Protein AF-0000000074526503 (afdb_homodimer)

Solvent-accessible surface area (backbone atoms only — not comparable to full-atom values): 29422 Å² total; per-residue (Å²): 139,85,80,79,82,74,71,96,77,76,93,74,80,80,88,81,78,77,71,76,74,74,74,72,74,70,74,71,66,73,69,76,70,73,75,77,72,94,53,56,72,44,60,69,67,88,71,85,58,41,45,32,38,33,34,68,40,64,36,65,89,50,48,67,37,48,52,49,33,53,50,30,43,44,72,40,67,55,82,62,48,43,36,34,41,26,24,60,63,39,47,73,66,58,52,50,53,41,45,73,71,64,29,20,35,40,39,62,42,61,63,87,68,40,87,41,43,69,62,51,46,54,21,42,36,33,80,77,53,30,54,35,34,38,41,40,39,60,49,38,42,43,73,40,69,63,70,51,53,72,38,48,43,20,42,38,32,32,26,48,14,70,76,45,31,57,30,53,30,73,53,39,34,27,37,40,32,30,55,69,58,28,50,49,47,66,75,37,42,68,67,37,41,69,72,21,90,40,85,45,55,47,33,36,49,36,56,69,65,53,44,62,71,38,43,67,36,51,70,65,31,32,68,67,42,62,41,62,66,75,34,46,31,30,38,57,47,31,44,54,32,53,47,66,31,59,79,70,39,48,69,48,37,50,44,20,54,74,68,57,39,26,26,40,32,59,77,76,126,133,80,87,68,95,69,89,84,93,86,92,81,88,87,69,81,83,81,76,79,72,75,76,74,75,72,73,73,70,72,70,77,71,74,76,77,73,93,51,56,73,45,60,70,67,87,73,86,56,40,44,31,38,34,34,68,40,65,36,64,89,47,49,66,37,48,54,49,33,53,49,28,43,43,72,42,67,55,81,62,50,42,36,35,41,27,24,60,63,3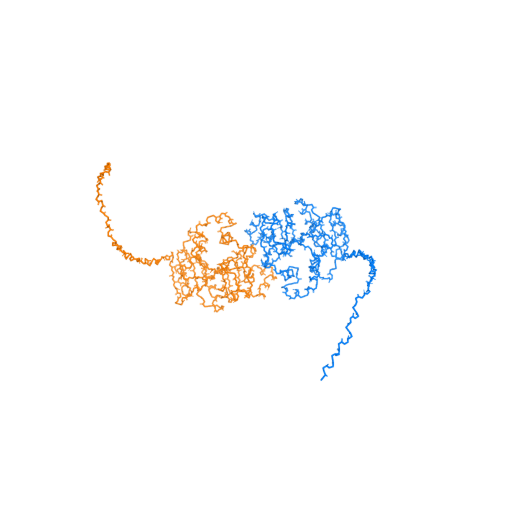9,49,73,66,58,51,50,53,41,43,73,71,65,29,21,34,38,37,63,40,61,63,86,69,40,86,41,44,70,62,52,45,55,20,43,35,34,80,77,53,30,53,36,35,37,39,40,39,60,48,39,41,44,71,38,68,62,70,51,54,71,38,49,44,18,42,37,32,32,25,47,14,70,74,46,31,58,31,53,29,73,54,40,35,27,35,40,31,30,55,69,57,28,53,49,48,64,74,40,42,68,67,38,42,72,71,20,91,41,84,47,56,46,33,35,48,37,56,70,37,71,46,60,70,39,42,66,34,50,71,65,30,31,69,67,42,61,41,60,67,74,35,46,30,30,39,58,46,32,44,55,32,53,48,69,31,59,79,71,39,47,69,48,36,51,45,20,54,74,69,56,38,26,26,39,33,58,77,75,124

Radius of gyration: 35.28 Å; Cα contacts (8 Å, |Δi|>4): 982; chains: 2; bounding box: 94×102×138 Å

Structure (mmCIF, N/CA/C/O backbone):
data_AF-0000000074526503-model_v1
#
loop_
_entity.id
_entity.type
_entity.pdbx_description
1 polymer 'Predicted protein'
#
loop_
_atom_site.group_PDB
_atom_site.id
_atom_site.type_symbol
_atom_site.label_atom_id
_atom_site.label_alt_id
_atom_site.label_comp_id
_atom_site.label_asym_id
_atom_site.label_entity_id
_atom_site.label_seq_id
_atom_site.pdbx_PDB_ins_code
_atom_site.Cartn_x
_atom_site.Cartn_y
_atom_site.Cartn_z
_atom_site.occupancy
_atom_site.B_iso_or_equiv
_atom_site.auth_seq_id
_atom_site.auth_comp_id
_atom_site.auth_asym_id
_atom_site.auth_atom_id
_atom_site.pdbx_PDB_model_num
ATOM 1 N N . MET A 1 1 ? -68.168 45.524 -54.601 1 21.96 1 MET A N 1
ATOM 2 C CA . MET A 1 1 ? -67.5 46.815 -54.738 1 21.96 1 MET A CA 1
ATOM 3 C C . MET A 1 1 ? -66.689 47.144 -53.488 1 21.96 1 MET A C 1
ATOM 5 O O . MET A 1 1 ? -67.218 47.119 -52.376 1 21.96 1 MET A O 1
ATOM 9 N N . ILE A 1 2 ? -65.244 47.032 -53.64 1 24.93 2 ILE A N 1
ATOM 10 C CA . ILE A 1 2 ? -63.954 46.719 -53.035 1 24.93 2 ILE A CA 1
ATOM 11 C C . ILE A 1 2 ? -63.492 47.889 -52.17 1 24.93 2 ILE A C 1
ATOM 13 O O . ILE A 1 2 ? -63.17 48.962 -52.686 1 24.93 2 ILE A O 1
ATOM 17 N N . ILE A 1 3 ? -64.281 48.104 -51.043 1 24.75 3 ILE A N 1
ATOM 18 C CA . ILE A 1 3 ? -64.183 49.333 -50.264 1 24.75 3 ILE A CA 1
ATOM 19 C C . ILE A 1 3 ? -62.807 49.419 -49.607 1 24.75 3 ILE A C 1
ATOM 21 O O . ILE A 1 3 ? -62.448 48.568 -48.79 1 24.75 3 ILE A O 1
ATOM 25 N N . PRO A 1 4 ? -61.702 49.977 -50.329 1 26.45 4 PRO A N 1
ATOM 26 C CA . PRO A 1 4 ? -60.248 50.063 -50.175 1 26.45 4 PRO A CA 1
ATOM 27 C C . PRO A 1 4 ? -59.831 50.884 -48.956 1 26.45 4 PRO A C 1
ATOM 29 O O . PRO A 1 4 ? -60.056 52.096 -48.918 1 26.45 4 PRO A O 1
ATOM 32 N N . ARG A 1 5 ? -60.166 50.301 -47.684 1 27.75 5 ARG A N 1
ATOM 33 C CA . ARG A 1 5 ? -60.009 50.895 -46.36 1 27.75 5 ARG A CA 1
ATOM 34 C C . ARG A 1 5 ? -58.546 51.217 -46.075 1 27.75 5 ARG A C 1
ATOM 36 O O . ARG A 1 5 ? -57.782 50.343 -45.662 1 27.75 5 ARG A O 1
ATOM 43 N N . THR A 1 6 ? -57.823 52.038 -46.958 1 24.57 6 THR A N 1
ATOM 44 C CA . THR A 1 6 ? -56.403 52.33 -47.122 1 24.57 6 THR A CA 1
ATOM 45 C C . THR A 1 6 ? -55.876 53.131 -45.935 1 24.57 6 THR A C 1
ATOM 47 O O . THR A 1 6 ? -54.75 53.632 -45.969 1 24.57 6 THR A O 1
ATOM 50 N N . SER A 1 7 ? -56.779 53.474 -44.911 1 21.37 7 SER A N 1
ATOM 51 C CA . SER A 1 7 ? -56.417 54.765 -44.335 1 21.37 7 SER A CA 1
ATOM 52 C C . SER A 1 7 ? -55.055 54.703 -43.653 1 21.37 7 SER A C 1
ATOM 54 O O . SER A 1 7 ? -54.186 55.539 -43.911 1 21.37 7 SER A O 1
ATOM 56 N N . SER A 1 8 ? -54.879 54.417 -42.237 1 23.29 8 SER A N 1
ATOM 57 C CA . SER A 1 8 ? -54.345 55.252 -41.166 1 23.29 8 SER A CA 1
ATOM 58 C C . SER A 1 8 ? -52.9 54.883 -40.846 1 23.29 8 SER A C 1
ATOM 60 O O . SER A 1 8 ? -52.647 53.969 -40.059 1 23.29 8 SER A O 1
ATOM 62 N N . ILE A 1 9 ? -51.879 54.861 -41.857 1 21.91 9 ILE A N 1
ATOM 63 C CA . ILE A 1 9 ? -50.525 54.32 -41.918 1 21.91 9 ILE A CA 1
ATOM 64 C C . ILE A 1 9 ? -49.628 55.062 -40.929 1 21.91 9 ILE A C 1
ATOM 66 O O . ILE A 1 9 ? -48.927 54.438 -40.129 1 21.91 9 ILE A O 1
ATOM 70 N N . LEU A 1 10 ? -49.123 56.405 -41.131 1 21.75 10 LEU A N 1
ATOM 71 C CA . LEU A 1 10 ? -47.715 56.748 -41.296 1 21.75 10 LEU A CA 1
ATOM 72 C C . LEU A 1 10 ? -47.13 57.286 -39.994 1 21.75 10 LEU A C 1
ATOM 74 O O . LEU A 1 10 ? -46.062 57.903 -39.996 1 21.75 10 LEU A O 1
ATOM 78 N N . TYR A 1 11 ? -47.864 57.416 -38.816 1 21.41 11 TYR A N 1
ATOM 79 C CA . TYR A 1 11 ? -47.335 58.357 -37.836 1 21.41 11 TYR A CA 1
ATOM 80 C C . TYR A 1 11 ? -46.021 57.853 -37.249 1 21.41 11 TYR A C 1
ATOM 82 O O . TYR A 1 11 ? -46.009 56.903 -36.463 1 21.41 11 TYR A O 1
ATOM 90 N N . THR A 1 12 ? -44.852 57.768 -38.082 1 21.15 12 THR A N 1
ATOM 91 C CA . THR A 1 12 ? -43.515 57.203 -37.93 1 21.15 12 THR A CA 1
ATOM 92 C C . THR A 1 12 ? -42.82 57.782 -36.701 1 21.15 12 THR A C 1
ATOM 94 O O . THR A 1 12 ? -42.324 57.036 -35.853 1 21.15 12 THR A O 1
ATOM 97 N N . ILE A 1 13 ? -41.762 58.795 -36.774 1 21.84 13 ILE A N 1
ATOM 98 C CA . ILE A 1 13 ? -40.315 58.678 -36.63 1 21.84 13 ILE A CA 1
ATOM 99 C C . ILE A 1 13 ? -39.871 59.331 -35.323 1 21.84 13 ILE A C 1
ATOM 101 O O . ILE A 1 13 ? -38.784 59.043 -34.815 1 21.84 13 ILE A O 1
ATOM 105 N N . LEU A 1 14 ? -40.648 60.383 -34.732 1 20.18 14 LEU A N 1
ATOM 106 C CA . LEU A 1 14 ? -39.74 61.429 -34.274 1 20.18 14 LEU A CA 1
ATOM 107 C C . LEU A 1 14 ? -38.897 60.941 -33.101 1 20.18 14 LEU A C 1
ATOM 109 O O . LEU A 1 14 ? -37.673 61.092 -33.105 1 20.18 14 LEU A O 1
ATOM 113 N N . LEU A 1 15 ? -39.241 61.337 -31.754 1 22.69 15 LEU A N 1
ATOM 114 C CA . LEU A 1 15 ? -38.51 62.119 -30.763 1 22.69 15 LEU A CA 1
ATOM 115 C C . LEU A 1 15 ? -37.557 61.232 -29.967 1 22.69 15 LEU A C 1
ATOM 117 O O . LEU A 1 15 ? -37.905 60.106 -29.607 1 22.69 15 LEU A O 1
ATOM 121 N N . CYS A 1 16 ? -36.157 61.709 -29.837 1 23.9 16 CYS A N 1
ATOM 122 C CA . CYS A 1 16 ? -34.804 61.54 -29.32 1 23.9 16 CYS A CA 1
ATOM 123 C C . CYS A 1 16 ? -34.819 61.316 -27.813 1 23.9 16 CYS A C 1
ATOM 125 O O . CYS A 1 16 ? -35.163 62.22 -27.049 1 23.9 16 CYS A O 1
ATOM 127 N N . LEU A 1 17 ? -35.318 60.165 -27.314 1 23.72 17 LEU A N 1
ATOM 128 C CA . LEU A 1 17 ? -35.368 59.857 -25.889 1 23.72 17 LEU A CA 1
ATOM 129 C C . LEU A 1 17 ? -33.98 59.946 -25.264 1 23.72 17 LEU A C 1
ATOM 131 O O . LEU A 1 17 ? -33.107 59.127 -25.563 1 23.72 17 LEU A O 1
ATOM 135 N N . ALA A 1 18 ? -33.436 61.198 -25.072 1 26.68 18 ALA A N 1
ATOM 136 C CA . ALA A 1 18 ? -32.223 61.477 -24.31 1 26.68 18 ALA A CA 1
ATOM 137 C C . ALA A 1 18 ? -32.282 60.832 -22.928 1 26.68 18 ALA A C 1
ATOM 139 O O . ALA A 1 18 ? -32.977 61.323 -22.036 1 26.68 18 ALA A O 1
ATOM 140 N N . LEU A 1 19 ? -32.686 59.573 -22.795 1 24.97 19 LEU A N 1
ATOM 141 C CA . LEU A 1 19 ? -32.703 59.055 -21.431 1 24.97 19 LEU A CA 1
ATOM 142 C C . LEU A 1 19 ? -31.33 59.188 -20.782 1 24.97 19 LEU A C 1
ATOM 144 O O . LEU A 1 19 ? -30.348 58.629 -21.275 1 24.97 19 LEU A O 1
ATOM 148 N N . VAL A 1 20 ? -31.057 60.348 -20.223 1 25.19 20 VAL A N 1
ATOM 149 C CA . VAL A 1 20 ? -29.909 60.634 -19.369 1 25.19 20 VAL A CA 1
ATOM 150 C C . VAL A 1 20 ? -29.726 59.508 -18.354 1 25.19 20 VAL A C 1
ATOM 152 O O . VAL A 1 20 ? -30.58 59.299 -17.489 1 25.19 20 VAL A O 1
ATOM 155 N N . VAL A 1 21 ? -29.206 58.383 -18.779 1 26.49 21 VAL A N 1
ATOM 156 C CA . VAL A 1 21 ? -28.826 57.351 -17.82 1 26.49 21 VAL A CA 1
ATOM 157 C C . VAL A 1 21 ? -27.92 57.951 -16.747 1 26.49 21 VAL A C 1
ATOM 159 O O . VAL A 1 21 ? -26.814 58.408 -17.045 1 26.49 21 VAL A O 1
ATOM 162 N N . VAL A 1 22 ? -28.527 58.695 -15.813 1 26.24 22 VAL A N 1
ATOM 163 C CA . VAL A 1 22 ? -27.779 59.011 -14.601 1 26.24 22 VAL A CA 1
ATOM 164 C C . VAL A 1 22 ? -27.055 57.764 -14.1 1 26.24 22 VAL A C 1
ATOM 166 O O . VAL A 1 22 ? -27.691 56.762 -13.764 1 26.24 22 VAL A O 1
ATOM 169 N N . VAL A 1 23 ? -25.848 57.525 -14.666 1 27.4 23 VAL A N 1
ATOM 170 C CA . VAL A 1 23 ? -24.849 56.607 -14.128 1 27.4 23 VAL A CA 1
ATOM 171 C C . VAL A 1 23 ? -24.703 56.824 -12.624 1 27.4 23 VAL A C 1
ATOM 173 O O . VAL A 1 23 ? -24.191 57.858 -12.187 1 27.4 23 VAL A O 1
ATOM 176 N N . LEU A 1 24 ? -25.85 56.567 -11.861 1 29.38 24 LEU A N 1
ATOM 177 C CA . LEU A 1 24 ? -25.588 56.476 -10.429 1 29.38 24 LEU A CA 1
ATOM 178 C C . LEU A 1 24 ? -24.254 55.786 -10.163 1 29.38 24 LEU A C 1
ATOM 180 O O . LEU A 1 24 ? -24.002 54.693 -10.675 1 29.38 24 LEU A O 1
ATOM 184 N N . ASN A 1 25 ? -23.205 56.528 -10.08 1 29.2 25 ASN A N 1
ATOM 185 C CA . ASN A 1 25 ? -21.932 56.184 -9.455 1 29.2 25 ASN A CA 1
ATOM 186 C C . ASN A 1 25 ? -22.135 55.363 -8.185 1 29.2 25 ASN A C 1
ATOM 188 O O . ASN A 1 25 ? -22.449 55.913 -7.128 1 29.2 25 ASN A O 1
ATOM 192 N N . SER A 1 26 ? -22.988 54.314 -8.184 1 31.52 26 SER A N 1
ATOM 193 C CA . SER A 1 26 ? -22.953 53.513 -6.965 1 31.52 26 SER A CA 1
ATOM 194 C C . SER A 1 26 ? -21.519 53.205 -6.546 1 31.52 26 SER A C 1
ATOM 196 O O . SER A 1 26 ? -20.755 52.619 -7.316 1 31.52 26 SER A O 1
ATOM 198 N N . GLY A 1 27 ? -20.828 54.077 -5.906 1 27.09 27 GLY A N 1
ATOM 199 C CA . GLY A 1 27 ? -19.646 53.708 -5.144 1 27.09 27 GLY A CA 1
ATOM 200 C C . GLY A 1 27 ? -19.744 52.327 -4.524 1 27.09 27 GLY A C 1
ATOM 201 O O . GLY A 1 27 ? -20.586 52.088 -3.656 1 27.09 27 GLY A O 1
ATOM 202 N N . PHE A 1 28 ? -19.679 51.289 -5.328 1 32.16 28 PHE A N 1
ATOM 203 C CA . PHE A 1 28 ? -19.413 49.989 -4.725 1 32.16 28 PHE A CA 1
ATOM 204 C C . PHE A 1 28 ? -18.342 50.101 -3.647 1 32.16 28 PHE A C 1
ATOM 206 O O . PHE A 1 28 ? -17.166 50.31 -3.952 1 32.16 28 PHE A O 1
ATOM 213 N N . VAL A 1 29 ? -18.649 50.798 -2.613 1 33.05 29 VAL A N 1
ATOM 214 C CA . VAL A 1 29 ? -17.798 50.527 -1.459 1 33.05 29 VAL A CA 1
ATOM 215 C C . VAL A 1 29 ? -17.464 49.038 -1.402 1 33.05 29 VAL A C 1
ATOM 217 O O . VAL A 1 29 ? -18.359 48.198 -1.284 1 33.05 29 VAL A O 1
ATOM 220 N N . ARG A 1 30 ? -16.467 48.696 -2.098 1 35.5 30 ARG A N 1
ATOM 221 C CA . ARG A 1 30 ? -15.806 47.452 -1.717 1 35.5 30 ARG A CA 1
ATOM 222 C C . ARG A 1 30 ? -15.793 47.281 -0.202 1 35.5 30 ARG A C 1
ATOM 224 O O . ARG A 1 30 ? -15.078 47.997 0.503 1 35.5 30 ARG A O 1
ATOM 231 N N . ALA A 1 31 ? -16.945 47.09 0.375 1 35.86 31 ALA A N 1
ATOM 232 C CA . ALA A 1 31 ? -16.835 46.563 1.733 1 35.86 31 ALA A CA 1
ATOM 233 C C . ALA A 1 31 ? -15.644 45.617 1.859 1 35.86 31 ALA A C 1
ATOM 235 O O . ALA A 1 31 ? -15.536 44.643 1.111 1 35.86 31 ALA A O 1
ATOM 236 N N . ASN A 1 32 ? -14.44 46.048 2.069 1 35.54 32 ASN A N 1
ATOM 237 C CA . ASN A 1 32 ? -13.333 45.25 2.584 1 35.54 32 ASN A CA 1
ATOM 238 C C . ASN A 1 32 ? -13.827 44.123 3.486 1 35.54 32 ASN A C 1
ATOM 240 O O . ASN A 1 32 ? -14.027 44.325 4.685 1 35.54 32 ASN A O 1
ATOM 244 N N . THR A 1 33 ? -14.896 43.412 3.204 1 37.41 33 THR A N 1
ATOM 245 C CA . THR A 1 33 ? -15.248 42.255 4.02 1 37.41 33 THR A CA 1
ATOM 246 C C . THR A 1 33 ? -13.998 41.489 4.441 1 37.41 33 THR A C 1
ATOM 248 O O . THR A 1 33 ? -13.449 40.709 3.661 1 37.41 33 THR A O 1
ATOM 251 N N . GLN A 1 34 ? -12.946 42.025 4.87 1 42.11 34 GLN A N 1
ATOM 252 C CA . GLN A 1 34 ? -11.911 41.261 5.559 1 42.11 34 GLN A CA 1
ATOM 253 C C . GLN A 1 34 ? -12.504 40.047 6.268 1 42.11 34 GLN A C 1
ATOM 255 O O . GLN A 1 34 ? -13.156 40.184 7.305 1 42.11 34 GLN A O 1
ATOM 260 N N . SER A 1 35 ? -13.207 39.155 5.729 1 55.99 35 SER A N 1
ATOM 261 C CA . SER A 1 35 ? -13.808 37.932 6.252 1 55.99 35 SER A CA 1
ATOM 262 C C . SER A 1 35 ? -12.991 37.365 7.408 1 55.99 35 SER A C 1
ATOM 264 O O . SER A 1 35 ? -11.775 37.199 7.293 1 55.99 35 SER A O 1
ATOM 266 N N . SER A 1 36 ? -13.311 37.568 8.658 1 81.53 36 SER A N 1
ATOM 267 C CA . SER A 1 36 ? -12.774 37.232 9.973 1 81.53 36 SER A CA 1
ATOM 268 C C . SER A 1 36 ? -12.303 35.783 10.024 1 81.53 36 SER A C 1
ATOM 270 O O . SER A 1 36 ? -12.963 34.891 9.487 1 81.53 36 SER A O 1
ATOM 272 N N . LEU A 1 37 ? -10.982 35.571 10.282 1 92.3 37 LEU A N 1
ATOM 273 C CA . LEU A 1 37 ? -10.416 34.251 10.537 1 92.3 37 LEU A CA 1
ATOM 274 C C . LEU A 1 37 ? -11.213 33.516 11.61 1 92.3 37 LEU A C 1
ATOM 276 O O . LEU A 1 37 ? -11.669 34.128 12.578 1 92.3 37 LEU A O 1
ATOM 280 N N . LEU A 1 38 ? -11.452 32.316 11.362 1 94.96 38 LEU A N 1
ATOM 281 C CA . LEU A 1 38 ? -12.218 31.51 12.305 1 94.96 38 LEU A CA 1
ATOM 282 C C . LEU A 1 38 ? -11.535 31.472 13.668 1 94.96 38 LEU A C 1
ATOM 284 O O . LEU A 1 38 ? -12.206 31.467 14.703 1 94.96 38 LEU A O 1
ATOM 288 N N . TYR A 1 39 ? -10.196 31.462 13.654 1 97.66 39 TYR A N 1
ATOM 289 C CA . TYR A 1 39 ? -9.436 31.299 14.888 1 97.66 39 TYR A CA 1
ATOM 290 C C . TYR A 1 39 ? -8.204 32.196 14.893 1 97.66 39 TYR A C 1
ATOM 292 O O . TYR A 1 39 ? -7.657 32.517 13.835 1 97.66 39 TYR A O 1
ATOM 300 N N . PRO A 1 40 ? -7.78 32.589 16.008 1 97.24 40 PRO A N 1
ATOM 301 C CA . PRO A 1 40 ? -6.652 33.521 16.076 1 97.24 40 PRO A CA 1
ATOM 302 C C . PRO A 1 40 ? -5.327 32.875 15.679 1 97.24 40 PRO A C 1
ATOM 304 O O . PRO A 1 40 ? -5.136 31.673 15.884 1 97.24 40 PRO A O 1
ATOM 307 N N . ILE A 1 41 ? -4.474 33.661 15.166 1 96.81 41 ILE A N 1
ATOM 308 C CA . ILE A 1 41 ? -3.128 33.253 14.779 1 96.81 41 ILE A CA 1
ATOM 309 C C . ILE A 1 41 ? -2.099 34.121 15.499 1 96.81 41 ILE A C 1
ATOM 311 O O . ILE A 1 41 ? -2.277 35.335 15.62 1 96.81 41 ILE A O 1
ATOM 315 N N . ASP A 1 42 ? -1.097 33.474 16.091 1 96.53 42 ASP A N 1
ATOM 316 C CA . ASP A 1 42 ? -0.024 34.185 16.781 1 96.53 42 ASP A CA 1
ATOM 317 C C . ASP A 1 42 ? 1.34 33.817 16.202 1 96.53 42 ASP A C 1
ATOM 319 O O . ASP A 1 42 ? 1.492 32.764 15.579 1 96.53 42 ASP A O 1
ATOM 323 N N . ASN A 1 43 ? 2.305 34.653 16.388 1 93.24 43 ASN A N 1
ATOM 324 C CA . ASN A 1 43 ? 3.711 34.416 16.08 1 93.24 43 ASN A CA 1
ATOM 325 C C . ASN A 1 43 ? 3.931 34.216 14.583 1 93.24 43 ASN A C 1
ATOM 327 O O . ASN A 1 43 ? 4.646 33.3 14.173 1 93.24 43 ASN A O 1
ATOM 331 N N . LEU A 1 44 ? 3.282 34.984 13.802 1 89.5 44 LEU A N 1
ATOM 332 C CA . LEU A 1 44 ? 3.464 34.936 12.355 1 89.5 44 LEU A CA 1
ATOM 333 C C . LEU A 1 44 ? 4.875 35.367 11.969 1 89.5 44 LEU A C 1
ATOM 335 O O . LEU A 1 44 ? 5.398 36.345 12.507 1 89.5 44 LEU A O 1
ATOM 339 N N . PRO A 1 45 ? 5.371 34.472 11.119 1 82.82 45 PRO A N 1
ATOM 340 C CA . PRO A 1 45 ? 6.696 34.921 10.684 1 82.82 45 PRO A CA 1
ATOM 341 C C . PRO A 1 45 ? 6.655 36.27 9.969 1 82.82 45 PRO A C 1
ATOM 343 O O . PRO A 1 45 ? 5.645 36.616 9.352 1 82.82 45 PRO A O 1
ATOM 346 N N . THR A 1 46 ? 7.704 36.993 10.037 1 76.69 46 THR A N 1
ATOM 347 C CA . THR A 1 46 ? 7.817 38.306 9.412 1 76.69 46 THR A CA 1
ATOM 348 C C . THR A 1 46 ? 7.8 38.183 7.891 1 76.69 46 THR A C 1
ATOM 350 O O . THR A 1 46 ? 7.191 39.005 7.203 1 76.69 46 THR A O 1
ATOM 353 N N . GLU A 1 47 ? 8.543 37.214 7.397 1 75.85 47 GLU A N 1
ATOM 354 C CA . GLU A 1 47 ? 8.554 36.973 5.957 1 75.85 47 GLU A CA 1
ATOM 355 C C . GLU A 1 47 ? 7.417 36.043 5.545 1 75.85 47 GLU A C 1
ATOM 357 O O . GLU A 1 47 ? 7.283 34.942 6.083 1 75.85 47 GLU A O 1
ATOM 362 N N . LYS A 1 48 ? 6.622 36.622 4.7 1 78.42 48 LYS A N 1
ATOM 363 C CA . LYS A 1 48 ? 5.422 35.892 4.301 1 78.42 48 LYS A CA 1
ATOM 364 C C . LYS A 1 48 ? 5.756 34.791 3.299 1 78.42 48 LYS A C 1
ATOM 366 O O . LYS A 1 48 ? 6.498 35.019 2.342 1 78.42 48 LYS A O 1
ATOM 371 N N . SER A 1 49 ? 5.583 33.68 3.677 1 90.31 49 SER A N 1
ATOM 372 C CA . SER A 1 49 ? 5.618 32.531 2.778 1 90.31 49 SER A CA 1
ATOM 373 C C . SER A 1 49 ? 4.247 31.874 2.666 1 90.31 49 SER A C 1
ATOM 375 O O . SER A 1 49 ? 3.525 31.76 3.659 1 90.31 49 SER A O 1
ATOM 377 N N . SER A 1 50 ? 3.863 31.607 1.429 1 95.61 50 SER A N 1
ATOM 378 C CA . SER A 1 50 ? 2.613 30.886 1.215 1 95.61 50 SER A CA 1
ATOM 379 C C . SER A 1 50 ? 2.795 29.387 1.43 1 95.61 50 SER A C 1
ATOM 381 O O . SER A 1 50 ? 1.829 28.624 1.369 1 95.61 50 SER A O 1
ATOM 383 N N . GLU A 1 51 ? 4.076 28.979 1.663 1 97.93 51 GLU A N 1
ATOM 384 C CA . GLU A 1 51 ? 4.435 27.591 1.936 1 97.93 51 GLU A CA 1
ATOM 385 C C . GLU A 1 51 ? 4.818 27.396 3.4 1 97.93 51 GLU A C 1
ATOM 387 O O . GLU A 1 51 ? 5.515 28.231 3.98 1 97.93 51 GLU A O 1
ATOM 392 N N . ALA A 1 52 ? 4.288 26.333 3.98 1 98.15 52 ALA A N 1
ATOM 393 C CA . ALA A 1 52 ? 4.616 26.106 5.385 1 98.15 52 ALA A CA 1
ATOM 394 C C . ALA A 1 52 ? 4.489 24.628 5.745 1 98.15 52 ALA A C 1
ATOM 396 O O . ALA A 1 52 ? 3.734 23.89 5.108 1 98.15 52 ALA A O 1
ATOM 397 N N . PHE A 1 53 ? 5.303 24.229 6.729 1 98.65 53 PHE A N 1
ATOM 398 C CA . PHE A 1 53 ? 5.031 22.984 7.437 1 98.65 53 PHE A CA 1
ATOM 399 C C . PHE A 1 53 ? 3.936 23.181 8.478 1 98.65 53 PHE A C 1
ATOM 401 O O . PHE A 1 53 ? 3.844 24.244 9.097 1 98.65 53 PHE A O 1
ATOM 408 N N . VAL A 1 54 ? 3.13 22.166 8.651 1 98.79 54 VAL A N 1
ATOM 409 C CA . VAL A 1 54 ? 2.019 22.293 9.588 1 98.79 54 VAL A CA 1
ATOM 410 C C . VAL A 1 54 ? 1.89 21.014 10.414 1 98.79 54 VAL A C 1
ATOM 412 O O . VAL A 1 54 ? 2.099 19.913 9.9 1 98.79 54 VAL A O 1
ATOM 415 N N . THR A 1 55 ? 1.569 21.15 11.657 1 98.69 55 THR A N 1
ATOM 416 C CA . THR A 1 55 ? 1.249 20.028 12.532 1 98.69 55 THR A CA 1
ATOM 417 C C . THR A 1 55 ? 0.042 20.352 13.408 1 98.69 55 THR A C 1
ATOM 419 O O . THR A 1 55 ? -0.49 21.462 13.355 1 98.69 55 THR A O 1
ATOM 422 N N . ILE A 1 56 ? -0.47 19.306 14.102 1 98.3 56 ILE A N 1
ATOM 423 C CA . ILE A 1 56 ? -1.621 19.464 14.985 1 98.3 56 ILE A CA 1
ATOM 424 C C . ILE A 1 56 ? -1.235 19.074 16.41 1 98.3 56 ILE A C 1
ATOM 426 O O . ILE A 1 56 ? -0.638 18.018 16.63 1 98.3 56 ILE A O 1
ATOM 430 N N . LEU A 1 57 ? -1.486 19.909 17.331 1 98.39 57 LEU A N 1
ATOM 431 C CA . LEU A 1 57 ? -1.334 19.626 18.754 1 98.39 57 LEU A CA 1
ATOM 432 C C . LEU A 1 57 ? -2.688 19.621 19.455 1 98.39 57 LEU A C 1
ATOM 434 O O . LEU A 1 57 ? -3.3 20.675 19.64 1 98.39 57 LEU A O 1
ATOM 438 N N . ASP A 1 58 ? -3.083 18.49 19.855 1 96.62 58 ASP A N 1
ATOM 439 C CA . ASP A 1 58 ? -4.431 18.314 20.388 1 96.62 58 ASP A CA 1
ATOM 440 C C . ASP A 1 58 ? -4.472 18.608 21.886 1 96.62 58 ASP A C 1
ATOM 442 O O . ASP A 1 58 ? -5.493 19.061 22.408 1 96.62 58 ASP A O 1
ATOM 446 N N . ASP A 1 59 ? -3.419 18.251 22.59 1 96.55 59 ASP A N 1
ATOM 447 C CA . ASP A 1 59 ? -3.281 18.514 24.019 1 96.55 59 ASP A CA 1
ATOM 448 C C . ASP A 1 59 ? -1.811 18.602 24.422 1 96.55 59 ASP A C 1
ATOM 450 O O . ASP A 1 59 ? -0.923 18.534 23.569 1 96.55 59 ASP A O 1
ATOM 454 N N . ASP A 1 60 ? -1.557 18.726 25.702 1 98 60 ASP A N 1
ATOM 455 C CA . ASP A 1 60 ? -0.205 19.001 26.177 1 98 60 ASP A CA 1
ATOM 456 C C . ASP A 1 60 ? 0.684 17.766 26.049 1 98 60 ASP A C 1
ATOM 458 O O . ASP A 1 60 ? 1.912 17.876 26.043 1 98 60 ASP A O 1
ATOM 462 N N . SER A 1 61 ? 0.119 16.588 25.96 1 96.75 61 SER A N 1
ATOM 463 C CA . SER A 1 61 ? 0.879 15.345 26.032 1 96.75 61 SER A CA 1
ATOM 464 C C . SER A 1 61 ? 1.785 15.179 24.818 1 96.75 61 SER A C 1
ATOM 466 O O . SER A 1 61 ? 2.781 14.454 24.873 1 96.75 61 SER A O 1
ATOM 468 N N . HIS A 1 62 ? 1.487 15.925 23.731 1 96.41 62 HIS A N 1
ATOM 469 C CA . HIS A 1 62 ? 2.279 15.745 22.52 1 96.41 62 HIS A CA 1
ATOM 470 C C . HIS A 1 62 ? 3.154 16.964 22.248 1 96.41 62 HIS A C 1
ATOM 472 O O . HIS A 1 62 ? 3.668 17.129 21.139 1 96.41 62 HIS A O 1
ATOM 478 N N . LEU A 1 63 ? 3.264 17.845 23.228 1 98.44 63 LEU A N 1
ATOM 479 C CA . LEU A 1 63 ? 4.072 19.046 23.047 1 98.44 63 LEU A CA 1
ATOM 480 C C . LEU A 1 63 ? 5.5 18.686 22.651 1 98.44 63 LEU A C 1
ATOM 482 O O . LEU A 1 63 ? 6.057 19.272 21.72 1 98.44 63 LEU A O 1
ATOM 486 N N . ALA A 1 64 ? 6.109 17.718 23.381 1 97.87 64 ALA A N 1
ATOM 487 C CA . ALA A 1 64 ? 7.477 17.305 23.079 1 97.87 64 ALA A CA 1
ATOM 488 C C . ALA A 1 64 ? 7.598 16.82 21.638 1 97.87 64 ALA A C 1
ATOM 490 O O . ALA A 1 64 ? 8.583 17.117 20.957 1 97.87 64 ALA A O 1
ATOM 491 N N . ALA A 1 65 ? 6.643 16.086 21.181 1 97.36 65 ALA A N 1
ATOM 492 C CA . ALA A 1 65 ? 6.653 15.552 19.821 1 97.36 65 ALA A CA 1
ATOM 493 C C . ALA A 1 65 ? 6.634 16.677 18.79 1 97.36 65 ALA A C 1
ATOM 495 O O . ALA A 1 65 ? 7.345 16.618 17.784 1 97.36 65 ALA A O 1
ATOM 496 N N . VAL A 1 66 ? 5.853 17.704 19.011 1 98.38 66 VAL A N 1
ATOM 497 C CA . VAL A 1 66 ? 5.779 18.841 18.098 1 98.38 66 VAL A CA 1
ATOM 498 C C . VAL A 1 66 ? 7.139 19.531 18.02 1 98.38 66 VAL A C 1
ATOM 500 O O . VAL A 1 66 ? 7.602 19.88 16.932 1 98.38 66 VAL A O 1
ATOM 503 N N . ARG A 1 67 ? 7.748 19.723 19.119 1 98.43 67 ARG A N 1
ATOM 504 C CA . ARG A 1 67 ? 9.054 20.374 19.148 1 98.43 67 ARG A CA 1
ATOM 505 C C . ARG A 1 67 ? 10.099 19.535 18.422 1 98.43 67 ARG A C 1
ATOM 507 O O . ARG A 1 67 ? 10.959 20.074 17.722 1 98.43 67 ARG A O 1
ATOM 514 N N . VAL A 1 68 ? 10.007 18.225 18.618 1 97.95 68 VAL A N 1
ATOM 515 C CA . VAL A 1 68 ? 10.956 17.317 17.982 1 97.95 68 VAL A CA 1
ATOM 516 C C . VAL A 1 68 ? 10.787 17.372 16.465 1 97.95 68 VAL A C 1
ATOM 518 O O . VAL A 1 68 ? 11.772 17.425 15.726 1 97.95 68 VAL A O 1
ATOM 521 N N . ILE A 1 69 ? 9.591 17.349 15.947 1 98.1 69 ILE A N 1
ATOM 522 C CA . ILE A 1 69 ? 9.374 17.383 14.504 1 98.1 69 ILE A CA 1
ATOM 523 C C . ILE A 1 69 ? 9.846 18.722 13.943 1 98.1 69 ILE A C 1
ATOM 525 O O . ILE A 1 69 ? 10.453 18.773 12.87 1 98.1 69 ILE A O 1
ATOM 529 N N . HIS A 1 70 ? 9.536 19.82 14.654 1 98.46 70 HIS A N 1
ATOM 530 C CA . HIS A 1 70 ? 10.038 21.128 14.248 1 98.46 70 HIS A CA 1
ATOM 531 C C . HIS A 1 70 ? 11.558 21.124 14.132 1 98.46 70 HIS A C 1
ATOM 533 O O . HIS A 1 70 ? 12.109 21.574 13.125 1 98.46 70 HIS A O 1
ATOM 539 N N . LYS A 1 71 ? 12.209 20.642 15.145 1 98.11 71 LYS A N 1
ATOM 540 C CA . LYS A 1 71 ? 13.668 20.583 15.147 1 98.11 71 LYS A CA 1
ATOM 541 C C . LYS A 1 71 ? 14.185 19.711 14.006 1 98.11 71 LYS A C 1
ATOM 543 O O . LYS A 1 71 ? 15.176 20.052 13.357 1 98.11 71 LYS A O 1
ATOM 548 N N . SER A 1 72 ? 13.513 18.593 13.801 1 98.2 72 SER A N 1
ATOM 549 C CA . SER A 1 72 ? 13.945 17.687 12.742 1 98.2 72 SER A CA 1
ATOM 550 C C . SER A 1 72 ? 13.862 18.355 11.374 1 98.2 72 SER A C 1
ATOM 552 O O . SER A 1 72 ? 14.734 18.156 10.525 1 98.2 72 SER A O 1
ATOM 554 N N . VAL A 1 73 ? 12.863 19.144 11.116 1 98.43 73 VAL A N 1
ATOM 555 C CA . VAL A 1 73 ? 12.718 19.883 9.866 1 98.43 73 VAL A CA 1
ATOM 556 C C . VAL A 1 73 ? 13.851 20.898 9.731 1 98.43 73 VAL A C 1
ATOM 558 O O . VAL A 1 73 ? 14.484 20.994 8.677 1 98.43 73 VAL A O 1
ATOM 561 N N . ARG A 1 74 ? 14.158 21.576 10.791 1 98.1 74 ARG A N 1
ATOM 562 C CA . ARG A 1 74 ? 15.213 22.585 10.768 1 98.1 74 ARG A CA 1
ATOM 563 C C . ARG A 1 74 ? 16.577 21.945 10.535 1 98.1 74 ARG A C 1
ATOM 565 O O . ARG A 1 74 ? 17.423 22.511 9.838 1 98.1 74 ARG A O 1
ATOM 572 N N . GLU A 1 75 ? 16.724 20.825 11.048 1 97.91 75 GLU A N 1
ATOM 573 C CA . GLU A 1 75 ? 18.002 20.134 10.914 1 97.91 75 GLU A CA 1
ATOM 574 C C . GLU A 1 75 ? 18.25 19.706 9.47 1 97.91 75 GLU A C 1
ATOM 576 O O . GLU A 1 75 ? 19.389 19.437 9.084 1 97.91 75 GLU A O 1
ATOM 581 N N . THR A 1 76 ? 17.197 19.589 8.729 1 97.52 76 THR A N 1
ATOM 582 C CA . THR A 1 76 ? 17.357 19.267 7.315 1 97.52 76 THR A CA 1
ATOM 583 C C . THR A 1 76 ? 17.584 20.533 6.494 1 97.52 76 THR A C 1
ATOM 585 O O . THR A 1 76 ? 17.596 20.486 5.262 1 97.52 76 THR A O 1
ATOM 588 N N . LYS A 1 77 ? 17.62 21.737 7.14 1 96.6 77 LYS A N 1
ATOM 589 C CA . LYS A 1 77 ? 18.004 23.036 6.593 1 96.6 77 LYS A CA 1
ATOM 590 C C . LYS A 1 77 ? 16.82 23.716 5.911 1 96.6 77 LYS A C 1
ATOM 592 O O . LYS A 1 77 ? 17.002 24.648 5.125 1 96.6 77 LYS A O 1
ATOM 597 N N . SER A 1 78 ? 15.687 23.203 6.193 1 96.72 78 SER A N 1
ATOM 598 C CA . SER A 1 78 ? 14.524 23.924 5.684 1 96.72 78 SER A CA 1
ATOM 599 C C . SER A 1 78 ? 14.311 25.231 6.439 1 96.72 78 SER A C 1
ATOM 601 O O . SER A 1 78 ? 14.467 25.281 7.661 1 96.72 78 SER A O 1
ATOM 603 N N . THR A 1 79 ? 13.837 26.24 5.666 1 94.65 79 THR A N 1
ATOM 604 C CA . THR A 1 79 ? 13.615 27.543 6.283 1 94.65 79 THR A CA 1
ATOM 605 C C . THR A 1 79 ? 12.14 27.926 6.222 1 94.65 79 THR A C 1
ATOM 607 O O . THR A 1 79 ? 11.762 29.03 6.62 1 94.65 79 THR A O 1
ATOM 610 N N . HIS A 1 80 ? 11.35 27.057 5.708 1 96.55 80 HIS A N 1
ATOM 611 C CA . HIS A 1 80 ? 9.925 27.355 5.618 1 96.55 80 HIS A CA 1
ATOM 612 C C . HIS A 1 80 ? 9.302 27.49 7.003 1 96.55 80 HIS A C 1
ATOM 614 O O . HIS A 1 80 ? 9.726 26.82 7.947 1 96.55 80 HIS A O 1
ATOM 620 N N . PRO A 1 81 ? 8.323 28.334 7.071 1 97.1 81 PRO A N 1
ATOM 621 C CA . PRO A 1 81 ? 7.636 28.472 8.357 1 97.1 81 PRO A CA 1
ATOM 622 C C . PRO A 1 81 ? 7.037 27.157 8.85 1 97.1 81 PRO A C 1
ATOM 624 O O . PRO A 1 81 ? 6.772 26.256 8.05 1 97.1 81 PRO A O 1
ATOM 627 N N . PHE A 1 82 ? 6.953 27.099 10.181 1 98.1 82 PHE A N 1
ATOM 628 C CA . PHE A 1 82 ? 6.325 25.964 10.848 1 98.1 82 PHE A CA 1
ATOM 629 C C . PHE A 1 82 ? 5.104 26.412 11.644 1 98.1 82 PHE A C 1
ATOM 631 O O . PHE A 1 82 ? 5.206 27.287 12.506 1 98.1 82 PHE A O 1
ATOM 638 N N . VAL A 1 83 ? 3.957 25.833 11.304 1 98.36 83 VAL A N 1
ATOM 639 C CA . VAL A 1 83 ? 2.687 26.229 11.904 1 98.36 83 VAL A CA 1
ATOM 640 C C . VAL A 1 83 ? 2.124 25.074 12.729 1 98.36 83 VAL A C 1
ATOM 642 O O . VAL A 1 83 ? 2.122 23.925 12.28 1 98.36 83 VAL A O 1
ATOM 645 N N . ALA A 1 84 ? 1.63 25.34 13.924 1 98.79 84 ALA A N 1
ATOM 646 C CA . ALA A 1 84 ? 0.916 24.363 14.743 1 98.79 84 ALA A CA 1
ATOM 647 C C . ALA A 1 84 ? -0.554 24.744 14.894 1 98.79 84 ALA A C 1
ATOM 649 O O . ALA A 1 84 ? -0.873 25.854 15.326 1 98.79 84 ALA A O 1
ATOM 650 N N . ILE A 1 85 ? -1.41 23.883 14.469 1 98.66 85 ILE A N 1
ATOM 651 C CA . ILE A 1 85 ? -2.831 23.98 14.784 1 98.66 85 ILE A CA 1
ATOM 652 C C . ILE A 1 85 ? -3.088 23.428 16.184 1 98.66 85 ILE A C 1
ATOM 654 O O . ILE A 1 85 ? -2.859 22.245 16.444 1 98.66 85 ILE A O 1
ATOM 658 N N . VAL A 1 86 ? -3.581 24.255 17.037 1 98.41 86 VAL A N 1
ATOM 659 C CA . VAL A 1 86 ? -3.644 23.951 18.463 1 98.41 86 VAL A CA 1
ATOM 660 C C . VAL A 1 86 ? -5.095 23.991 18.937 1 98.41 86 VAL A C 1
ATOM 662 O O . VAL A 1 86 ? -5.794 24.985 18.731 1 98.41 86 VAL A O 1
ATOM 665 N N . THR A 1 87 ? -5.521 22.934 19.58 1 98.31 87 THR A N 1
ATOM 666 C CA . THR A 1 87 ? -6.898 22.899 20.062 1 98.31 87 THR A CA 1
ATOM 667 C C . THR A 1 87 ? -7.037 23.689 21.36 1 98.31 87 THR A C 1
ATOM 669 O O . THR A 1 87 ? -6.041 24.151 21.922 1 98.31 87 THR A O 1
ATOM 672 N N . ASP A 1 88 ? -8.272 23.797 21.859 1 97.97 88 ASP A N 1
ATOM 673 C CA . ASP A 1 88 ? -8.567 24.553 23.072 1 97.97 88 ASP A CA 1
ATOM 674 C C . ASP A 1 88 ? -8.202 23.752 24.321 1 97.97 88 ASP A C 1
ATOM 676 O O . ASP A 1 88 ? -8.362 24.236 25.443 1 97.97 88 ASP A O 1
ATOM 680 N N . ARG A 1 89 ? -7.596 22.561 24.153 1 98.02 89 ARG A N 1
ATOM 681 C CA . ARG A 1 89 ? -7.171 21.731 25.276 1 98.02 89 ARG A CA 1
ATOM 682 C C . ARG A 1 89 ? -5.701 21.968 25.606 1 98.02 89 ARG A C 1
ATOM 684 O O . ARG A 1 89 ? -5.196 21.463 26.611 1 98.02 89 ARG A O 1
ATOM 691 N N . VAL A 1 90 ? -5.051 22.666 24.839 1 98.41 90 VAL A N 1
ATOM 692 C CA . VAL A 1 90 ? -3.631 22.933 25.04 1 98.41 90 VAL A CA 1
ATOM 693 C C . VAL A 1 90 ? -3.457 24.125 25.979 1 98.41 90 VAL A C 1
ATOM 695 O O . VAL A 1 90 ? -4.113 25.156 25.811 1 98.41 90 VAL A O 1
ATOM 698 N N . SER A 1 91 ? -2.576 24.101 26.928 1 98.54 91 SER A N 1
ATOM 699 C CA . SER A 1 91 ? -2.384 25.107 27.967 1 98.54 91 SER A CA 1
ATOM 700 C C . SER A 1 91 ? -1.669 26.338 27.419 1 98.54 91 SER A C 1
ATOM 702 O O . SER A 1 91 ? -0.982 26.26 26.399 1 98.54 91 SER A O 1
ATOM 704 N N . GLU A 1 92 ? -1.857 27.428 28.145 1 98.16 92 GLU A N 1
ATOM 705 C CA . GLU A 1 92 ? -1.141 28.651 27.795 1 98.16 92 GLU A CA 1
ATOM 706 C C . GLU A 1 92 ? 0.369 28.457 27.902 1 98.16 92 GLU A C 1
ATOM 708 O O . GLU A 1 92 ? 1.131 29.041 27.13 1 98.16 92 GLU A O 1
ATOM 713 N N . ARG A 1 93 ? 0.784 27.655 28.819 1 98.24 93 ARG A N 1
ATOM 714 C CA . ARG A 1 93 ? 2.204 27.362 28.976 1 98.24 93 ARG A CA 1
ATOM 715 C C . ARG A 1 93 ? 2.767 26.694 27.726 1 98.24 93 ARG A C 1
ATOM 717 O O . ARG A 1 93 ? 3.829 27.082 27.233 1 98.24 93 ARG A O 1
ATOM 724 N N . SER A 1 94 ? 2.098 25.676 27.262 1 98.64 94 SER A N 1
ATOM 725 C CA . SER A 1 94 ? 2.532 24.976 26.058 1 98.64 94 SER A CA 1
ATOM 726 C C . SER A 1 94 ? 2.548 25.909 24.851 1 98.64 94 SER A C 1
ATOM 728 O O . SER A 1 94 ? 3.461 25.848 24.025 1 98.64 94 SER A O 1
ATOM 730 N N . LYS A 1 95 ? 1.562 26.753 24.734 1 98.55 95 LYS A N 1
ATOM 731 C CA . LYS A 1 95 ? 1.527 27.723 23.644 1 98.55 95 LYS A CA 1
ATOM 732 C C . LYS A 1 95 ? 2.735 28.654 23.698 1 98.55 95 LYS A C 1
ATOM 734 O O . LYS A 1 95 ? 3.321 28.98 22.663 1 98.55 95 LYS A O 1
ATOM 739 N N . LYS A 1 96 ? 3.058 29.086 24.878 1 98.32 96 LYS A N 1
ATOM 740 C CA . LYS A 1 96 ? 4.22 29.953 25.055 1 98.32 96 LYS A CA 1
ATOM 741 C C . LYS A 1 96 ? 5.499 29.257 24.599 1 98.32 96 LYS A C 1
ATOM 743 O O . LYS A 1 96 ? 6.345 29.869 23.942 1 98.32 96 LYS A O 1
ATOM 748 N N . VAL A 1 97 ? 5.642 28.007 24.991 1 98.49 97 VAL A N 1
ATOM 749 C CA . VAL A 1 97 ? 6.809 27.222 24.601 1 98.49 97 VAL A CA 1
ATOM 750 C C . VAL A 1 97 ? 6.909 27.168 23.078 1 98.49 97 VAL A C 1
ATOM 752 O O . VAL A 1 97 ? 7.988 27.366 22.514 1 98.49 97 VAL A O 1
ATOM 755 N N . LEU A 1 98 ? 5.827 26.913 22.377 1 98.6 98 LEU A N 1
ATOM 756 C CA . LEU A 1 98 ? 5.807 26.846 20.92 1 98.6 98 LEU A CA 1
ATOM 757 C C . LEU A 1 98 ? 6.232 28.177 20.309 1 98.6 98 LEU A C 1
ATOM 759 O O . LEU A 1 98 ? 7.01 28.205 19.353 1 98.6 98 LEU A O 1
ATOM 763 N N . LYS A 1 99 ? 5.714 29.257 20.848 1 97.87 99 LYS A N 1
ATOM 764 C CA . LYS A 1 99 ? 6.062 30.581 20.341 1 97.87 99 LYS A CA 1
ATOM 765 C C . LYS A 1 99 ? 7.548 30.871 20.534 1 97.87 99 LYS A C 1
ATOM 767 O O . LYS A 1 99 ? 8.187 31.47 19.666 1 97.87 99 LYS A O 1
ATOM 772 N N . GLU A 1 100 ? 8.091 30.433 21.616 1 97.45 100 GLU A N 1
ATOM 773 C CA . GLU A 1 100 ? 9.517 30.602 21.876 1 97.45 100 GLU A CA 1
ATOM 774 C C . GLU A 1 100 ? 10.358 29.825 20.868 1 97.45 100 GLU A C 1
ATOM 776 O O . GLU A 1 100 ? 11.46 30.248 20.512 1 97.45 100 GLU A O 1
ATOM 781 N N . ASP A 1 101 ? 9.838 28.73 20.432 1 97.22 101 ASP A N 1
ATOM 782 C CA . ASP A 1 101 ? 10.507 27.931 19.41 1 97.22 101 ASP A CA 1
ATOM 783 C C . ASP A 1 101 ? 10.311 28.537 18.022 1 97.22 101 ASP A C 1
ATOM 785 O O . ASP A 1 101 ? 10.692 27.935 17.016 1 97.22 101 ASP A O 1
ATOM 789 N N . LYS A 1 102 ? 9.637 29.664 17.888 1 95.53 102 LYS A N 1
ATOM 790 C CA . LYS A 1 102 ? 9.383 30.392 16.648 1 95.53 102 LYS A CA 1
ATOM 791 C C . LYS A 1 102 ? 8.391 29.642 15.763 1 95.53 102 LYS A C 1
ATOM 793 O O . LYS A 1 102 ? 8.52 29.644 14.537 1 95.53 102 LYS A O 1
ATOM 798 N N . ILE A 1 103 ? 7.505 28.953 16.44 1 97.91 103 ILE A N 1
ATOM 799 C CA . ILE A 1 103 ? 6.423 28.271 15.738 1 97.91 103 ILE A CA 1
ATOM 800 C C . ILE A 1 103 ? 5.187 29.166 15.701 1 97.91 103 ILE A C 1
ATOM 802 O O . ILE A 1 103 ? 4.784 29.722 16.725 1 97.91 103 ILE A O 1
ATOM 806 N N . THR A 1 104 ? 4.675 29.384 14.516 1 97.95 104 THR A N 1
ATOM 807 C CA . THR A 1 104 ? 3.38 30.041 14.38 1 97.95 104 THR A CA 1
ATOM 808 C C . THR A 1 104 ? 2.262 29.153 14.919 1 97.95 104 THR A C 1
ATOM 810 O O . THR A 1 104 ? 2.25 27.945 14.674 1 97.95 104 THR A O 1
ATOM 813 N N . ILE A 1 105 ? 1.284 29.711 15.671 1 98.53 105 ILE A N 1
ATOM 814 C CA . ILE A 1 105 ? 0.22 28.871 16.208 1 98.53 105 ILE A CA 1
ATOM 815 C C . ILE A 1 105 ? -1.139 29.427 15.789 1 98.53 105 ILE A C 1
ATOM 817 O O . ILE A 1 105 ? -1.351 30.642 15.806 1 98.53 105 ILE A O 1
ATOM 821 N N . ILE A 1 106 ? -1.942 28.677 15.256 1 98.41 106 ILE A N 1
ATOM 822 C CA . ILE A 1 106 ? -3.376 28.913 15.131 1 98.41 106 ILE A CA 1
ATOM 823 C C . ILE A 1 106 ? -4.119 28.181 16.248 1 98.41 106 ILE A C 1
ATOM 825 O O . ILE A 1 106 ? -4.095 26.95 16.314 1 98.41 106 ILE A O 1
ATOM 829 N N . HIS A 1 107 ? -4.744 28.948 17.115 1 98.07 107 HIS A N 1
ATOM 830 C CA . HIS A 1 107 ? -5.139 28.33 18.376 1 98.07 107 HIS A CA 1
ATOM 831 C C . HIS A 1 107 ? -6.621 28.551 18.658 1 98.07 107 HIS A C 1
ATOM 833 O O . HIS A 1 107 ? -7.302 29.255 17.908 1 98.07 107 HIS A O 1
ATOM 839 N N . GLU A 1 108 ? -7.165 27.773 19.625 1 97.6 108 GLU A N 1
ATOM 840 C CA . GLU A 1 108 ? -8.555 27.771 20.074 1 97.6 108 GLU A CA 1
ATOM 841 C C . GLU A 1 108 ? -9.444 26.988 19.111 1 97.6 108 GLU A C 1
ATOM 843 O O . GLU A 1 108 ? -10.614 27.327 18.924 1 97.6 108 GLU A O 1
ATOM 848 N N . ILE A 1 109 ? -8.854 26.078 18.349 1 98.2 109 ILE A N 1
ATOM 849 C CA . ILE A 1 109 ? -9.657 25.14 17.572 1 98.2 109 ILE A CA 1
ATOM 850 C C . ILE A 1 109 ? -10.527 24.306 18.51 1 98.2 109 ILE A C 1
ATOM 852 O O . ILE A 1 109 ? -10.015 23.632 19.407 1 98.2 109 ILE A O 1
ATOM 856 N N . PRO A 1 110 ? -11.783 24.261 18.329 1 97.7 110 PRO A N 1
ATOM 857 C CA . PRO A 1 110 ? -12.656 23.585 19.292 1 97.7 110 PRO A CA 1
ATOM 858 C C . PRO A 1 110 ? -12.517 22.065 19.249 1 97.7 110 PRO A C 1
ATOM 860 O O . PRO A 1 110 ? -12.829 21.442 18.231 1 97.7 110 PRO A O 1
ATOM 863 N N . SER A 1 111 ? -12.123 21.503 20.367 1 95.63 111 SER A N 1
ATOM 864 C CA . SER A 1 111 ? -12.037 20.051 20.476 1 95.63 111 SER A CA 1
ATOM 865 C C . SER A 1 111 ? -13.419 19.409 20.418 1 95.63 111 SER A C 1
ATOM 867 O O . SER A 1 111 ? -13.547 18.226 20.094 1 95.63 111 SER A O 1
ATOM 869 N N . SER A 1 112 ? -14.473 20.137 20.69 1 96.04 112 SER A N 1
ATOM 870 C CA . SER A 1 112 ? -15.848 19.649 20.699 1 96.04 112 SER A CA 1
ATOM 871 C C . SER A 1 112 ? -16.311 19.278 19.294 1 96.04 112 SER A C 1
ATOM 873 O O . SER A 1 112 ? -17.306 18.568 19.13 1 96.04 112 SER A O 1
ATOM 875 N N . LYS A 1 113 ? -15.614 19.779 18.302 1 95.7 113 LYS A N 1
ATOM 876 C CA . LYS A 1 113 ? -15.996 19.489 16.923 1 95.7 113 LYS A CA 1
ATOM 877 C C . LYS A 1 113 ? -15.519 18.102 16.501 1 95.7 113 LYS A C 1
ATOM 879 O O . LYS A 1 113 ? -15.818 17.647 15.395 1 95.7 113 LYS A O 1
ATOM 884 N N . GLY A 1 114 ? -14.798 17.476 17.396 1 93.06 114 GLY A N 1
ATOM 885 C CA . GLY A 1 114 ? -14.391 16.107 17.12 1 93.06 114 GLY A CA 1
ATOM 886 C C . GLY A 1 114 ? -12.943 15.991 16.684 1 93.06 114 GLY A C 1
ATOM 887 O O . GLY A 1 114 ? -12.281 17.001 16.436 1 93.06 114 GLY A O 1
ATOM 888 N N . GLN A 1 115 ? -12.481 14.81 16.516 1 92.02 115 GLN A N 1
ATOM 889 C CA . GLN A 1 115 ? -11.065 14.532 16.304 1 92.02 115 GLN A CA 1
ATOM 890 C C . GLN A 1 115 ? -10.662 14.802 14.857 1 92.02 115 GLN A C 1
ATOM 892 O O . GLN A 1 115 ? -9.484 15.021 14.566 1 92.02 115 GLN A O 1
ATOM 897 N N . ILE A 1 116 ? -11.579 14.838 13.953 1 95.09 116 ILE A N 1
ATOM 898 C CA . ILE A 1 116 ? -11.228 14.958 12.542 1 95.09 116 ILE A CA 1
ATOM 899 C C . ILE A 1 116 ? -11.186 16.432 12.145 1 95.09 116 ILE A C 1
ATOM 901 O O . ILE A 1 116 ? -10.6 16.788 11.119 1 95.09 116 ILE A O 1
ATOM 905 N N . TYR A 1 117 ? -11.772 17.314 12.938 1 97.3 117 TYR A N 1
ATOM 906 C CA . TYR A 1 117 ? -11.937 18.716 12.571 1 97.3 117 TYR A CA 1
ATOM 907 C C . TYR A 1 117 ? -10.585 19.389 12.369 1 97.3 117 TYR A C 1
ATOM 909 O O . TYR A 1 117 ? -10.38 20.101 11.383 1 97.3 117 TYR A O 1
ATOM 917 N N . PRO A 1 118 ? -9.616 19.182 13.249 1 97.52 118 PRO A N 1
ATOM 918 C CA . PRO A 1 118 ? -8.324 19.825 12.998 1 97.52 118 PRO A CA 1
ATOM 919 C C . PRO A 1 118 ? -7.7 19.397 11.671 1 97.52 118 PRO A C 1
ATOM 921 O O . PRO A 1 118 ? -6.981 20.177 11.042 1 97.52 118 PRO A O 1
ATOM 924 N N . TYR A 1 119 ? -7.973 18.204 11.249 1 97.74 119 TYR A N 1
ATOM 925 C CA . TYR A 1 119 ? -7.482 17.752 9.952 1 97.74 119 TYR A CA 1
ATOM 926 C C . TYR A 1 119 ? -8.209 18.461 8.816 1 97.74 119 TYR A C 1
ATOM 928 O O . TYR A 1 119 ? -7.582 18.911 7.854 1 97.74 119 TYR A O 1
ATOM 936 N N . ILE A 1 120 ? -9.526 18.563 8.925 1 98.27 120 ILE A N 1
ATOM 937 C CA . ILE A 1 120 ? -10.3 19.276 7.915 1 98.27 120 ILE A CA 1
ATOM 938 C C . ILE A 1 120 ? -9.832 20.728 7.837 1 98.27 120 ILE A C 1
ATOM 940 O O . ILE A 1 120 ? -9.75 21.302 6.748 1 98.27 120 ILE A O 1
ATOM 944 N N . PHE A 1 121 ? -9.467 21.264 8.935 1 98.61 121 PHE A N 1
ATOM 945 C CA . PHE A 1 121 ? -9.083 22.665 9.056 1 98.61 121 PHE A CA 1
ATOM 946 C C . PHE A 1 121 ? -7.825 22.954 8.246 1 98.61 121 PHE A C 1
ATOM 948 O O . PHE A 1 121 ? -7.543 24.108 7.917 1 98.61 121 PHE A O 1
ATOM 955 N N . LEU A 1 122 ? -7.042 21.965 7.943 1 98.66 122 LEU A N 1
ATOM 956 C CA . LEU A 1 122 ? -5.854 22.145 7.115 1 98.66 122 LEU A CA 1
ATOM 957 C C . LEU A 1 122 ? -6.205 22.849 5.808 1 98.66 122 LEU A C 1
ATOM 959 O O . LEU A 1 122 ? -5.418 23.65 5.299 1 98.66 122 LEU A O 1
ATOM 963 N N . TRP A 1 123 ? -7.354 22.606 5.258 1 98.74 123 TRP A N 1
ATOM 964 C CA . TRP A 1 123 ? -7.766 23.213 3.997 1 98.74 123 TRP A CA 1
ATOM 965 C C . TRP A 1 123 ? -8.188 24.664 4.203 1 98.74 123 TRP A C 1
ATOM 967 O O . TRP A 1 123 ? -8.188 25.458 3.259 1 98.74 123 TRP A O 1
ATOM 977 N N . TYR A 1 124 ? -8.534 25.036 5.398 1 98.57 124 TYR A N 1
ATOM 978 C CA . TYR A 1 124 ? -8.924 26.406 5.711 1 98.57 124 TYR A CA 1
ATOM 979 C C . TYR A 1 124 ? -7.706 27.321 5.766 1 98.57 124 TYR A C 1
ATOM 981 O O . TYR A 1 124 ? -7.843 28.547 5.777 1 98.57 124 TYR A O 1
ATOM 989 N N . LEU A 1 125 ? -6.529 26.77 5.732 1 98.04 125 LEU A N 1
ATOM 990 C CA . LEU A 1 125 ? -5.297 27.538 5.874 1 98.04 125 LEU A CA 1
ATOM 991 C C . LEU A 1 125 ? -5.132 28.52 4.719 1 98.04 125 LEU A C 1
ATOM 993 O O . LEU A 1 125 ? -4.352 29.47 4.812 1 98.04 125 LEU A O 1
ATOM 997 N N . GLU A 1 126 ? -5.874 28.259 3.666 1 97.89 126 GLU A N 1
ATOM 998 C CA . GLU A 1 126 ? -5.893 29.226 2.573 1 97.89 126 GLU A CA 1
ATOM 999 C C . GLU A 1 126 ? -6.247 30.622 3.077 1 97.89 126 GLU A C 1
ATOM 1001 O O . GLU A 1 126 ? -5.703 31.618 2.595 1 97.89 126 GLU A O 1
ATOM 1006 N N . LYS A 1 127 ? -7.119 30.703 4.03 1 97.16 127 LYS A N 1
ATOM 1007 C CA . LYS A 1 127 ? -7.589 31.977 4.566 1 97.16 127 LYS A CA 1
ATOM 1008 C C . LYS A 1 127 ? -6.485 32.686 5.345 1 97.16 127 LYS A C 1
ATOM 1010 O O . LYS A 1 127 ? -6.568 33.891 5.593 1 97.16 127 LYS A O 1
ATOM 1015 N N . TYR A 1 128 ? -5.524 31.894 5.76 1 95.92 128 TYR A N 1
ATOM 1016 C CA . TYR A 1 128 ? -4.414 32.48 6.503 1 95.92 128 TYR A CA 1
ATOM 1017 C C . TYR A 1 128 ? -3.26 32.833 5.572 1 95.92 128 TYR A C 1
ATOM 1019 O O . TYR A 1 128 ? -2.186 33.231 6.028 1 95.92 128 TYR A O 1
ATOM 1027 N N . GLY A 1 129 ? -3.46 32.581 4.264 1 94.87 129 GLY A N 1
ATOM 1028 C CA . GLY A 1 129 ? -2.459 32.961 3.28 1 94.87 129 GLY A CA 1
ATOM 1029 C C . GLY A 1 129 ? -1.557 31.812 2.872 1 94.87 129 GLY A C 1
ATOM 1030 O O . GLY A 1 129 ? -0.569 32.013 2.163 1 94.87 129 GLY A O 1
ATOM 1031 N N . PHE A 1 130 ? -1.86 30.594 3.331 1 96.68 130 PHE A N 1
ATOM 1032 C CA . PHE A 1 130 ? -1.078 29.424 2.951 1 96.68 130 PHE A CA 1
ATOM 1033 C C . PHE A 1 130 ? -1.72 28.704 1.771 1 96.68 130 PHE A C 1
ATOM 1035 O O . PHE A 1 130 ? -2.907 28.375 1.81 1 96.68 130 PHE A O 1
ATOM 1042 N N . ASN A 1 131 ? -0.908 28.445 0.737 1 96.52 131 ASN A N 1
ATOM 1043 C CA . ASN A 1 131 ? -1.446 27.823 -0.468 1 96.52 131 ASN A CA 1
ATOM 1044 C C . ASN A 1 131 ? -0.778 26.481 -0.752 1 96.52 131 ASN A C 1
ATOM 1046 O O . ASN A 1 131 ? -1.207 25.745 -1.642 1 96.52 131 ASN A O 1
ATOM 1050 N N . ASN A 1 132 ? 0.231 26.229 -0.053 1 97.85 132 ASN A N 1
ATOM 1051 C CA . ASN A 1 132 ? 0.999 24.993 -0.16 1 97.85 132 ASN A CA 1
ATOM 1052 C C . ASN A 1 132 ? 1.58 24.574 1.187 1 97.85 132 ASN A C 1
ATOM 1054 O O . ASN A 1 132 ? 2.515 25.202 1.687 1 97.85 132 ASN A O 1
ATOM 1058 N N . VAL A 1 133 ? 1.018 23.482 1.728 1 98.64 133 VAL A N 1
ATOM 1059 C CA . VAL A 1 133 ? 1.478 23.134 3.069 1 98.64 133 VAL A CA 1
ATOM 1060 C C . VAL A 1 133 ? 1.887 21.663 3.109 1 98.64 133 VAL A C 1
ATOM 1062 O O . VAL A 1 133 ? 1.39 20.853 2.324 1 98.64 133 VAL A O 1
ATOM 1065 N N . ILE A 1 134 ? 2.841 21.361 3.899 1 98.84 134 ILE A N 1
ATOM 1066 C CA . ILE A 1 134 ? 3.209 19.99 4.237 1 98.84 134 ILE A CA 1
ATOM 1067 C C . ILE A 1 134 ? 2.778 19.678 5.669 1 98.84 134 ILE A C 1
ATOM 1069 O O . ILE A 1 134 ? 3.293 20.269 6.621 1 98.84 134 ILE A O 1
ATOM 1073 N N . PHE A 1 135 ? 1.792 18.832 5.775 1 98.84 135 PHE A N 1
ATOM 1074 C CA . PHE A 1 135 ? 1.363 18.363 7.087 1 98.84 135 PHE A CA 1
ATOM 1075 C C . PHE A 1 135 ? 2.278 17.252 7.59 1 98.84 135 PHE A C 1
ATOM 1077 O O . PHE A 1 135 ? 2.631 16.343 6.837 1 98.84 135 PHE A O 1
ATOM 1084 N N . LEU A 1 136 ? 2.602 17.34 8.855 1 98.21 136 LEU A N 1
ATOM 1085 C CA . LEU A 1 136 ? 3.357 16.314 9.567 1 98.21 136 LEU A CA 1
ATOM 1086 C C . LEU A 1 136 ? 2.657 15.927 10.865 1 98.21 136 LEU A C 1
ATOM 1088 O O . LEU A 1 136 ? 2.417 16.779 11.724 1 98.21 136 LEU A O 1
ATOM 1092 N N . SER A 1 137 ? 2.349 14.656 10.985 1 96.22 137 SER A N 1
ATOM 1093 C CA . SER A 1 137 ? 1.793 14.167 12.242 1 96.22 137 SER A CA 1
ATOM 1094 C C . SER A 1 137 ? 2.837 14.19 13.354 1 96.22 137 SER A C 1
ATOM 1096 O O . SER A 1 137 ? 4.035 14.299 13.086 1 96.22 137 SER A O 1
ATOM 1098 N N . THR A 1 138 ? 2.368 14.028 14.563 1 95.42 138 THR A N 1
ATOM 1099 C CA . THR A 1 138 ? 3.267 14.138 15.707 1 95.42 138 THR A CA 1
ATOM 1100 C C . THR A 1 138 ? 4.048 12.842 15.908 1 95.42 138 THR A C 1
ATOM 1102 O O . THR A 1 138 ? 4.928 12.769 16.768 1 95.42 138 THR A O 1
ATOM 1105 N N . ASP A 1 139 ? 3.859 11.925 15.061 1 93.04 139 ASP A N 1
ATOM 1106 C CA . ASP A 1 139 ? 4.537 10.643 15.23 1 93.04 139 ASP A CA 1
ATOM 1107 C C . ASP A 1 139 ? 5.556 10.41 14.117 1 93.04 139 ASP A C 1
ATOM 1109 O O . ASP A 1 139 ? 5.905 9.266 13.817 1 93.04 139 ASP A O 1
ATOM 1113 N N . VAL A 1 140 ? 5.982 11.484 13.499 1 96.19 140 VAL A N 1
ATOM 1114 C CA . VAL A 1 140 ? 6.96 11.286 12.434 1 96.19 140 VAL A CA 1
ATOM 1115 C C . VAL A 1 140 ? 8.248 12.033 12.769 1 96.19 140 VAL A C 1
ATOM 1117 O O . VAL A 1 140 ? 8.259 12.905 13.642 1 96.19 140 VAL A O 1
ATOM 1120 N N . LEU A 1 141 ? 9.339 11.652 12.165 1 96.97 141 LEU A N 1
ATOM 1121 C CA . LEU A 1 141 ? 10.635 12.32 12.189 1 96.97 141 LEU A CA 1
ATOM 1122 C C . LEU A 1 141 ? 11.149 12.559 10.773 1 96.97 141 LEU A C 1
ATOM 1124 O O . LEU A 1 141 ? 11.205 11.631 9.963 1 96.97 141 LEU A O 1
ATOM 1128 N N . VAL A 1 142 ? 11.476 13.807 10.5 1 98.11 142 VAL A N 1
ATOM 1129 C CA . VAL A 1 142 ? 12.007 14.142 9.183 1 98.11 142 VAL A CA 1
ATOM 1130 C C . VAL A 1 142 ? 13.52 13.935 9.168 1 98.11 142 VAL A C 1
ATOM 1132 O O . VAL A 1 142 ? 14.245 14.559 9.946 1 98.11 142 VAL A O 1
ATOM 1135 N N . LYS A 1 143 ? 13.964 13.105 8.237 1 96.95 143 LYS A N 1
ATOM 1136 C CA . LYS A 1 143 ? 15.368 12.707 8.232 1 96.95 143 LYS A CA 1
ATOM 1137 C C . LYS A 1 143 ? 16.135 13.408 7.114 1 96.95 143 LYS A C 1
ATOM 1139 O O . LYS A 1 143 ? 17.356 13.56 7.192 1 96.95 143 LYS A O 1
ATOM 1144 N N . ARG A 1 144 ? 15.453 13.734 6.112 1 96.93 144 ARG A N 1
ATOM 1145 C CA . ARG A 1 144 ? 16.02 14.454 4.976 1 96.93 144 ARG A CA 1
ATOM 1146 C C . ARG A 1 144 ? 15.122 15.615 4.561 1 96.93 144 ARG A C 1
ATOM 1148 O O . ARG A 1 144 ? 13.941 15.651 4.914 1 96.93 144 ARG A O 1
ATOM 1155 N N . ASN A 1 145 ? 15.747 16.515 3.852 1 97.43 145 ASN A N 1
ATOM 1156 C CA . ASN A 1 145 ? 14.979 17.661 3.376 1 97.43 145 ASN A CA 1
ATOM 1157 C C . ASN A 1 145 ? 13.826 17.228 2.476 1 97.43 145 ASN A C 1
ATOM 1159 O O . ASN A 1 145 ? 14.021 16.452 1.539 1 97.43 145 ASN A O 1
ATOM 1163 N N . ILE A 1 146 ? 12.605 17.672 2.827 1 97.89 146 ILE A N 1
ATOM 1164 C CA . ILE A 1 146 ? 11.436 17.265 2.056 1 97.89 146 ILE A CA 1
ATOM 1165 C C . ILE A 1 146 ? 10.791 18.49 1.411 1 97.89 146 ILE A C 1
ATOM 1167 O O . ILE A 1 146 ? 9.599 18.477 1.093 1 97.89 146 ILE A O 1
ATOM 1171 N N . ASP A 1 147 ? 11.562 19.588 1.139 1 97.45 147 ASP A N 1
ATOM 1172 C CA . ASP A 1 147 ? 11.048 20.82 0.547 1 97.45 147 ASP A CA 1
ATOM 1173 C C . ASP A 1 147 ? 10.517 20.572 -0.863 1 97.45 147 ASP A C 1
ATOM 1175 O O . ASP A 1 147 ? 9.675 21.325 -1.357 1 97.45 147 ASP A O 1
ATOM 1179 N N . SER A 1 148 ? 11.016 19.52 -1.487 1 96.84 148 SER A N 1
ATOM 1180 C CA . SER A 1 148 ? 10.563 19.216 -2.841 1 96.84 148 SER A CA 1
ATOM 1181 C C . SER A 1 148 ? 9.07 18.91 -2.868 1 96.84 148 SER A C 1
ATOM 1183 O O . SER A 1 148 ? 8.431 19.001 -3.919 1 96.84 148 SER A O 1
ATOM 1185 N N . LEU A 1 149 ? 8.482 18.565 -1.747 1 97.62 149 LEU A N 1
ATOM 1186 C CA . LEU A 1 149 ? 7.051 18.296 -1.671 1 97.62 149 LEU A CA 1
ATOM 1187 C C . LEU A 1 149 ? 6.244 19.547 -2.005 1 97.62 149 LEU A C 1
ATOM 1189 O O . LEU A 1 149 ? 5.093 19.451 -2.437 1 97.62 149 LEU A O 1
ATOM 1193 N N . PHE A 1 150 ? 6.844 20.737 -1.847 1 98.06 150 PHE A N 1
ATOM 1194 C CA . PHE A 1 150 ? 6.153 21.972 -2.199 1 98.06 150 PHE A CA 1
ATOM 1195 C C . PHE A 1 150 ? 6.012 22.102 -3.711 1 98.06 150 PHE A C 1
ATOM 1197 O O . PHE A 1 150 ? 5.23 22.921 -4.199 1 98.06 150 PHE A O 1
ATOM 1204 N N . LYS A 1 151 ? 6.723 21.282 -4.453 1 97.73 151 LYS A N 1
ATOM 1205 C CA . LYS A 1 151 ? 6.661 21.327 -5.911 1 97.73 151 LYS A CA 1
ATOM 1206 C C . LYS A 1 151 ? 5.521 20.46 -6.44 1 97.73 151 LYS A C 1
ATOM 1208 O O . LYS A 1 151 ? 5.213 20.492 -7.633 1 97.73 151 LYS A O 1
ATOM 1213 N N . CYS A 1 152 ? 4.945 19.623 -5.567 1 97.74 152 CYS A N 1
ATOM 1214 C CA . CYS A 1 152 ? 3.807 18.813 -5.987 1 97.74 152 CYS A CA 1
ATOM 1215 C C . CYS A 1 152 ? 2.642 19.693 -6.423 1 97.74 152 CYS A C 1
ATOM 1217 O O . CYS A 1 152 ? 2.235 20.598 -5.692 1 97.74 152 CYS A O 1
ATOM 1219 N N . LYS A 1 153 ? 2.067 19.438 -7.544 1 97.74 153 LYS A N 1
ATOM 1220 C CA . LYS A 1 153 ? 1.004 20.267 -8.105 1 97.74 153 LYS A CA 1
ATOM 1221 C C . LYS A 1 153 ? -0.371 19.675 -7.806 1 97.74 153 LYS A C 1
ATOM 1223 O O . LYS A 1 153 ? -1.396 20.272 -8.142 1 97.74 153 LYS A O 1
ATOM 1228 N N . GLY A 1 154 ? -0.401 18.513 -7.2 1 97.71 154 GLY A N 1
ATOM 1229 C CA . GLY A 1 154 ? -1.66 17.889 -6.825 1 97.71 154 GLY A CA 1
ATOM 1230 C C . GLY A 1 154 ? -2.365 18.604 -5.688 1 97.71 154 GLY A C 1
ATOM 1231 O O . GLY A 1 154 ? -1.746 19.38 -4.957 1 97.71 154 GLY A O 1
ATOM 1232 N N . LYS A 1 155 ? -3.691 18.35 -5.59 1 97.82 155 LYS A N 1
ATOM 1233 C CA . LYS A 1 155 ? -4.445 18.843 -4.441 1 97.82 155 LYS A CA 1
ATOM 1234 C C . LYS A 1 155 ? -3.957 18.201 -3.146 1 97.82 155 LYS A C 1
ATOM 1236 O O . LYS A 1 155 ? -3.96 18.839 -2.091 1 97.82 155 LYS A O 1
ATOM 1241 N N . VAL A 1 156 ? -3.64 16.921 -3.262 1 98.39 156 VAL A N 1
ATOM 1242 C CA . VAL A 1 156 ? -3.037 16.145 -2.183 1 98.39 156 VAL A CA 1
ATOM 1243 C C . VAL A 1 156 ? -1.921 15.266 -2.74 1 98.39 156 VAL A C 1
ATOM 1245 O O . VAL A 1 156 ? -2.103 14.588 -3.754 1 98.39 156 VAL A O 1
ATOM 1248 N N . CYS A 1 157 ? -0.789 15.348 -2.162 1 98.33 157 CYS A N 1
ATOM 1249 C CA . CYS A 1 157 ? 0.336 14.465 -2.448 1 98.33 157 CYS A CA 1
ATOM 1250 C C . CYS A 1 157 ? 0.749 13.689 -1.203 1 98.33 157 CYS A C 1
ATOM 1252 O O . CYS A 1 157 ? 0.863 14.262 -0.118 1 98.33 157 CYS A O 1
ATOM 1254 N N . GLY A 1 158 ? 0.871 12.455 -1.315 1 97.57 158 GLY A N 1
ATOM 1255 C CA . GLY A 1 158 ? 1.239 11.595 -0.202 1 97.57 158 GLY A CA 1
ATOM 1256 C C . GLY A 1 158 ? 1.622 10.192 -0.634 1 97.57 158 GLY A C 1
ATOM 1257 O O . GLY A 1 158 ? 1.927 9.958 -1.805 1 97.57 158 GLY A O 1
ATOM 1258 N N . THR A 1 159 ? 1.756 9.332 0.304 1 96.74 159 THR A N 1
ATOM 1259 C CA . THR A 1 159 ? 2.114 7.942 0.043 1 96.74 159 THR A CA 1
ATOM 1260 C C . THR A 1 159 ? 0.968 7.008 0.42 1 96.74 159 THR A C 1
ATOM 1262 O O . THR A 1 159 ? 0.054 7.4 1.147 1 96.74 159 THR A O 1
ATOM 1265 N N . ASN A 1 160 ? 1.074 5.833 -0.144 1 94.94 160 ASN A N 1
ATOM 1266 C CA . ASN A 1 160 ? 0.182 4.79 0.352 1 94.94 160 ASN A CA 1
ATOM 1267 C C . ASN A 1 160 ? 0.511 4.41 1.793 1 94.94 160 ASN A C 1
ATOM 1269 O O . ASN A 1 160 ? 1.667 4.491 2.212 1 94.94 160 ASN A O 1
ATOM 1273 N N . SER A 1 161 ? -0.53 3.97 2.435 1 91.04 161 SER A N 1
ATOM 1274 C CA . SER A 1 161 ? -0.401 3.561 3.831 1 91.04 161 SER A CA 1
ATOM 1275 C C . SER A 1 161 ? 0.215 2.171 3.945 1 91.04 161 SER A C 1
ATOM 1277 O O . SER A 1 161 ? 0.024 1.328 3.066 1 91.04 161 SER A O 1
ATOM 1279 N N . MET A 1 162 ? 0.867 1.994 5.075 1 83.36 162 MET A N 1
ATOM 1280 C CA . MET A 1 162 ? 1.458 0.687 5.347 1 83.36 162 MET A CA 1
ATOM 1281 C C . MET A 1 162 ? 0.42 -0.269 5.926 1 83.36 162 MET A C 1
ATOM 1283 O O . MET A 1 162 ? 0.634 -1.482 5.952 1 83.36 162 MET A O 1
ATOM 1287 N N . THR A 1 163 ? -0.645 0.251 6.392 1 83.18 163 THR A N 1
ATOM 1288 C CA . THR A 1 163 ? -1.649 -0.598 7.022 1 83.18 163 THR A CA 1
ATOM 1289 C C . THR A 1 163 ? -2.745 -0.97 6.028 1 83.18 163 THR A C 1
ATOM 1291 O O . THR A 1 163 ? -3.309 -2.064 6.098 1 83.18 163 THR A O 1
ATOM 1294 N N . ILE A 1 164 ? -3.063 -0.071 5.188 1 88.05 164 ILE A N 1
ATOM 1295 C CA . ILE A 1 164 ? -3.944 -0.319 4.052 1 88.05 164 ILE A CA 1
ATOM 1296 C C . ILE A 1 164 ? -3.297 0.206 2.773 1 88.05 164 ILE A C 1
ATOM 1298 O O . ILE A 1 164 ? -3.438 1.385 2.437 1 88.05 164 ILE A O 1
ATOM 1302 N N . PRO A 1 165 ? -2.656 -0.6 2.054 1 90.35 165 PRO A N 1
ATOM 1303 C CA . PRO A 1 165 ? -1.753 -0.182 0.979 1 90.35 165 PRO A CA 1
ATOM 1304 C C . PRO A 1 165 ? -2.475 0.563 -0.141 1 90.35 165 PRO A C 1
ATOM 1306 O O . PRO A 1 165 ? -1.831 1.202 -0.977 1 90.35 165 PRO A O 1
ATOM 1309 N N . ASP A 1 166 ? -3.776 0.639 -0.161 1 90.09 166 ASP A N 1
ATOM 1310 C CA . ASP A 1 166 ? -4.532 1.376 -1.169 1 90.09 166 ASP A CA 1
ATOM 1311 C C . ASP A 1 166 ? -4.968 2.74 -0.64 1 90.09 166 ASP A C 1
ATOM 1313 O O . ASP A 1 166 ? -5.538 3.545 -1.379 1 90.09 166 ASP A O 1
ATOM 1317 N N . ASP A 1 167 ? -4.636 2.934 0.579 1 92.54 167 ASP A N 1
ATOM 1318 C CA . ASP A 1 167 ? -5.112 4.166 1.201 1 92.54 167 ASP A CA 1
ATOM 1319 C C . ASP A 1 167 ? -3.986 5.189 1.326 1 92.54 167 ASP A C 1
ATOM 1321 O O . ASP A 1 167 ? -2.814 4.82 1.436 1 92.54 167 ASP A O 1
ATOM 1325 N N . LEU A 1 168 ? -4.455 6.405 1.348 1 95.89 168 LEU A N 1
ATOM 1326 C CA . LEU A 1 168 ? -3.566 7.51 1.688 1 95.89 168 LEU A CA 1
ATOM 1327 C C . LEU A 1 168 ? -3.085 7.396 3.131 1 95.89 168 LEU A C 1
ATOM 1329 O O . LEU A 1 168 ? -3.88 7.13 4.035 1 95.89 168 LEU A O 1
ATOM 1333 N N . ASP A 1 169 ? -1.783 7.546 3.244 1 93.32 169 ASP A N 1
ATOM 1334 C CA . ASP A 1 169 ? -1.224 7.691 4.585 1 93.32 169 ASP A CA 1
ATOM 1335 C C . ASP A 1 169 ? -1.34 9.133 5.075 1 93.32 169 ASP A C 1
ATOM 1337 O O . ASP A 1 169 ? -0.921 10.065 4.385 1 93.32 169 ASP A O 1
ATOM 1341 N N . THR A 1 170 ? -1.872 9.319 6.257 1 93.51 170 THR A N 1
ATOM 1342 C CA . THR A 1 170 ? -2.132 10.676 6.725 1 93.51 170 THR A CA 1
ATOM 1343 C C . THR A 1 170 ? -1.058 11.123 7.713 1 93.51 170 THR A C 1
ATOM 1345 O O . THR A 1 170 ? -1.25 12.092 8.45 1 93.51 170 THR A O 1
ATOM 1348 N N . PHE A 1 171 ? 0.094 10.437 7.729 1 93.42 171 PHE A N 1
ATOM 1349 C CA . PHE A 1 171 ? 1.153 10.831 8.651 1 93.42 171 PHE A CA 1
ATOM 1350 C C . PHE A 1 171 ? 1.925 12.028 8.109 1 93.42 171 PHE A C 1
ATOM 1352 O O . PHE A 1 171 ? 2.499 12.803 8.877 1 93.42 171 PHE A O 1
ATOM 1359 N N . PHE A 1 172 ? 1.984 12.066 6.852 1 95.89 172 PHE A N 1
ATOM 1360 C CA . PHE A 1 172 ? 2.394 13.312 6.214 1 95.89 172 PHE A CA 1
ATOM 1361 C C . PHE A 1 172 ? 1.702 13.484 4.867 1 95.89 172 PHE A C 1
ATOM 1363 O O . PHE A 1 172 ? 1.373 12.499 4.202 1 95.89 172 PHE A O 1
ATOM 1370 N N . MET A 1 173 ? 1.462 14.695 4.496 1 97.94 173 MET A N 1
ATOM 1371 C CA . MET A 1 173 ? 0.811 15.048 3.237 1 97.94 173 MET A CA 1
ATOM 1372 C C . MET A 1 173 ? 1.225 16.443 2.783 1 97.94 173 MET A C 1
ATOM 1374 O O . MET A 1 173 ? 1.37 17.351 3.605 1 97.94 173 MET A O 1
ATOM 1378 N N . ALA A 1 174 ? 1.411 16.547 1.498 1 98.41 174 ALA A N 1
ATOM 1379 C CA . ALA A 1 174 ? 1.401 17.884 0.908 1 98.41 174 ALA A CA 1
ATOM 1380 C C . ALA A 1 174 ? 0.005 18.257 0.418 1 98.41 174 ALA A C 1
ATOM 1382 O O . ALA A 1 174 ? -0.637 17.481 -0.295 1 98.41 174 ALA A O 1
ATOM 1383 N N . ILE A 1 175 ? -0.443 19.382 0.822 1 98.54 175 ILE A N 1
ATOM 1384 C CA . ILE A 1 175 ? -1.827 19.775 0.577 1 98.54 175 ILE A CA 1
ATOM 1385 C C . ILE A 1 175 ? -1.865 21.173 -0.036 1 98.54 175 ILE A C 1
ATOM 1387 O O . ILE A 1 175 ? -1.121 22.062 0.383 1 98.54 175 ILE A O 1
ATOM 1391 N N . LYS A 1 176 ? -2.74 21.323 -0.973 1 98.29 176 LYS A N 1
ATOM 1392 C CA . LYS A 1 176 ? -3.147 22.655 -1.412 1 98.29 176 LYS A CA 1
ATOM 1393 C C . LYS A 1 176 ? -4.441 23.088 -0.729 1 98.29 176 LYS A C 1
ATOM 1395 O O . LYS A 1 176 ? -5.532 22.7 -1.151 1 98.29 176 LYS A O 1
ATOM 1400 N N . PRO A 1 177 ? -4.263 23.932 0.235 1 98.18 177 PRO A N 1
ATOM 1401 C CA . PRO A 1 177 ? -5.465 24.391 0.936 1 98.18 177 PRO A CA 1
ATOM 1402 C C . PRO A 1 177 ? -6.471 25.064 0.005 1 98.18 177 PRO A C 1
ATOM 1404 O O . PRO A 1 177 ? -6.078 25.733 -0.954 1 98.18 177 PRO A O 1
ATOM 1407 N N . SER A 1 178 ? -7.715 24.873 0.304 1 98.16 178 SER A N 1
ATOM 1408 C CA . SER A 1 178 ? -8.833 25.401 -0.471 1 98.16 178 SER A CA 1
ATOM 1409 C C . SER A 1 178 ? -10.06 25.619 0.407 1 98.16 178 SER A C 1
ATOM 1411 O O . SER A 1 178 ? -10.619 24.664 0.95 1 98.16 178 SER A O 1
ATOM 1413 N N . ILE A 1 179 ? -10.507 26.826 0.428 1 97.97 179 ILE A N 1
ATOM 1414 C CA . ILE A 1 179 ? -11.693 27.14 1.218 1 97.97 179 ILE A CA 1
ATOM 1415 C C . ILE A 1 179 ? -12.896 26.376 0.668 1 97.97 179 ILE A C 1
ATOM 1417 O O . ILE A 1 179 ? -13.748 25.916 1.431 1 97.97 179 ILE A O 1
ATOM 1421 N N . ALA A 1 180 ? -12.936 26.264 -0.621 1 98.26 180 ALA A N 1
ATOM 1422 C CA . ALA A 1 180 ? -14.021 25.509 -1.242 1 98.26 180 ALA A CA 1
ATOM 1423 C C . ALA A 1 180 ? -14.023 24.059 -0.766 1 98.26 180 ALA A C 1
ATOM 1425 O O . ALA A 1 180 ? -15.079 23.504 -0.45 1 98.26 180 ALA A O 1
ATOM 1426 N N . THR A 1 181 ? -12.862 23.455 -0.7 1 98.28 181 THR A N 1
ATOM 1427 C CA . THR A 1 181 ? -12.744 22.08 -0.23 1 98.28 181 THR A CA 1
ATOM 1428 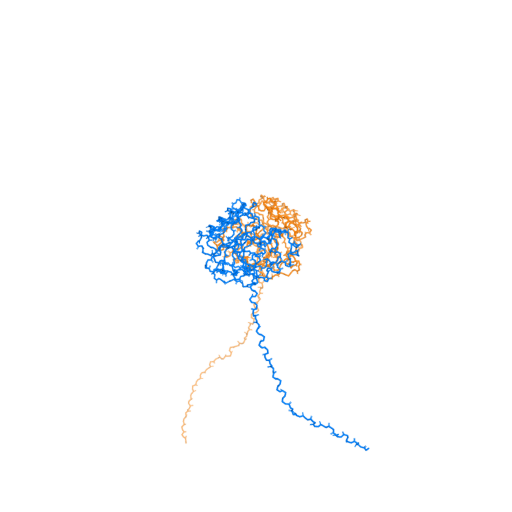C C . THR A 1 181 ? -13.102 21.982 1.25 1 98.28 181 THR A C 1
ATOM 1430 O O . THR A 1 181 ? -13.801 21.055 1.665 1 98.28 181 THR A O 1
ATOM 1433 N N . PHE A 1 182 ? -12.666 22.963 2.012 1 98.34 182 PHE A N 1
ATOM 1434 C CA . PHE A 1 182 ? -13.003 23.006 3.43 1 98.34 182 PHE A CA 1
ATOM 1435 C C . PHE A 1 182 ? -14.514 23.014 3.627 1 98.34 182 PHE A C 1
ATOM 1437 O O . PHE A 1 182 ? -15.053 22.189 4.367 1 98.34 182 PHE A O 1
ATOM 1444 N N . ASP A 1 183 ? -15.119 23.88 2.945 1 98.58 183 ASP A N 1
ATOM 1445 C CA . ASP A 1 183 ? -16.567 24.017 3.072 1 98.58 183 ASP A CA 1
ATOM 1446 C C . ASP A 1 183 ? -17.279 22.733 2.65 1 98.58 183 ASP A C 1
ATOM 1448 O O . ASP A 1 183 ? -18.239 22.309 3.297 1 98.58 183 ASP A O 1
ATOM 1452 N N . ASP A 1 184 ? -16.836 22.185 1.624 1 98.61 184 ASP A N 1
ATOM 1453 C CA . ASP A 1 184 ? -17.441 20.947 1.143 1 98.61 184 ASP A CA 1
ATOM 1454 C C . ASP A 1 184 ? -17.26 19.817 2.154 1 98.61 184 ASP A C 1
ATOM 1456 O O . ASP A 1 184 ? -18.191 19.051 2.411 1 98.61 184 ASP A O 1
ATOM 1460 N N . MET A 1 185 ? -16.076 19.705 2.75 1 98.31 185 MET A N 1
ATOM 1461 C CA . MET A 1 185 ? -15.803 18.68 3.754 1 98.31 185 MET A CA 1
ATOM 1462 C C . MET A 1 185 ? -16.715 18.849 4.965 1 98.31 185 MET A C 1
ATOM 1464 O O . MET A 1 185 ? -17.26 17.87 5.478 1 98.31 185 MET A O 1
ATOM 1468 N N . ILE A 1 186 ? -16.856 20.075 5.364 1 97.93 186 ILE A N 1
ATOM 1469 C CA . ILE A 1 186 ? -17.711 20.351 6.514 1 97.93 186 ILE A CA 1
ATOM 1470 C C . ILE A 1 186 ? -19.155 19.98 6.185 1 97.93 186 ILE A C 1
ATOM 1472 O O . ILE A 1 186 ? -19.825 19.31 6.973 1 97.93 186 ILE A O 1
ATOM 1476 N N . ALA A 1 187 ? -19.577 20.307 5.048 1 98.29 187 ALA A N 1
ATOM 1477 C CA . ALA A 1 187 ? -20.959 20.067 4.64 1 98.29 187 ALA A CA 1
ATOM 1478 C C . ALA A 1 187 ? -21.241 18.573 4.508 1 98.29 187 ALA A C 1
ATOM 1480 O O . ALA A 1 187 ? -22.358 18.12 4.768 1 98.29 187 ALA A O 1
ATOM 1481 N N . ARG A 1 188 ? -20.245 17.803 4.174 1 97.7 188 ARG A N 1
ATOM 1482 C CA . ARG A 1 188 ? -20.465 16.393 3.871 1 97.7 188 ARG A CA 1
ATOM 1483 C C . ARG A 1 188 ? -19.874 15.501 4.958 1 97.7 188 ARG A C 1
ATOM 1485 O O . ARG A 1 188 ? -19.783 14.284 4.788 1 97.7 188 ARG A O 1
ATOM 1492 N N . GLU A 1 189 ? -19.455 16.049 6.013 1 97.07 189 GLU A N 1
ATOM 1493 C CA . GLU A 1 189 ? -18.711 15.315 7.032 1 97.07 189 GLU A CA 1
ATOM 1494 C C . GLU A 1 189 ? -19.466 14.064 7.473 1 97.07 189 GLU A C 1
ATOM 1496 O O . GLU A 1 189 ? -18.924 12.957 7.426 1 97.07 189 GLU A O 1
ATOM 1501 N N . GLU A 1 190 ? -20.71 14.151 7.826 1 95.59 190 GLU A N 1
ATOM 1502 C CA . GLU A 1 190 ? -21.497 13.033 8.335 1 95.59 190 GLU A CA 1
ATOM 1503 C C . GLU A 1 190 ? -21.713 11.974 7.257 1 95.59 190 GLU A C 1
ATOM 1505 O O . GLU A 1 190 ? -21.619 10.775 7.53 1 95.59 190 GLU A O 1
ATOM 1510 N N . GLU A 1 191 ? -22.018 12.405 6.101 1 96.93 191 GLU A N 1
ATOM 1511 C CA . GLU A 1 191 ? -22.214 11.486 4.983 1 96.93 191 GLU A CA 1
ATOM 1512 C C . GLU A 1 191 ? -20.951 10.674 4.708 1 96.93 191 GLU A C 1
ATOM 1514 O O . GLU A 1 191 ? -21.018 9.458 4.519 1 96.93 191 GLU A O 1
ATOM 1519 N N . VAL A 1 192 ? -19.807 11.325 4.76 1 96 192 VAL A N 1
ATOM 1520 C CA . VAL A 1 192 ? -18.523 10.69 4.481 1 96 192 VAL A CA 1
ATOM 1521 C C . VAL A 1 192 ? -18.179 9.708 5.599 1 96 192 VAL A C 1
ATOM 1523 O O . VAL A 1 192 ? -17.764 8.577 5.334 1 96 192 VAL A O 1
ATOM 1526 N N . LEU A 1 193 ? -18.427 10.115 6.806 1 93.41 193 LEU A N 1
ATOM 1527 C CA . LEU A 1 193 ? -18.086 9.278 7.951 1 93.41 193 LEU A CA 1
ATOM 1528 C C . LEU A 1 193 ? -18.964 8.032 7.994 1 93.41 193 LEU A C 1
ATOM 1530 O O . LEU A 1 193 ? -18.519 6.968 8.431 1 93.41 193 LEU A O 1
ATOM 1534 N N . LYS A 1 194 ? -20.156 8.117 7.5 1 92.66 194 LYS A N 1
ATOM 1535 C CA . LYS A 1 194 ? -21.048 6.962 7.441 1 92.66 194 LYS A CA 1
ATOM 1536 C C . LYS A 1 194 ? -20.51 5.899 6.489 1 92.66 194 LYS A C 1
ATOM 1538 O O . LYS A 1 194 ? -20.696 4.702 6.717 1 92.66 194 LYS A O 1
ATOM 1543 N N . LYS A 1 195 ? -19.815 6.309 5.537 1 89.82 195 LYS A N 1
ATOM 1544 C CA . LYS A 1 195 ? -19.297 5.398 4.52 1 89.82 195 LYS A CA 1
ATOM 1545 C C . LYS A 1 195 ? -17.885 4.935 4.864 1 89.82 195 LYS A C 1
ATOM 1547 O O . LYS A 1 195 ? -17.395 3.951 4.306 1 89.82 195 LYS A O 1
ATOM 1552 N N . ALA A 1 196 ? -17.238 5.675 5.781 1 88.18 196 ALA A N 1
ATOM 1553 C CA . ALA A 1 196 ? -15.85 5.39 6.137 1 88.18 196 ALA A CA 1
ATOM 1554 C C . ALA A 1 196 ? -15.755 4.148 7.02 1 88.18 196 ALA A C 1
ATOM 1556 O O . ALA A 1 196 ? -16.697 3.821 7.745 1 88.18 196 ALA A O 1
ATOM 1557 N N . TYR A 1 197 ? -14.674 3.445 6.883 1 82.01 197 TYR A N 1
ATOM 1558 C CA . TYR A 1 197 ? -14.481 2.2 7.619 1 82.01 197 TYR A CA 1
ATOM 1559 C C . TYR A 1 197 ? -14.18 2.476 9.087 1 82.01 197 TYR A C 1
ATOM 1561 O O . TYR A 1 197 ? -14.218 1.564 9.917 1 82.01 197 TYR A O 1
ATOM 1569 N N . ASP A 1 198 ? -13.825 3.678 9.342 1 83.84 198 ASP A N 1
ATOM 1570 C CA . ASP A 1 198 ? -13.552 4.164 10.691 1 83.84 198 ASP A CA 1
ATOM 1571 C C . ASP A 1 198 ? -13.842 5.659 10.806 1 83.84 198 ASP A C 1
ATOM 1573 O O . ASP A 1 198 ? -14.288 6.285 9.843 1 83.84 198 ASP A O 1
ATOM 1577 N N . ARG A 1 199 ? -13.629 6.179 11.992 1 86.79 199 ARG A N 1
ATOM 1578 C CA . ARG A 1 199 ? -13.971 7.582 12.207 1 86.79 199 ARG A CA 1
ATOM 1579 C C . ARG A 1 199 ? -12.717 8.424 12.422 1 86.79 199 ARG A C 1
ATOM 1581 O O . ARG A 1 199 ? -12.772 9.475 13.063 1 86.79 199 ARG A O 1
ATOM 1588 N N . ASN A 1 200 ? -11.624 7.907 11.905 1 89.45 200 ASN A N 1
ATOM 1589 C CA . ASN A 1 200 ? -10.398 8.691 12.011 1 89.45 200 ASN A CA 1
ATOM 1590 C C . ASN A 1 200 ? -10.119 9.471 10.729 1 89.45 200 ASN A C 1
ATOM 1592 O O . ASN A 1 200 ? -10.873 9.371 9.76 1 89.45 200 ASN A O 1
ATOM 1596 N N . ALA A 1 201 ? -9.096 10.312 10.773 1 92.38 201 ALA A N 1
ATOM 1597 C CA . ALA A 1 201 ? -8.779 11.213 9.668 1 92.38 201 ALA A CA 1
ATOM 1598 C C . ALA A 1 201 ? -8.437 10.431 8.403 1 92.38 201 ALA A C 1
ATOM 1600 O O . ALA A 1 201 ? -8.818 10.827 7.299 1 92.38 201 ALA A O 1
ATOM 1601 N N . GLN A 1 202 ? -7.72 9.368 8.535 1 92.04 202 GLN A N 1
ATOM 1602 C CA . GLN A 1 202 ? -7.326 8.572 7.377 1 92.04 202 GLN A CA 1
ATOM 1603 C C . GLN A 1 202 ? -8.548 8.009 6.657 1 92.04 202 GLN A C 1
ATOM 1605 O O . GLN A 1 202 ? -8.663 8.126 5.435 1 92.04 202 GLN A O 1
ATOM 1610 N N . ALA A 1 203 ? -9.416 7.389 7.445 1 90.57 203 ALA A N 1
ATOM 1611 C CA . ALA A 1 203 ? -10.637 6.844 6.857 1 90.57 203 ALA A CA 1
ATOM 1612 C C . ALA A 1 203 ? -11.474 7.945 6.213 1 90.57 203 ALA A C 1
ATOM 1614 O O . ALA A 1 203 ? -12.02 7.761 5.123 1 90.57 203 ALA A O 1
ATOM 1615 N N . PHE A 1 204 ? -11.562 9.081 6.867 1 95.07 204 PHE A N 1
ATOM 1616 C CA . PHE A 1 204 ? -12.325 10.207 6.344 1 95.07 204 PHE A CA 1
ATOM 1617 C C . PHE A 1 204 ? -11.753 10.678 5.013 1 95.07 204 PHE A C 1
ATOM 1619 O O . PHE A 1 204 ? -12.479 10.784 4.022 1 95.07 204 PHE A O 1
ATOM 1626 N N . LEU A 1 205 ? -10.488 10.932 4.948 1 96.8 205 LEU A N 1
ATOM 1627 C CA . LEU A 1 205 ? -9.867 11.512 3.763 1 96.8 205 LEU A CA 1
ATOM 1628 C C . LEU A 1 205 ? -9.901 10.531 2.596 1 96.8 205 LEU A C 1
ATOM 1630 O O . LEU A 1 205 ? -10.092 10.934 1.446 1 96.8 205 LEU A O 1
ATOM 1634 N N . ASN A 1 206 ? -9.711 9.276 2.877 1 93.97 206 ASN A N 1
ATOM 1635 C CA . ASN A 1 206 ? -9.74 8.28 1.812 1 93.97 206 ASN A CA 1
ATOM 1636 C C . ASN A 1 206 ? -11.145 8.111 1.241 1 93.97 206 ASN A C 1
ATOM 1638 O O . ASN A 1 206 ? -11.307 7.832 0.052 1 93.97 206 ASN A O 1
ATOM 1642 N N . THR A 1 207 ? -12.12 8.264 2.1 1 92.12 207 THR A N 1
ATOM 1643 C CA . THR A 1 207 ? -13.503 8.205 1.638 1 92.12 207 THR A CA 1
ATOM 1644 C C . THR A 1 207 ? -13.87 9.469 0.866 1 92.12 207 THR A C 1
ATOM 1646 O O . THR A 1 207 ? -14.527 9.398 -0.175 1 92.12 207 THR A O 1
ATOM 1649 N N . TYR A 1 208 ? -13.335 10.613 1.274 1 96.93 208 TYR A N 1
ATOM 1650 C CA . TYR A 1 208 ? -13.624 11.896 0.644 1 96.93 208 TYR A CA 1
ATOM 1651 C C . TYR A 1 208 ? -12.958 11.995 -0.723 1 96.93 208 TYR A C 1
ATOM 1653 O O . TYR A 1 208 ? -13.576 12.446 -1.69 1 96.93 208 TYR A O 1
ATOM 1661 N N . TYR A 1 209 ? -11.601 11.747 -0.975 1 94.51 209 TYR A N 1
ATOM 1662 C CA . TYR A 1 209 ? -10.815 11.914 -2.192 1 94.51 209 TYR A CA 1
ATOM 1663 C C . TYR A 1 209 ? -10.774 10.621 -2.996 1 94.51 209 TYR A C 1
ATOM 1665 O O . TYR A 1 209 ? -10.368 10.619 -4.161 1 94.51 209 TYR A O 1
ATOM 1673 N N . ASN A 1 210 ? -11.291 9.62 -2.951 1 90.49 210 ASN A N 1
ATOM 1674 C CA . ASN A 1 210 ? -11.052 8.337 -3.604 1 90.49 210 ASN A CA 1
ATOM 1675 C C . ASN A 1 210 ? -9.579 8.156 -3.961 1 90.49 210 ASN A C 1
ATOM 1677 O O . ASN A 1 210 ? -9.227 8.071 -5.139 1 90.49 210 ASN A O 1
ATOM 1681 N N . TRP A 1 211 ? -8.681 8.006 -3.073 1 95.13 211 TRP A N 1
ATOM 1682 C CA . TRP A 1 211 ? -7.225 7.951 -3.156 1 95.13 211 TRP A CA 1
ATOM 1683 C C . TRP A 1 211 ? -6.774 6.8 -4.048 1 95.13 211 TRP A C 1
ATOM 1685 O O . TRP A 1 211 ? -5.686 6.845 -4.628 1 95.13 211 TRP A O 1
ATOM 1695 N N . ARG A 1 212 ? -7.506 5.848 -4.299 1 90.98 212 ARG A N 1
ATOM 1696 C CA . ARG A 1 212 ? -7.122 4.623 -4.993 1 90.98 212 ARG A CA 1
ATOM 1697 C C . ARG A 1 212 ? -6.822 4.897 -6.463 1 90.98 212 ARG A C 1
ATOM 1699 O O . ARG A 1 212 ? -6.161 4.095 -7.127 1 90.98 212 ARG A O 1
ATOM 1706 N N . ILE A 1 213 ? -7.259 6.057 -6.935 1 91.95 213 ILE A N 1
ATOM 1707 C CA . ILE A 1 213 ? -7.035 6.379 -8.34 1 91.95 213 ILE A CA 1
ATOM 1708 C C . ILE A 1 213 ? -5.907 7.401 -8.462 1 91.95 213 ILE A C 1
ATOM 1710 O O . ILE A 1 213 ? -5.706 7.989 -9.528 1 91.95 213 ILE A O 1
ATOM 1714 N N . ALA A 1 214 ? -5.192 7.701 -7.383 1 95.77 214 ALA A N 1
ATOM 1715 C CA . ALA A 1 214 ? -4.094 8.663 -7.383 1 95.77 214 ALA A CA 1
ATOM 1716 C C . ALA A 1 214 ? -3.035 8.287 -8.415 1 95.77 214 ALA A C 1
ATOM 1718 O O . ALA A 1 214 ? -2.721 7.107 -8.59 1 95.77 214 ALA A O 1
ATOM 1719 N N . GLU A 1 215 ? -2.499 9.279 -9.027 1 94.57 215 GLU A N 1
ATOM 1720 C CA . GLU A 1 215 ? -1.455 9.069 -10.026 1 94.57 215 GLU A CA 1
ATOM 1721 C C . GLU A 1 215 ? -0.076 9.004 -9.377 1 94.57 215 GLU A C 1
ATOM 1723 O O . GLU A 1 215 ? 0.232 9.793 -8.481 1 94.57 215 GLU A O 1
ATOM 1728 N N . TYR A 1 216 ? 0.718 8.094 -9.876 1 95.19 216 TYR A N 1
ATOM 1729 C CA . TYR A 1 216 ? 2.053 7.909 -9.319 1 95.19 216 TYR A CA 1
ATOM 1730 C C . TYR A 1 216 ? 3.022 8.951 -9.867 1 95.19 216 TYR A C 1
ATOM 1732 O O . TYR A 1 216 ? 2.988 9.274 -11.056 1 95.19 216 TYR A O 1
ATOM 1740 N N . ALA A 1 217 ? 3.825 9.534 -8.993 1 96.7 217 ALA A N 1
ATOM 1741 C CA . ALA A 1 217 ? 4.953 10.385 -9.362 1 96.7 217 ALA A CA 1
ATOM 1742 C C . ALA A 1 217 ? 6.233 9.932 -8.666 1 96.7 217 ALA A C 1
ATOM 1744 O O . ALA A 1 217 ? 6.279 9.841 -7.437 1 96.7 217 ALA A O 1
ATOM 1745 N N . ASP A 1 218 ? 7.285 9.665 -9.423 1 95.1 218 ASP A N 1
ATOM 1746 C CA . ASP A 1 218 ? 8.545 9.249 -8.815 1 95.1 218 ASP A CA 1
ATOM 1747 C C . ASP A 1 218 ? 9.344 10.456 -8.328 1 95.1 218 ASP A C 1
ATOM 1749 O O . ASP A 1 218 ? 8.874 11.592 -8.408 1 95.1 218 ASP A O 1
ATOM 1753 N N . ASP A 1 219 ? 10.507 10.2 -7.833 1 95.49 219 ASP A N 1
ATOM 1754 C CA . ASP A 1 219 ? 11.331 11.249 -7.241 1 95.49 219 ASP A CA 1
ATOM 1755 C C . ASP A 1 219 ? 11.665 12.329 -8.268 1 95.49 219 ASP A C 1
ATOM 1757 O O . ASP A 1 219 ? 11.602 13.523 -7.965 1 95.49 219 ASP A O 1
ATOM 1761 N N . THR A 1 220 ? 11.98 11.902 -9.44 1 96.39 220 THR A N 1
ATOM 1762 C CA . THR A 1 220 ? 12.369 12.84 -10.487 1 96.39 220 THR A CA 1
ATOM 1763 C C . THR A 1 220 ? 11.193 13.731 -10.879 1 96.39 220 THR A C 1
ATOM 1765 O O . THR A 1 220 ? 11.346 14.947 -11.012 1 96.39 220 THR A O 1
ATOM 1768 N N . MET A 1 221 ? 10.063 13.119 -11.054 1 96.57 221 MET A N 1
ATOM 1769 C CA . MET A 1 221 ? 8.855 13.866 -11.395 1 96.57 221 MET A CA 1
ATOM 1770 C C . MET A 1 221 ? 8.55 14.92 -10.336 1 96.57 221 MET A C 1
ATOM 1772 O O . MET A 1 221 ? 8.225 16.062 -10.666 1 96.57 221 MET A O 1
ATOM 1776 N N . LEU A 1 222 ? 8.69 14.504 -9.053 1 96.55 222 LEU A N 1
ATOM 1777 C CA . LEU A 1 222 ? 8.422 15.431 -7.96 1 96.55 222 LEU A CA 1
ATOM 1778 C C . LEU A 1 222 ? 9.44 16.566 -7.947 1 96.55 222 LEU A C 1
ATOM 1780 O O . LEU A 1 222 ? 9.069 17.739 -7.858 1 96.55 222 LEU A O 1
ATOM 1784 N N . GLU A 1 223 ? 10.668 16.249 -8.048 1 94.52 223 GLU A N 1
ATOM 1785 C CA . GLU A 1 223 ? 11.742 17.237 -8 1 94.52 223 GLU A CA 1
ATOM 1786 C C . GLU A 1 223 ? 11.619 18.241 -9.143 1 94.52 223 GLU A C 1
ATOM 1788 O O . GLU A 1 223 ? 11.955 19.416 -8.983 1 94.52 223 GLU A O 1
ATOM 1793 N N . GLU A 1 224 ? 11.07 17.781 -10.219 1 96.19 224 GLU A N 1
ATOM 1794 C CA . GLU A 1 224 ? 10.95 18.639 -11.394 1 96.19 224 GLU A CA 1
ATOM 1795 C C . GLU A 1 224 ? 9.609 19.368 -11.411 1 96.19 224 GLU A C 1
ATOM 1797 O O . GLU A 1 224 ? 9.375 20.23 -12.261 1 96.19 224 GLU A O 1
ATOM 1802 N N . GLY A 1 225 ? 8.838 19.051 -10.556 1 95.19 225 GLY A N 1
ATOM 1803 C CA . GLY A 1 225 ? 7.51 19.644 -10.527 1 95.19 225 GLY A CA 1
ATOM 1804 C C . GLY A 1 225 ? 6.603 19.131 -11.629 1 95.19 225 GLY A C 1
ATOM 1805 O O . GLY A 1 225 ? 5.681 19.829 -12.056 1 95.19 225 GLY A O 1
ATOM 1806 N N . ASN A 1 226 ? 6.908 17.936 -12.13 1 96.17 226 ASN A N 1
ATOM 1807 C CA . ASN A 1 226 ? 6.129 17.309 -13.193 1 96.17 226 ASN A CA 1
ATOM 1808 C C . ASN A 1 226 ? 5.107 16.324 -12.633 1 96.17 226 ASN A C 1
ATOM 1810 O O . ASN A 1 226 ? 5.156 15.131 -12.939 1 96.17 226 ASN A O 1
ATOM 1814 N N . THR A 1 227 ? 4.265 16.806 -11.817 1 97.26 227 THR A N 1
ATOM 1815 C CA . THR A 1 227 ? 3.197 16.001 -11.233 1 97.26 227 THR A CA 1
ATOM 1816 C C . THR A 1 227 ? 1.832 16.473 -11.726 1 97.26 227 THR A C 1
ATOM 1818 O O . THR A 1 227 ? 1.701 17.59 -12.231 1 97.26 227 THR A O 1
ATOM 1821 N N . LYS A 1 228 ? 0.909 15.651 -11.707 1 94.99 228 LYS A N 1
ATOM 1822 C CA . LYS A 1 228 ? -0.445 15.984 -12.14 1 94.99 228 LYS A CA 1
ATOM 1823 C C . LYS A 1 228 ? -1.012 17.145 -11.328 1 94.99 228 LYS A C 1
ATOM 1825 O O . LYS A 1 228 ? -0.964 17.129 -10.096 1 94.99 228 LYS A O 1
ATOM 18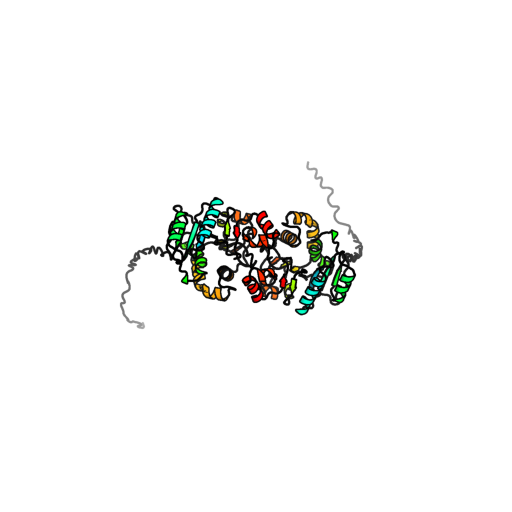30 N N . ALA A 1 229 ? -1.565 18.093 -12.051 1 96.13 229 ALA A N 1
ATOM 1831 C CA . ALA A 1 229 ? -2.175 19.243 -11.388 1 96.13 229 ALA A CA 1
ATOM 1832 C C . ALA A 1 229 ? -3.603 18.928 -10.949 1 96.13 229 ALA A C 1
ATOM 1834 O O . ALA A 1 229 ? -4.347 18.26 -11.67 1 96.13 229 ALA A O 1
ATOM 1835 N N . ASP A 1 230 ? -3.921 19.404 -9.794 1 94.24 230 ASP A N 1
ATOM 1836 C CA . ASP A 1 230 ? -5.277 19.397 -9.255 1 94.24 230 ASP A CA 1
ATOM 1837 C C . ASP A 1 230 ? -5.787 17.97 -9.068 1 94.24 230 ASP A C 1
ATOM 1839 O O . ASP A 1 230 ? -6.997 17.732 -9.07 1 94.24 230 ASP A O 1
ATOM 1843 N N . GLY A 1 231 ? -4.941 17.053 -9.034 1 96.18 231 GLY A N 1
ATOM 1844 C CA . GLY A 1 231 ? -5.294 15.665 -8.779 1 96.18 231 GLY A CA 1
ATOM 1845 C C . GLY A 1 231 ? -4.711 15.129 -7.485 1 96.18 231 GLY A C 1
ATOM 1846 O O . GLY A 1 231 ? -4.35 15.901 -6.594 1 96.18 231 GLY A O 1
ATOM 1847 N N . LEU A 1 232 ? -4.842 13.84 -7.282 1 97.87 232 LEU A N 1
ATOM 1848 C CA . LEU A 1 232 ? -4.17 13.114 -6.209 1 97.87 232 LEU A CA 1
ATOM 1849 C C . LEU A 1 232 ? -2.868 12.495 -6.704 1 97.87 232 LEU A C 1
ATOM 1851 O O . LEU A 1 232 ? -2.839 11.861 -7.762 1 97.87 232 LEU A O 1
ATOM 1855 N N . VAL A 1 233 ? -1.826 12.769 -5.997 1 97.95 233 VAL A N 1
ATOM 1856 C CA . VAL A 1 233 ? -0.51 12.323 -6.443 1 97.95 233 VAL A CA 1
ATOM 1857 C C . VAL A 1 233 ? 0.105 11.398 -5.396 1 97.95 233 VAL A C 1
ATOM 1859 O O . VAL A 1 233 ? 0.328 11.805 -4.253 1 97.95 233 VAL A O 1
ATOM 1862 N N . ARG A 1 234 ? 0.382 10.224 -5.813 1 97.18 234 ARG A N 1
ATOM 1863 C CA . ARG A 1 234 ? 1.011 9.225 -4.955 1 97.18 234 ARG A CA 1
ATOM 1864 C C . ARG A 1 234 ? 2.524 9.217 -5.142 1 97.18 234 ARG A C 1
ATOM 1866 O O . ARG A 1 234 ? 3.016 9.033 -6.258 1 97.18 234 ARG A O 1
ATOM 1873 N N . LEU A 1 235 ? 3.179 9.393 -4.03 1 96.83 235 LEU A N 1
ATOM 1874 C CA . LEU A 1 235 ? 4.637 9.396 -4.014 1 96.83 235 LEU A CA 1
ATOM 1875 C C . LEU A 1 235 ? 5.18 8.007 -3.692 1 96.83 235 LEU A C 1
ATOM 1877 O O . LEU A 1 235 ? 4.443 7.146 -3.207 1 96.83 235 LEU A O 1
ATOM 1881 N N . PRO A 1 236 ? 6.474 7.848 -3.942 1 94.14 236 PRO A N 1
ATOM 1882 C CA . PRO A 1 236 ? 7.056 6.551 -3.586 1 94.14 236 PRO A CA 1
ATOM 1883 C C . PRO A 1 236 ? 6.994 6.268 -2.087 1 94.14 236 PRO A C 1
ATOM 1885 O O . PRO A 1 236 ? 7.239 7.164 -1.275 1 94.14 236 PRO A O 1
ATOM 1888 N N . VAL A 1 237 ? 6.771 5.035 -1.782 1 92.82 237 VAL A N 1
ATOM 1889 C CA . VAL A 1 237 ? 6.518 4.646 -0.399 1 92.82 237 VAL A CA 1
ATOM 1890 C C . VAL A 1 237 ? 7.794 4.807 0.425 1 92.82 237 VAL A C 1
ATOM 1892 O O . VAL A 1 237 ? 7.737 4.927 1.651 1 92.82 237 VAL A O 1
ATOM 1895 N N . HIS A 1 238 ? 8.933 4.871 -0.244 1 92.77 238 HIS A N 1
ATOM 1896 C CA . HIS A 1 238 ? 10.166 4.948 0.532 1 92.77 238 HIS A CA 1
ATOM 1897 C C . HIS A 1 238 ? 10.304 6.305 1.214 1 92.77 238 HIS A C 1
ATOM 1899 O O . HIS A 1 238 ? 11.138 6.474 2.106 1 92.77 238 HIS A O 1
ATOM 1905 N N . TRP A 1 239 ? 9.475 7.239 0.87 1 95.11 239 TRP A N 1
ATOM 1906 C CA . TRP A 1 239 ? 9.448 8.5 1.604 1 95.11 239 TRP A CA 1
ATOM 1907 C C . TRP A 1 239 ? 8.974 8.287 3.037 1 95.11 239 TRP A C 1
ATOM 1909 O O . TRP A 1 239 ? 9.217 9.125 3.909 1 95.11 239 TRP A O 1
ATOM 1919 N N . ASN A 1 240 ? 8.261 7.222 3.199 1 91.79 240 ASN A N 1
ATOM 1920 C CA . ASN A 1 240 ? 7.579 6.945 4.458 1 91.79 240 ASN A CA 1
ATOM 1921 C C . ASN A 1 240 ? 8.147 5.705 5.143 1 91.79 240 ASN A C 1
ATOM 1923 O O . ASN A 1 240 ? 7.592 4.612 5.016 1 91.79 240 ASN A O 1
ATOM 1927 N N . GLY A 1 241 ? 9.169 5.938 5.944 1 90.39 241 GLY A N 1
ATOM 1928 C CA . GLY A 1 241 ? 9.71 4.817 6.696 1 90.39 241 GLY A CA 1
ATOM 1929 C C . GLY A 1 241 ? 8.828 4.396 7.856 1 90.39 241 GLY A C 1
ATOM 1930 O O . GLY A 1 241 ? 8.83 5.038 8.909 1 90.39 241 GLY A O 1
ATOM 1931 N N . PHE A 1 242 ? 8.113 3.294 7.658 1 87.78 242 PHE A N 1
ATOM 1932 C CA . PHE A 1 242 ? 7.248 2.751 8.699 1 87.78 242 PHE A CA 1
ATOM 1933 C C . PHE A 1 242 ? 8.052 1.918 9.691 1 87.78 242 PHE A C 1
ATOM 1935 O O . PHE A 1 242 ? 8.448 0.791 9.386 1 87.78 242 PHE A O 1
ATOM 1942 N N . GLU A 1 243 ? 8.236 2.425 10.88 1 86.67 243 GLU A N 1
ATOM 1943 C CA . GLU A 1 243 ? 9.183 1.898 11.859 1 86.67 243 GLU A CA 1
ATOM 1944 C C . GLU A 1 243 ? 8.878 0.44 12.193 1 86.67 243 GLU A C 1
ATOM 1946 O O . GLU A 1 243 ? 9.793 -0.37 12.349 1 86.67 243 GLU A O 1
ATOM 1951 N N . PRO A 1 244 ? 7.663 0.037 12.327 1 80.35 244 PRO A N 1
ATOM 1952 C CA . PRO A 1 244 ? 7.404 -1.365 12.664 1 80.35 244 PRO A CA 1
ATOM 1953 C C . PRO A 1 244 ? 8.024 -2.336 11.662 1 80.35 244 PRO A C 1
ATOM 1955 O O . PRO A 1 244 ? 8.308 -3.486 12.006 1 80.35 244 PRO A O 1
ATOM 1958 N N . LEU A 1 245 ? 8.265 -1.922 10.438 1 80.13 245 LEU A N 1
ATOM 1959 C CA . LEU A 1 245 ? 8.881 -2.791 9.442 1 80.13 245 LEU A CA 1
ATOM 1960 C C . LEU A 1 245 ? 10.31 -3.146 9.84 1 80.13 245 LEU A C 1
ATOM 1962 O O . LEU A 1 245 ? 10.814 -4.211 9.477 1 80.13 245 LEU A O 1
ATOM 1966 N N . TYR A 1 246 ? 10.922 -2.291 10.579 1 81.7 246 TYR A N 1
ATOM 1967 C CA . TYR A 1 246 ? 12.27 -2.568 11.063 1 81.7 246 TYR A CA 1
ATOM 1968 C C . TYR A 1 246 ? 12.304 -3.86 11.871 1 81.7 246 TYR A C 1
ATOM 1970 O O . TYR A 1 246 ? 13.26 -4.633 11.777 1 81.7 246 TYR A O 1
ATOM 1978 N N . TYR A 1 247 ? 11.239 -4.142 12.524 1 78.47 247 TYR A N 1
ATOM 1979 C CA . TYR A 1 247 ? 11.216 -5.267 13.452 1 78.47 247 TYR A CA 1
ATOM 1980 C C . TYR A 1 247 ? 10.503 -6.466 12.838 1 78.47 247 TYR A C 1
ATOM 1982 O O . TYR A 1 247 ? 10.743 -7.608 13.235 1 78.47 247 TYR A O 1
ATOM 1990 N N . THR A 1 248 ? 9.572 -6.191 11.899 1 73.03 248 THR A N 1
ATOM 1991 C CA . THR A 1 248 ? 8.711 -7.274 11.437 1 73.03 248 THR A CA 1
ATOM 1992 C C . THR A 1 248 ? 9.188 -7.807 10.089 1 73.03 248 THR A C 1
ATOM 1994 O O . THR A 1 248 ? 8.972 -8.977 9.766 1 73.03 248 THR A O 1
ATOM 1997 N N . TYR A 1 249 ? 9.801 -6.902 9.321 1 77.39 249 TYR A N 1
ATOM 1998 C CA . TYR A 1 249 ? 10.272 -7.308 8.002 1 77.39 249 TYR A CA 1
ATOM 1999 C C . TYR A 1 249 ? 11.42 -6.421 7.536 1 77.39 249 TYR A C 1
ATOM 2001 O O . TYR A 1 249 ? 11.226 -5.525 6.711 1 77.39 249 TYR A O 1
ATOM 2009 N N . ARG A 1 250 ? 12.575 -6.785 7.809 1 82.37 250 ARG A N 1
ATOM 2010 C CA . ARG A 1 250 ? 13.787 -5.987 7.654 1 82.37 250 ARG A CA 1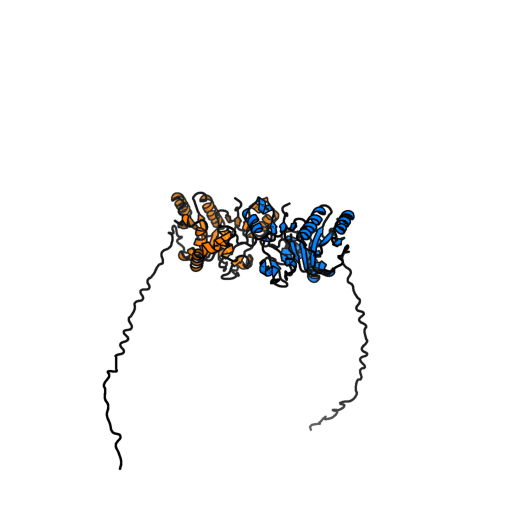
ATOM 2011 C C . ARG A 1 250 ? 14.069 -5.7 6.183 1 82.37 250 ARG A C 1
ATOM 2013 O O . ARG A 1 250 ? 14.489 -4.597 5.829 1 82.37 250 ARG A O 1
ATOM 2020 N N . PRO A 1 251 ? 13.802 -6.581 5.302 1 79.25 251 PRO A N 1
ATOM 2021 C CA . PRO A 1 251 ? 14.101 -6.311 3.894 1 79.25 251 PRO A CA 1
ATOM 2022 C C . PRO A 1 251 ? 13.334 -5.11 3.347 1 79.25 251 PRO A C 1
ATOM 2024 O O . PRO A 1 251 ? 13.88 -4.327 2.566 1 79.25 251 PRO A O 1
ATOM 2027 N N . SER A 1 252 ? 12.141 -4.971 3.793 1 82.67 252 SER A N 1
ATOM 2028 C CA . SER A 1 252 ? 11.358 -3.818 3.359 1 82.67 252 SER A CA 1
ATOM 2029 C C . SER A 1 252 ? 11.912 -2.523 3.942 1 82.67 252 SER A C 1
ATOM 2031 O O . SER A 1 252 ? 11.968 -1.5 3.256 1 82.67 252 SER A O 1
ATOM 2033 N N . TRP A 1 253 ? 12.283 -2.612 5.15 1 87.27 253 TRP A N 1
ATOM 2034 C CA . TRP A 1 253 ? 12.893 -1.445 5.781 1 87.27 253 TRP A CA 1
ATOM 2035 C C . TRP A 1 253 ? 14.174 -1.043 5.058 1 87.27 253 TRP A C 1
ATOM 2037 O O . TRP A 1 253 ? 14.367 0.131 4.732 1 87.27 253 TRP A O 1
ATOM 2047 N N . ASP A 1 254 ? 14.983 -2.01 4.816 1 88.27 254 ASP A N 1
ATOM 2048 C CA . ASP A 1 254 ? 16.247 -1.75 4.133 1 88.27 254 ASP A CA 1
ATOM 2049 C C . ASP A 1 254 ? 16.009 -1.177 2.737 1 88.27 254 ASP A C 1
ATOM 2051 O O . ASP A 1 254 ? 16.749 -0.3 2.286 1 88.27 254 ASP A O 1
ATOM 2055 N N . TYR A 1 255 ? 15.022 -1.663 2.182 1 85.66 255 TYR A N 1
ATOM 2056 C CA . TYR A 1 255 ? 14.636 -1.116 0.886 1 85.66 255 TYR A CA 1
ATOM 2057 C C . TYR A 1 255 ? 14.335 0.374 0.99 1 85.66 255 TYR A C 1
ATOM 2059 O O . TYR A 1 255 ? 14.835 1.172 0.194 1 85.66 255 TYR A O 1
ATOM 2067 N N . MET A 1 256 ? 13.568 0.727 1.909 1 90.32 256 MET A N 1
ATOM 2068 C CA . MET A 1 256 ? 13.191 2.128 2.076 1 90.32 256 MET A CA 1
ATOM 2069 C C . MET A 1 256 ? 14.417 2.993 2.346 1 90.32 256 MET A C 1
ATOM 2071 O O . MET A 1 256 ? 14.554 4.078 1.779 1 90.32 256 MET A O 1
ATOM 2075 N N . VAL A 1 257 ? 15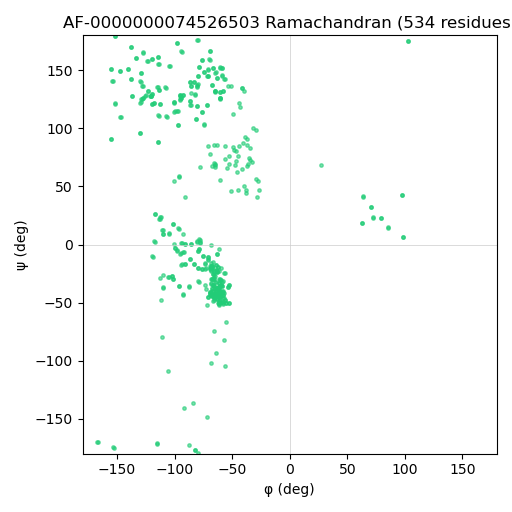.27 2.478 3.172 1 93.19 257 VAL A N 1
ATOM 2076 C CA . VAL A 1 257 ? 16.491 3.201 3.511 1 93.19 257 VAL A CA 1
ATOM 2077 C C . VAL A 1 257 ? 17.351 3.378 2.262 1 93.19 257 VAL A C 1
ATOM 2079 O O . VAL A 1 257 ? 17.809 4.485 1.967 1 93.19 257 VAL A O 1
ATOM 2082 N N . ASN A 1 258 ? 17.519 2.333 1.528 1 91.84 258 ASN A N 1
ATOM 2083 C CA . ASN A 1 258 ? 18.383 2.34 0.353 1 91.84 258 ASN A CA 1
ATOM 2084 C C . ASN A 1 258 ? 17.829 3.246 -0.744 1 91.84 258 ASN A C 1
ATOM 2086 O O . ASN A 1 258 ? 18.59 3.805 -1.536 1 91.84 258 ASN A O 1
ATOM 2090 N N . GLN A 1 259 ? 16.538 3.415 -0.681 1 91.61 259 GLN A N 1
ATOM 2091 C CA . GLN A 1 259 ? 15.911 4.242 -1.706 1 91.61 259 GLN A CA 1
ATOM 2092 C C . GLN A 1 259 ? 15.835 5.701 -1.267 1 91.61 259 GLN A C 1
ATOM 2094 O O . GLN A 1 259 ? 15.306 6.546 -1.991 1 91.61 259 GLN A O 1
ATOM 2099 N N . GLY A 1 260 ? 16.324 6.037 -0.081 1 93.56 260 GLY A N 1
ATOM 2100 C CA . GLY A 1 260 ? 16.378 7.424 0.354 1 93.56 260 GLY A CA 1
ATOM 2101 C C . GLY A 1 260 ? 15.214 7.815 1.246 1 93.56 260 GLY A C 1
ATOM 2102 O O . GLY A 1 260 ? 14.674 8.916 1.123 1 93.56 260 GLY A O 1
ATOM 2103 N N . MET A 1 261 ? 14.842 7.028 2.124 1 95.58 261 MET A N 1
ATOM 2104 C CA . MET A 1 261 ? 13.8 7.297 3.11 1 95.58 261 MET A CA 1
ATOM 2105 C C . MET A 1 261 ? 13.917 8.718 3.651 1 95.58 261 MET A C 1
ATOM 2107 O O . MET A 1 261 ? 15.012 9.17 3.991 1 95.58 261 MET A O 1
ATOM 2111 N N . ARG A 1 262 ? 12.801 9.385 3.731 1 96.64 262 ARG A N 1
ATOM 2112 C CA . ARG A 1 262 ? 12.797 10.793 4.114 1 96.64 262 ARG A CA 1
ATOM 2113 C C . ARG A 1 262 ? 12.186 10.982 5.498 1 96.64 262 ARG A C 1
ATOM 2115 O O . ARG A 1 262 ? 12.577 11.888 6.237 1 96.64 262 ARG A O 1
ATOM 2122 N N . ILE A 1 263 ? 11.213 10.231 5.776 1 96.74 263 ILE A N 1
ATOM 2123 C CA . ILE A 1 263 ? 10.448 10.365 7.011 1 96.74 263 ILE A CA 1
ATOM 2124 C C . ILE A 1 263 ? 10.376 9.016 7.723 1 96.74 263 ILE A C 1
ATOM 2126 O O . ILE A 1 263 ? 10.232 7.974 7.078 1 96.74 263 ILE A O 1
ATOM 2130 N N . ILE A 1 264 ? 10.577 9.068 8.986 1 95.27 264 ILE A N 1
ATOM 2131 C CA . ILE A 1 264 ? 10.285 7.888 9.793 1 95.27 264 ILE A CA 1
ATOM 2132 C C . ILE A 1 264 ? 8.938 8.062 10.492 1 95.27 264 ILE A C 1
ATOM 2134 O O . ILE A 1 264 ? 8.696 9.082 11.141 1 95.27 264 ILE A O 1
ATOM 2138 N N . ASN A 1 265 ? 8.112 7.154 10.231 1 92.51 265 ASN A N 1
ATOM 2139 C CA . ASN A 1 265 ? 6.781 7.08 10.824 1 92.51 265 ASN A CA 1
ATOM 2140 C C . ASN A 1 265 ? 6.734 6.077 11.973 1 92.51 265 ASN A C 1
ATOM 2142 O O . ASN A 1 265 ? 6.862 4.871 11.754 1 92.51 265 ASN A O 1
ATOM 2146 N N . TYR A 1 266 ? 6.516 6.537 13.191 1 86.73 266 TYR A N 1
ATOM 2147 C CA . TYR A 1 266 ? 6.536 5.713 14.394 1 86.73 266 TYR A CA 1
ATOM 2148 C C . TYR A 1 266 ? 5.128 5.281 14.783 1 86.73 266 TYR A C 1
ATOM 2150 O O . TYR A 1 266 ? 4.921 4.712 15.858 1 86.73 266 TYR A O 1
ATOM 2158 N N . ASN A 1 267 ? 4.192 5.477 13.823 1 65.88 267 ASN A N 1
ATOM 2159 C CA . ASN A 1 267 ? 2.801 5.231 14.186 1 65.88 267 ASN A CA 1
ATOM 2160 C C . ASN A 1 267 ? 2.558 3.761 14.514 1 65.88 267 ASN A C 1
ATOM 2162 O O . ASN A 1 267 ? 2.793 2.886 13.678 1 65.88 267 ASN A O 1
ATOM 2166 N N . PHE A 1 268 ? 2.919 2.947 15.478 1 56.97 268 PHE A N 1
ATOM 2167 C CA . PHE A 1 268 ? 2.295 1.696 15.895 1 56.97 268 PHE A CA 1
ATOM 2168 C C . PHE A 1 268 ? 1.292 1.94 17.016 1 56.97 268 PHE A C 1
ATOM 2170 O O . PHE A 1 268 ? 0.403 1.118 17.25 1 56.97 268 PHE A O 1
ATOM 2177 N N . LEU A 1 269 ? 1.742 2.832 18.012 1 40.62 269 LEU A N 1
ATOM 2178 C CA . LEU A 1 269 ? 1.209 2.739 19.367 1 40.62 269 LEU A CA 1
ATOM 2179 C C . LEU A 1 269 ? -0.094 3.522 19.494 1 40.62 269 LEU A C 1
ATOM 2181 O O . LEU A 1 269 ? -0.244 4.587 18.891 1 40.62 269 LEU A O 1
ATOM 2185 N N . MET B 1 1 ? 21.309 14.512 -108.534 1 19.09 1 MET B N 1
ATOM 2186 C CA . MET B 1 1 ? 21.867 13.183 -108.77 1 19.09 1 MET B CA 1
ATOM 2187 C C . MET B 1 1 ? 22.354 12.558 -107.467 1 19.09 1 MET B C 1
ATOM 2189 O O . MET B 1 1 ? 22.429 11.334 -107.351 1 19.09 1 MET B O 1
ATOM 2193 N N . ILE B 1 2 ? 22.934 13.338 -106.578 1 17.62 2 ILE B N 1
ATOM 2194 C CA . ILE B 1 2 ? 24.091 12.701 -105.958 1 17.62 2 ILE B CA 1
ATOM 2195 C C . ILE B 1 2 ? 23.627 11.596 -105.012 1 17.62 2 ILE B C 1
ATOM 2197 O O . ILE B 1 2 ? 22.522 11.658 -104.469 1 17.62 2 ILE B O 1
ATOM 2201 N N . ILE B 1 3 ? 24.516 11.421 -103.893 1 19.52 3 ILE B N 1
ATOM 2202 C CA . ILE B 1 3 ? 25.266 10.208 -103.59 1 19.52 3 ILE B CA 1
ATOM 2203 C C . ILE B 1 3 ? 24.457 9.324 -102.644 1 19.52 3 ILE B C 1
ATOM 2205 O O . ILE B 1 3 ? 23.559 9.806 -101.949 1 19.52 3 ILE B O 1
ATOM 2209 N N . PRO B 1 4 ? 25.169 8.648 -101.621 1 19.76 4 PRO B N 1
ATOM 2210 C CA . PRO B 1 4 ? 25.547 7.243 -101.457 1 19.76 4 PRO B CA 1
ATOM 2211 C C . PRO B 1 4 ? 24.83 6.572 -100.288 1 19.76 4 PRO B C 1
ATOM 2213 O O . PRO B 1 4 ? 24.83 5.342 -100.183 1 19.76 4 PRO B O 1
ATOM 2216 N N . ARG B 1 5 ? 24.43 7.338 -99.201 1 21.05 5 ARG B N 1
ATOM 2217 C CA . ARG B 1 5 ? 24.94 6.825 -97.934 1 21.05 5 ARG B CA 1
ATOM 2218 C C . ARG B 1 5 ? 24.388 5.434 -97.645 1 21.05 5 ARG B C 1
ATOM 2220 O O . ARG B 1 5 ? 23.191 5.275 -97.393 1 21.05 5 ARG B O 1
ATOM 2227 N N . THR B 1 6 ? 24.953 4.369 -98.12 1 19.52 6 THR B N 1
ATOM 2228 C CA . THR B 1 6 ? 24.791 2.942 -98.374 1 19.52 6 THR B CA 1
ATOM 2229 C C . THR B 1 6 ? 24.469 2.196 -97.082 1 19.52 6 THR B C 1
ATOM 2231 O O . THR B 1 6 ? 23.513 1.419 -97.03 1 19.52 6 THR B O 1
ATOM 2234 N N . SER B 1 7 ? 25.577 1.876 -96.266 1 19.69 7 SER B N 1
ATOM 2235 C CA . SER B 1 7 ? 26.008 0.485 -96.178 1 19.69 7 SER B CA 1
ATOM 2236 C C . SER B 1 7 ? 25.192 -0.283 -95.145 1 19.69 7 SER B C 1
ATOM 2238 O O . SER B 1 7 ? 24.438 0.313 -94.373 1 19.69 7 SER B O 1
ATOM 2240 N N . SER B 1 8 ? 25.862 -1.214 -94.198 1 18.57 8 SER B N 1
ATOM 2241 C CA . SER B 1 8 ? 26.049 -2.654 -94.059 1 18.57 8 SER B CA 1
ATOM 2242 C C . SER B 1 8 ? 25.276 -3.2 -92.863 1 18.57 8 SER B C 1
ATOM 2244 O O . SER B 1 8 ? 24.597 -4.223 -92.97 1 18.57 8 SER B O 1
ATOM 2246 N N . ILE B 1 9 ? 25.791 -3.072 -91.523 1 20.61 9 ILE B N 1
ATOM 2247 C CA . ILE B 1 9 ? 26.254 -4.251 -90.8 1 20.61 9 ILE B CA 1
ATOM 2248 C C . ILE B 1 9 ? 25.058 -5.007 -90.226 1 20.61 9 ILE B C 1
ATOM 2250 O O . ILE B 1 9 ? 24.034 -4.404 -89.899 1 20.61 9 ILE B O 1
ATOM 2254 N N . LEU B 1 10 ? 25.232 -6.242 -89.437 1 18.92 10 LEU B N 1
ATOM 2255 C CA . LEU B 1 10 ? 25.073 -7.685 -89.29 1 18.92 10 LEU B CA 1
ATOM 2256 C C . LEU B 1 10 ? 23.952 -8.012 -88.309 1 18.92 10 LEU B C 1
ATOM 2258 O O . LEU B 1 10 ? 23.05 -8.791 -88.628 1 18.92 10 LEU B O 1
ATOM 2262 N N . TYR B 1 11 ? 24.323 -8.577 -86.984 1 18.66 11 TYR B N 1
ATOM 2263 C CA . TYR B 1 11 ? 24.182 -9.946 -86.5 1 18.66 11 TYR B CA 1
ATOM 2264 C C . TYR B 1 11 ? 22.806 -10.167 -85.883 1 18.66 11 TYR B C 1
ATOM 2266 O O . TYR B 1 11 ? 22.13 -9.209 -85.498 1 18.66 11 TYR B O 1
ATOM 2274 N N . THR B 1 12 ? 22.514 -11.447 -85.175 1 19.35 12 THR B N 1
ATOM 2275 C CA . THR B 1 12 ? 21.855 -12.731 -84.966 1 19.35 12 THR B CA 1
ATOM 2276 C C . THR B 1 12 ? 20.944 -12.679 -83.743 1 19.35 12 THR B C 1
ATOM 2278 O O . THR B 1 12 ? 19.904 -13.34 -83.709 1 19.35 12 THR B O 1
ATOM 2281 N N . ILE B 1 13 ? 21.355 -12.151 -82.493 1 22.93 13 ILE B N 1
ATOM 2282 C CA . ILE B 1 13 ? 21.264 -13.032 -81.334 1 22.93 13 ILE B CA 1
ATOM 2283 C C . ILE B 1 13 ? 19.8 -13.237 -80.955 1 22.93 13 ILE B C 1
ATOM 2285 O O . ILE B 1 13 ? 19.009 -12.291 -80.971 1 22.93 13 ILE B O 1
ATOM 2289 N N . LEU B 1 14 ? 19.486 -14.584 -80.442 1 21.87 14 LEU B N 1
ATOM 2290 C CA . LEU B 1 14 ? 18.57 -15.681 -80.147 1 21.87 14 LEU B CA 1
ATOM 2291 C C . LEU B 1 14 ? 17.646 -15.322 -78.989 1 21.87 14 LEU B C 1
ATOM 2293 O O . LEU B 1 14 ? 18.104 -15.137 -77.858 1 21.87 14 LEU B O 1
ATOM 2297 N N . LEU B 1 15 ? 16.525 -14.635 -79.273 1 21.01 15 LEU B N 1
ATOM 2298 C CA . LEU B 1 15 ? 15.511 -14.001 -78.437 1 21.01 15 LEU B CA 1
ATOM 2299 C C . LEU B 1 15 ? 14.915 -15.002 -77.452 1 21.01 15 LEU B C 1
ATOM 2301 O O . LEU B 1 15 ? 14.739 -14.689 -76.273 1 21.01 15 LEU B O 1
ATOM 2305 N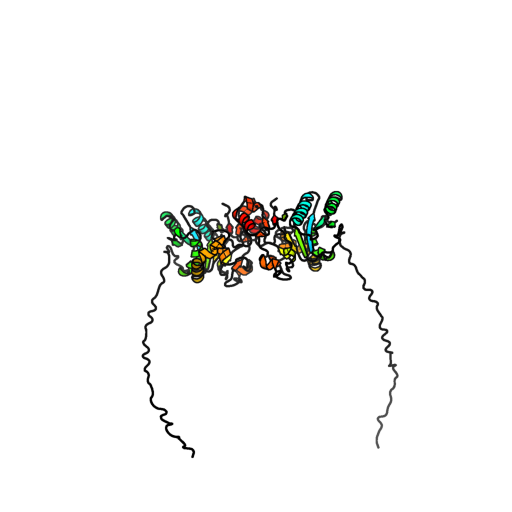 N . CYS B 1 16 ? 14.205 -15.996 -77.915 1 22.8 16 CYS B N 1
ATOM 2306 C CA . CYS B 1 16 ? 12.853 -16.058 -77.37 1 22.8 16 CYS B CA 1
ATOM 2307 C C . CYS B 1 16 ? 12.81 -16.928 -76.119 1 22.8 16 CYS B C 1
ATOM 2309 O O . CYS B 1 16 ? 12.778 -18.156 -76.213 1 22.8 16 CYS B O 1
ATOM 2311 N N . LEU B 1 17 ? 13.8 -16.912 -75.112 1 26.25 17 LEU B N 1
ATOM 2312 C CA . LEU B 1 17 ? 13.763 -17.924 -74.062 1 26.25 17 LEU B CA 1
ATOM 2313 C C . LEU B 1 17 ? 12.365 -18.033 -73.461 1 26.25 17 LEU B C 1
ATOM 2315 O O . LEU B 1 17 ? 11.779 -17.026 -73.058 1 26.25 17 LEU B O 1
ATOM 2319 N N . ALA B 1 18 ? 11.659 -19.233 -73.696 1 24.92 18 ALA B N 1
ATOM 2320 C CA . ALA B 1 18 ? 10.447 -19.945 -73.3 1 24.92 18 ALA B CA 1
ATOM 2321 C C . ALA B 1 18 ? 10.188 -19.797 -71.804 1 24.92 18 ALA B C 1
ATOM 2323 O O . ALA B 1 18 ? 11.109 -19.923 -70.993 1 24.92 18 ALA B O 1
ATOM 2324 N N . LEU B 1 19 ? 8.888 -19.431 -71.398 1 25.73 19 LEU B N 1
ATOM 2325 C CA . LEU B 1 19 ? 7.936 -19.046 -70.361 1 25.73 19 LEU B CA 1
ATOM 2326 C C . LEU B 1 19 ? 7.791 -20.151 -69.32 1 25.73 19 LEU B C 1
ATOM 2328 O O . LEU B 1 19 ? 7.001 -20.025 -68.381 1 25.73 19 LEU B O 1
ATOM 2332 N N . VAL B 1 20 ? 8.445 -21.379 -69.468 1 27.27 20 VAL B N 1
ATOM 2333 C CA . VAL B 1 20 ? 7.674 -22.363 -68.716 1 27.27 20 VAL B CA 1
ATOM 2334 C C . VAL B 1 20 ? 7.813 -22.094 -67.219 1 27.27 20 VAL B C 1
ATOM 2336 O O . VAL B 1 20 ? 8.903 -22.225 -66.657 1 27.27 20 VAL B O 1
ATOM 2339 N N . VAL B 1 21 ? 7.152 -21.149 -66.654 1 25.98 21 VAL B N 1
ATOM 2340 C CA . VAL B 1 21 ? 7.113 -20.936 -65.212 1 25.98 21 VAL B CA 1
ATOM 2341 C C . VAL B 1 21 ? 6.674 -22.22 -64.511 1 25.98 21 VAL B C 1
ATOM 2343 O O . VAL B 1 21 ? 5.516 -22.63 -64.621 1 25.98 21 VAL B O 1
ATOM 2346 N N . VAL B 1 22 ? 7.495 -23.328 -64.562 1 26.81 22 VAL B N 1
ATOM 2347 C CA . VAL B 1 22 ? 7.168 -24.452 -63.691 1 26.81 22 VAL B CA 1
ATOM 2348 C C . VAL B 1 22 ? 6.932 -23.951 -62.267 1 26.81 22 VAL B C 1
ATOM 2350 O O . VAL B 1 22 ? 7.845 -23.42 -61.63 1 26.81 22 VAL B O 1
ATOM 2353 N N . VAL B 1 23 ? 5.706 -23.484 -62.009 1 28.84 23 VAL B N 1
ATOM 2354 C CA . VAL B 1 23 ? 5.229 -23.233 -60.653 1 28.84 23 VAL B CA 1
ATOM 2355 C C . VAL B 1 23 ? 5.566 -24.423 -59.757 1 28.84 23 VAL B C 1
ATOM 2357 O O . VAL B 1 23 ? 5.025 -25.516 -59.938 1 28.84 23 VAL B O 1
ATOM 2360 N N . LEU B 1 24 ? 6.894 -24.608 -59.403 1 29.6 24 LEU B N 1
ATOM 2361 C CA . LEU B 1 24 ? 7.274 -25.545 -58.352 1 29.6 24 LEU B CA 1
ATOM 2362 C C . LEU B 1 24 ? 6.273 -25.508 -57.202 1 29.6 24 LEU B C 1
ATOM 2364 O O . LEU B 1 24 ? 5.972 -24.437 -56.67 1 29.6 24 LEU B O 1
ATOM 2368 N N . ASN B 1 25 ? 5.275 -26.353 -57.227 1 31.81 25 ASN B N 1
ATOM 2369 C CA . ASN B 1 25 ? 4.444 -26.81 -56.118 1 31.81 25 ASN B CA 1
ATOM 2370 C C . ASN B 1 25 ? 5.271 -27.048 -54.859 1 31.81 25 ASN B C 1
ATOM 2372 O O . ASN B 1 25 ? 5.918 -28.088 -54.723 1 31.81 25 ASN B O 1
ATOM 2376 N N . SER B 1 26 ? 6.116 -26.077 -54.439 1 33.15 26 SER B N 1
ATOM 2377 C CA . SER B 1 26 ? 6.737 -26.323 -53.141 1 33.15 26 SER B CA 1
ATOM 2378 C C . SER B 1 26 ? 5.703 -26.748 -52.105 1 33.15 26 SER B C 1
ATOM 2380 O O . SER B 1 26 ? 4.756 -26.01 -51.826 1 33.15 26 SER B O 1
ATOM 2382 N N . GLY B 1 27 ? 5.296 -27.984 -52.057 1 30.22 27 GLY B N 1
ATOM 2383 C CA . GLY B 1 27 ? 4.656 -28.551 -50.881 1 30.22 27 GLY B CA 1
ATOM 2384 C C . GLY B 1 27 ? 5.207 -28.002 -49.578 1 30.22 27 GLY B C 1
ATOM 2385 O O . GLY B 1 27 ? 6.376 -28.218 -49.252 1 30.22 27 GLY B O 1
ATOM 2386 N N . PHE B 1 28 ? 4.868 -26.793 -49.288 1 34.26 28 PHE B N 1
ATOM 2387 C CA . PHE B 1 28 ? 5.094 -26.388 -47.906 1 34.26 28 PHE B CA 1
ATOM 2388 C C . PHE B 1 28 ? 4.565 -27.441 -46.94 1 34.26 28 PHE B C 1
ATOM 2390 O O . PHE B 1 28 ? 3.352 -27.602 -46.792 1 34.26 28 PHE B O 1
ATOM 2397 N N . VAL B 1 29 ? 5.185 -28.587 -46.892 1 35.8 29 VAL B N 1
ATOM 2398 C CA . VAL B 1 29 ? 4.954 -29.367 -45.681 1 35.8 29 VAL B CA 1
ATOM 2399 C C . VAL B 1 29 ? 4.945 -28.443 -44.465 1 35.8 29 VAL B C 1
ATOM 2401 O O . VAL B 1 29 ? 5.934 -27.76 -44.189 1 35.8 29 VAL B O 1
ATOM 2404 N N . ARG B 1 30 ? 3.795 -27.898 -44.153 1 32.89 30 ARG B N 1
ATOM 2405 C CA . ARG B 1 30 ? 3.606 -27.418 -42.788 1 32.89 30 ARG B CA 1
ATOM 2406 C C . ARG B 1 30 ? 4.324 -28.316 -41.787 1 32.89 30 ARG B C 1
ATOM 2408 O O . ARG B 1 30 ? 3.952 -29.478 -41.608 1 32.89 30 ARG B O 1
ATOM 2415 N N . ALA B 1 31 ? 5.577 -28.174 -41.766 1 38.81 31 ALA B N 1
ATOM 2416 C CA . ALA B 1 31 ? 6.244 -28.758 -40.605 1 38.81 31 ALA B CA 1
ATOM 2417 C C . ALA B 1 31 ? 5.39 -28.612 -39.349 1 38.81 31 ALA B C 1
ATOM 2419 O O . ALA B 1 31 ? 5.089 -27.494 -38.923 1 38.81 31 ALA B O 1
ATOM 2420 N N . ASN B 1 32 ? 4.258 -29.279 -39.193 1 34.97 32 ASN B N 1
ATOM 2421 C CA . ASN B 1 32 ? 3.626 -29.395 -37.883 1 34.97 32 ASN B CA 1
ATOM 2422 C C . ASN B 1 32 ? 4.649 -29.294 -36.755 1 34.97 32 ASN B C 1
ATOM 2424 O O . ASN B 1 32 ? 5.242 -30.298 -36.357 1 34.97 32 ASN B O 1
ATOM 2428 N N . THR B 1 33 ? 5.557 -28.428 -36.668 1 38.51 33 THR B N 1
ATOM 2429 C CA . THR B 1 33 ? 6.49 -28.24 -35.562 1 38.51 33 THR B CA 1
ATOM 2430 C C . THR B 1 33 ? 5.76 -28.301 -34.223 1 38.51 33 THR B C 1
ATOM 2432 O O . THR B 1 33 ? 5.139 -27.322 -33.804 1 38.51 33 THR B O 1
ATOM 2435 N N . GLN B 1 34 ? 4.927 -29.153 -33.859 1 42.75 34 GLN B N 1
ATOM 2436 C CA . GLN B 1 34 ? 4.487 -29.371 -32.485 1 42.75 34 GLN B CA 1
ATOM 2437 C C . GLN B 1 34 ? 5.584 -29.004 -31.491 1 42.75 34 GLN B C 1
ATOM 2439 O O . GLN B 1 34 ? 6.56 -29.741 -31.335 1 42.75 34 GLN B O 1
ATOM 2444 N N . SER B 1 35 ? 6.187 -27.918 -31.357 1 56.33 35 SER B N 1
ATOM 2445 C CA . SER B 1 35 ? 7.218 -27.379 -30.477 1 56.33 35 SER B CA 1
ATOM 2446 C C . SER B 1 35 ? 7.137 -28 -29.086 1 56.33 35 SER B C 1
ATOM 2448 O O . SER B 1 35 ? 6.064 -28.04 -28.48 1 56.33 35 SER B O 1
ATOM 2450 N N . SER B 1 36 ? 7.933 -28.985 -28.68 1 81.71 36 SER B N 1
ATOM 2451 C CA . SER B 1 36 ? 8.122 -29.819 -27.497 1 81.71 36 SER B CA 1
ATOM 2452 C C . SER B 1 36 ? 8.057 -28.989 -26.219 1 81.71 36 SER B C 1
ATOM 2454 O O . SER B 1 36 ? 8.587 -27.878 -26.167 1 81.71 36 SER B O 1
ATOM 2456 N N . LEU B 1 37 ? 7.105 -29.337 -25.29 1 92.18 37 LEU B N 1
ATOM 2457 C CA . LEU B 1 37 ? 7.014 -28.753 -23.956 1 92.18 37 LEU B CA 1
ATOM 2458 C C . LEU B 1 37 ? 8.346 -28.864 -23.222 1 92.18 37 LEU B C 1
ATOM 2460 O O . LEU B 1 37 ? 9.044 -29.873 -23.344 1 92.18 37 LEU B O 1
ATOM 2464 N N . LEU B 1 38 ? 8.711 -27.831 -22.596 1 95.02 38 LEU B N 1
ATOM 2465 C CA . LEU B 1 38 ? 9.973 -27.808 -21.864 1 95.02 38 LEU B CA 1
ATOM 2466 C C . LEU B 1 38 ? 10.003 -28.897 -20.797 1 95.02 38 LEU B C 1
ATOM 2468 O O . LEU B 1 38 ? 11.052 -29.495 -20.545 1 95.02 38 LEU B O 1
ATOM 2472 N N . TYR B 1 39 ? 8.847 -29.156 -20.192 1 97.66 39 TYR B N 1
ATOM 2473 C CA . TYR B 1 39 ? 8.782 -30.085 -19.069 1 97.66 39 TYR B CA 1
ATOM 2474 C C . TYR B 1 39 ? 7.525 -30.944 -19.145 1 97.66 39 TYR B C 1
ATOM 2476 O O . TYR B 1 39 ? 6.505 -30.516 -19.689 1 97.66 39 TYR B O 1
ATOM 2484 N N . PRO B 1 40 ? 7.58 -32.089 -18.632 1 97.25 40 PRO B N 1
ATOM 2485 C CA . PRO B 1 40 ? 6.436 -32.996 -18.748 1 97.25 40 PRO B CA 1
ATOM 2486 C C . PRO B 1 40 ? 5.245 -32.556 -17.9 1 97.25 40 PRO B C 1
ATOM 2488 O O . PRO B 1 40 ? 5.427 -31.934 -16.85 1 97.25 40 PRO B O 1
ATOM 2491 N N . ILE B 1 41 ? 4.108 -32.894 -18.36 1 96.89 41 ILE B N 1
ATOM 2492 C CA . ILE B 1 41 ? 2.852 -32.628 -17.667 1 96.89 41 ILE B CA 1
ATOM 2493 C C . ILE B 1 41 ? 2.101 -33.938 -17.437 1 96.89 41 ILE B C 1
ATOM 2495 O O . ILE B 1 41 ? 2.055 -34.797 -18.32 1 96.89 41 ILE B O 1
ATOM 2499 N N . ASP B 1 42 ? 1.637 -34.125 -16.199 1 96.63 42 ASP B N 1
ATOM 2500 C CA . ASP B 1 42 ? 0.873 -35.32 -15.854 1 96.63 42 ASP B CA 1
ATOM 2501 C C . ASP B 1 42 ? -0.491 -34.952 -15.275 1 96.63 42 ASP B C 1
ATOM 2503 O O . ASP B 1 42 ? -0.682 -33.838 -14.782 1 96.63 42 ASP B O 1
ATOM 2507 N N . ASN B 1 43 ? -1.423 -35.857 -15.331 1 93.49 43 ASN B N 1
ATOM 2508 C CA . ASN B 1 43 ? -2.73 -35.78 -14.687 1 93.49 43 ASN B CA 1
ATOM 2509 C C . ASN B 1 43 ? -3.56 -34.625 -15.24 1 93.49 43 ASN B C 1
ATOM 2511 O O . ASN B 1 43 ? -4.17 -33.873 -14.478 1 93.49 43 ASN B O 1
ATOM 2515 N N . LEU B 1 44 ? -3.515 -34.451 -16.503 1 89.77 44 LEU B N 1
ATOM 2516 C CA . LEU B 1 44 ? -4.319 -33.425 -17.157 1 89.77 44 LEU B CA 1
ATOM 2517 C C . LEU B 1 44 ? -5.807 -33.732 -17.022 1 89.77 44 LEU B C 1
ATOM 2519 O O . LEU B 1 44 ? -6.224 -34.881 -17.179 1 89.77 44 LEU B O 1
ATOM 2523 N N . PRO B 1 45 ? -6.429 -32.621 -16.611 1 83 45 PRO B N 1
ATOM 2524 C CA . PRO B 1 45 ? -7.869 -32.887 -16.56 1 83 45 PRO B CA 1
ATOM 2525 C C . PRO B 1 45 ? -8.447 -33.271 -17.92 1 83 45 PRO B C 1
ATOM 2527 O O . PRO B 1 45 ? -7.926 -32.851 -18.957 1 83 45 PRO B O 1
ATOM 2530 N N . THR B 1 46 ? -9.487 -34.003 -17.907 1 77.15 46 THR B N 1
ATOM 2531 C CA . THR B 1 46 ? -10.15 -34.457 -19.124 1 77.15 46 THR B CA 1
ATOM 2532 C C . THR B 1 46 ? -10.791 -33.285 -19.861 1 77.15 46 THR B C 1
ATOM 2534 O O . THR B 1 46 ? -10.745 -33.218 -21.091 1 77.15 46 THR B O 1
ATOM 2537 N N . GLU B 1 47 ? -11.455 -32.438 -19.105 1 76 47 GLU B N 1
ATOM 2538 C CA . GLU B 1 47 ? -12.06 -31.251 -19.702 1 76 47 GLU B CA 1
ATOM 2539 C C . GLU B 1 47 ? -11.059 -30.101 -19.779 1 76 47 GLU B C 1
ATOM 2541 O O . GLU B 1 47 ? -10.457 -29.726 -18.771 1 76 47 GLU B O 1
ATOM 2546 N N . LYS B 1 48 ? -10.88 -29.714 -21.012 1 78.46 48 LYS B N 1
ATOM 2547 C CA . LYS B 1 48 ? -9.866 -28.691 -21.251 1 78.46 48 LYS B CA 1
ATOM 2548 C C . LYS B 1 48 ? -10.373 -27.309 -20.846 1 78.46 48 LYS B C 1
ATOM 2550 O O . LYS B 1 48 ? -11.498 -26.933 -21.18 1 78.46 48 LYS B O 1
ATOM 2555 N N . SER B 1 49 ? -9.817 -26.813 -19.939 1 90.35 49 SER B N 1
ATOM 2556 C CA . SER B 1 49 ? -10.01 -25.411 -19.583 1 90.35 49 SER B CA 1
ATOM 2557 C C . SER B 1 49 ? -8.733 -24.606 -19.796 1 90.35 49 SER B C 1
ATOM 2559 O O . SER B 1 49 ? -7.634 -25.089 -19.516 1 90.35 49 SER B O 1
ATOM 2561 N N . SER B 1 50 ? -8.899 -23.459 -20.439 1 95.68 50 SER B N 1
ATOM 2562 C CA . SER B 1 50 ? -7.758 -22.566 -20.608 1 95.68 50 SER B CA 1
ATOM 2563 C C . SER B 1 50 ? -7.497 -21.757 -19.341 1 95.68 50 SER B C 1
ATOM 2565 O O . SER B 1 50 ? -6.526 -21 -19.271 1 95.68 50 SER B O 1
ATOM 2567 N N . GLU B 1 51 ? -8.416 -21.921 -18.346 1 97.94 51 GLU B N 1
ATOM 2568 C CA . GLU B 1 51 ? -8.304 -21.263 -17.048 1 97.94 51 GLU B CA 1
ATOM 2569 C C . GLU B 1 51 ? -7.935 -22.26 -15.953 1 97.94 51 GLU B C 1
ATOM 2571 O O . GLU B 1 51 ? -8.454 -23.378 -15.923 1 97.94 51 GLU B O 1
ATOM 2576 N N . ALA B 1 52 ? -6.988 -21.852 -15.118 1 98.16 52 ALA B N 1
ATOM 2577 C CA . ALA B 1 52 ? -6.589 -22.773 -14.057 1 98.16 52 ALA B CA 1
ATOM 2578 C C . ALA B 1 52 ? -6.004 -22.018 -12.867 1 98.16 52 ALA B C 1
ATOM 2580 O O . ALA B 1 52 ? -5.479 -20.913 -13.022 1 98.16 52 ALA B O 1
ATOM 2581 N N . PHE B 1 53 ? -6.182 -22.632 -11.691 1 98.66 53 PHE B N 1
ATOM 2582 C CA . PHE B 1 53 ? -5.361 -22.25 -10.548 1 98.66 53 PHE B CA 1
ATOM 2583 C C . PHE B 1 53 ? -3.983 -22.896 -10.631 1 98.66 53 PHE B C 1
ATOM 2585 O O . PHE B 1 53 ? -3.85 -24.029 -11.099 1 98.66 53 PHE B O 1
ATOM 2592 N N . VAL B 1 54 ? -2.985 -22.177 -10.184 1 98.8 54 VAL B N 1
ATOM 2593 C CA . VAL B 1 54 ? -1.626 -22.698 -10.28 1 98.8 54 VAL B CA 1
ATOM 2594 C C . VAL B 1 54 ? -0.868 -22.408 -8.986 1 98.8 54 VAL B C 1
ATOM 2596 O O . VAL B 1 54 ? -1.044 -21.348 -8.381 1 98.8 54 VAL B O 1
ATOM 2599 N N . THR B 1 55 ? -0.047 -23.318 -8.557 1 98.69 55 THR B N 1
ATOM 2600 C CA . THR B 1 55 ? 0.864 -23.127 -7.434 1 98.69 55 THR B CA 1
ATOM 2601 C C . THR B 1 55 ? 2.237 -23.715 -7.746 1 98.69 55 THR B C 1
ATOM 2603 O O . THR B 1 55 ? 2.438 -24.307 -8.808 1 98.69 55 THR B O 1
ATOM 2606 N N . ILE B 1 56 ? 3.208 -23.401 -6.862 1 98.3 56 ILE B N 1
ATOM 2607 C CA . ILE B 1 56 ? 4.571 -23.895 -7.026 1 98.3 56 ILE B CA 1
ATOM 2608 C C . ILE B 1 56 ? 4.967 -24.731 -5.811 1 98.3 56 ILE B C 1
ATOM 2610 O O . ILE B 1 56 ? 4.77 -24.31 -4.669 1 98.3 56 ILE B O 1
ATOM 2614 N N . LEU B 1 57 ? 5.431 -25.887 -6.03 1 98.41 57 LEU B N 1
ATOM 2615 C CA . LEU B 1 57 ? 6.004 -26.745 -4.998 1 98.41 57 LEU B CA 1
ATOM 2616 C C . LEU B 1 57 ? 7.495 -26.961 -5.237 1 98.41 57 LEU B C 1
ATOM 2618 O O . LEU B 1 57 ? 7.882 -27.665 -6.172 1 98.41 57 LEU B O 1
ATOM 2622 N N . ASP B 1 58 ? 8.262 -26.42 -4.397 1 96.63 58 ASP B N 1
ATOM 2623 C CA . ASP B 1 58 ? 9.708 -26.401 -4.602 1 96.63 58 ASP B CA 1
ATOM 2624 C C . ASP B 1 58 ? 10.359 -27.66 -4.034 1 96.63 58 ASP B C 1
ATOM 2626 O O . ASP B 1 58 ? 11.378 -28.124 -4.549 1 96.63 58 ASP B O 1
ATOM 2630 N N . ASP B 1 59 ? 9.846 -28.138 -2.92 1 96.58 59 ASP B N 1
ATOM 2631 C CA . ASP B 1 59 ? 10.318 -29.363 -2.284 1 96.58 59 ASP B CA 1
ATOM 2632 C C . ASP B 1 59 ? 9.209 -30.02 -1.465 1 96.58 59 ASP B C 1
ATOM 2634 O O . ASP B 1 59 ? 8.068 -29.552 -1.468 1 96.58 59 ASP B O 1
ATOM 2638 N N . ASP B 1 60 ? 9.537 -31.072 -0.761 1 98.02 60 ASP B N 1
ATOM 2639 C CA . ASP B 1 60 ? 8.521 -31.877 -0.09 1 98.02 60 ASP B CA 1
ATOM 2640 C C . ASP B 1 60 ? 7.956 -31.145 1.125 1 98.02 60 ASP B C 1
ATOM 2642 O O . ASP B 1 60 ? 6.87 -31.476 1.606 1 98.02 60 ASP B O 1
ATOM 2646 N N . SER B 1 61 ? 8.652 -30.173 1.661 1 96.73 61 SER B N 1
ATOM 2647 C CA . SER B 1 61 ? 8.292 -29.552 2.931 1 96.73 61 SER B CA 1
ATOM 2648 C C . SER B 1 61 ? 6.988 -28.771 2.816 1 96.73 61 SER B C 1
ATOM 2650 O O . SER B 1 61 ? 6.306 -28.54 3.816 1 96.73 61 SER B O 1
ATOM 2652 N N . HIS B 1 62 ? 6.592 -28.431 1.572 1 96.42 62 HIS B N 1
ATOM 2653 C CA . HIS B 1 62 ? 5.392 -27.616 1.417 1 96.42 62 HIS B CA 1
ATOM 2654 C C . HIS B 1 62 ? 4.256 -28.42 0.795 1 96.42 62 HIS B C 1
ATOM 2656 O O . HIS B 1 62 ? 3.277 -27.847 0.311 1 96.42 62 HIS B O 1
ATOM 2662 N N . LEU B 1 63 ? 4.419 -29.732 0.741 1 98.46 63 LEU B N 1
ATOM 2663 C CA . LEU B 1 63 ? 3.384 -30.574 0.153 1 98.46 63 LEU B CA 1
ATOM 2664 C C . LEU B 1 63 ? 2.044 -30.353 0.846 1 98.46 63 LEU B C 1
ATOM 2666 O O . LEU B 1 63 ? 1.016 -30.194 0.184 1 98.46 63 LEU B O 1
ATOM 2670 N N . ALA B 1 64 ? 2.057 -30.359 2.194 1 97.89 64 ALA B N 1
ATOM 2671 C CA . ALA B 1 64 ? 0.824 -30.155 2.95 1 97.89 64 ALA B CA 1
ATOM 2672 C C . ALA B 1 64 ? 0.17 -28.826 2.583 1 97.89 64 ALA B C 1
ATOM 2674 O O . ALA B 1 64 ? -1.054 -28.744 2.451 1 97.89 64 ALA B O 1
ATOM 2675 N N . ALA B 1 65 ? 0.941 -27.81 2.437 1 97.37 65 ALA B N 1
ATOM 2676 C CA . ALA B 1 65 ? 0.428 -26.485 2.099 1 97.37 65 ALA B CA 1
ATOM 2677 C C . ALA B 1 65 ? -0.259 -26.493 0.736 1 97.37 65 ALA B C 1
ATOM 2679 O O . ALA B 1 65 ? -1.318 -25.885 0.564 1 97.37 65 ALA B O 1
ATOM 2680 N N . VAL B 1 66 ? 0.3 -27.166 -0.232 1 98.4 66 VAL B N 1
ATOM 2681 C CA . VAL B 1 66 ? -0.289 -27.257 -1.564 1 98.4 66 VAL B CA 1
ATOM 2682 C C . VAL B 1 66 ? -1.648 -27.946 -1.482 1 98.4 66 VAL B C 1
ATOM 2684 O O . VAL B 1 66 ? -2.617 -27.498 -2.1 1 98.4 66 VAL B O 1
ATOM 2687 N N . ARG B 1 67 ? -1.718 -28.978 -0.759 1 98.45 67 ARG B N 1
ATOM 2688 C CA . ARG B 1 67 ? -2.974 -29.707 -0.613 1 98.45 67 ARG B CA 1
ATOM 2689 C C . ARG B 1 67 ? -4.029 -28.847 0.074 1 98.45 67 ARG B C 1
ATOM 2691 O O . ARG B 1 67 ? -5.205 -28.887 -0.294 1 98.45 67 ARG B O 1
ATOM 2698 N N . VAL B 1 68 ? -3.59 -28.107 1.072 1 97.94 68 VAL B N 1
ATOM 2699 C CA . VAL B 1 68 ? -4.506 -27.245 1.81 1 97.94 68 VAL B CA 1
ATOM 2700 C C . VAL B 1 68 ? -5.058 -26.163 0.884 1 97.94 68 VAL B C 1
ATOM 2702 O O . VAL B 1 68 ? -6.258 -25.879 0.897 1 97.94 68 VAL B O 1
ATOM 2705 N N . ILE B 1 69 ? -4.249 -25.524 0.078 1 98.1 69 ILE B N 1
ATOM 2706 C CA . ILE B 1 69 ? -4.721 -24.471 -0.813 1 98.1 69 ILE B CA 1
ATOM 2707 C C . ILE B 1 69 ? -5.668 -25.062 -1.855 1 98.1 69 ILE B C 1
ATOM 2709 O O . ILE B 1 69 ? -6.692 -24.459 -2.184 1 98.1 69 ILE B O 1
ATOM 2713 N N . HIS B 1 70 ? -5.312 -26.231 -2.399 1 98.47 70 HIS B N 1
ATOM 2714 C CA . HIS B 1 70 ? -6.209 -26.919 -3.321 1 98.47 70 HIS B CA 1
ATOM 2715 C C . HIS B 1 70 ? -7.578 -27.15 -2.688 1 98.47 70 HIS B C 1
ATOM 2717 O O . HIS B 1 70 ? -8.606 -26.845 -3.296 1 98.47 70 HIS B O 1
ATOM 2723 N N . LYS B 1 71 ? -7.576 -27.693 -1.512 1 98.12 71 LYS B N 1
ATOM 2724 C CA . LYS B 1 71 ? -8.825 -27.961 -0.807 1 98.12 71 LYS B CA 1
ATOM 2725 C C . LYS B 1 71 ? -9.603 -26.672 -0.556 1 98.12 71 LYS B C 1
ATOM 2727 O O . LYS B 1 71 ? -10.827 -26.642 -0.697 1 98.12 71 LYS B O 1
ATOM 2732 N N . SER B 1 72 ? -8.873 -25.646 -0.164 1 98.19 72 SER B N 1
ATOM 2733 C CA . SER B 1 72 ? -9.533 -24.375 0.115 1 98.19 72 SER B CA 1
ATOM 2734 C C . SER B 1 72 ? -10.222 -23.824 -1.129 1 98.19 72 SER B C 1
ATOM 2736 O O . SER B 1 72 ? -11.319 -23.268 -1.042 1 98.19 72 SER B O 1
ATOM 2738 N N . VAL B 1 73 ? -9.648 -23.962 -2.288 1 98.43 73 VAL B N 1
ATOM 2739 C CA . VAL B 1 73 ? -10.245 -23.529 -3.547 1 98.43 73 VAL B CA 1
ATOM 2740 C C . VAL B 1 73 ? -11.502 -24.347 -3.831 1 98.43 73 VAL B C 1
ATOM 2742 O O . VAL B 1 73 ? -12.548 -23.79 -4.173 1 98.43 73 VAL B O 1
ATOM 2745 N N . ARG B 1 74 ? -11.433 -25.609 -3.612 1 98.11 74 ARG B N 1
ATOM 2746 C CA . ARG B 1 74 ? -12.572 -26.486 -3.865 1 98.11 74 ARG B CA 1
ATOM 2747 C C . ARG B 1 74 ? -13.723 -26.177 -2.915 1 98.11 74 ARG B C 1
ATOM 2749 O O . ARG B 1 74 ? -14.891 -26.233 -3.306 1 98.11 74 ARG B O 1
ATOM 2756 N N . GLU B 1 75 ? -13.376 -25.833 -1.772 1 97.9 75 GLU B N 1
ATOM 2757 C CA . GLU B 1 75 ? -14.398 -25.543 -0.771 1 97.9 75 GLU B CA 1
ATOM 2758 C C . GLU B 1 75 ? -15.172 -24.276 -1.124 1 97.9 75 GLU B C 1
ATOM 2760 O O . GLU B 1 75 ? -16.273 -24.053 -0.615 1 97.9 75 GLU B O 1
ATOM 2765 N N . THR B 1 76 ? -14.582 -23.445 -1.918 1 97.52 76 THR B N 1
ATOM 2766 C CA . THR B 1 76 ? -15.289 -22.252 -2.369 1 97.52 76 THR B CA 1
ATOM 2767 C C . THR B 1 76 ? -16.127 -22.556 -3.608 1 97.52 76 THR B C 1
ATOM 2769 O O . THR B 1 76 ? -16.686 -21.646 -4.224 1 97.52 76 THR B O 1
ATOM 2772 N N . LYS B 1 77 ? -16.126 -23.832 -4.101 1 96.63 77 LYS B N 1
ATOM 2773 C CA . LYS B 1 77 ? -16.983 -24.388 -5.145 1 96.63 77 LYS B CA 1
ATOM 2774 C C . LYS B 1 77 ? -16.411 -24.111 -6.532 1 96.63 77 LYS B C 1
ATOM 2776 O O . LYS B 1 77 ? -17.12 -24.216 -7.535 1 96.63 77 LYS B O 1
ATOM 2781 N N . SER B 1 78 ? -15.195 -23.724 -6.536 1 96.69 78 SER B N 1
ATOM 2782 C CA . SER B 1 78 ? -14.57 -23.603 -7.849 1 96.69 78 SER B CA 1
ATOM 2783 C C . SER B 1 78 ? -14.324 -24.972 -8.473 1 96.69 78 SER B C 1
ATOM 2785 O O . SER B 1 78 ? -13.92 -25.911 -7.783 1 96.69 78 SER B O 1
ATOM 2787 N N . THR B 1 79 ? -14.473 -24.996 -9.813 1 94.7 79 THR B N 1
ATOM 2788 C CA . THR B 1 79 ? -14.28 -26.263 -10.509 1 94.7 79 THR B CA 1
ATOM 2789 C C . THR B 1 79 ? -13.114 -26.169 -11.49 1 94.7 79 THR B C 1
ATOM 2791 O O . THR B 1 79 ? -12.845 -27.113 -12.235 1 94.7 79 THR B O 1
ATOM 2794 N N . HIS B 1 80 ? -12.476 -25.058 -11.511 1 96.57 80 HIS B N 1
ATOM 2795 C CA . HIS B 1 80 ? -11.348 -24.896 -12.422 1 96.57 80 HIS B CA 1
ATOM 2796 C C . HIS B 1 80 ? -10.21 -25.847 -12.064 1 96.57 80 HIS B C 1
ATOM 2798 O O . HIS B 1 80 ? -10.01 -26.169 -10.89 1 96.57 80 HIS B O 1
ATOM 2804 N N . PRO B 1 81 ? -9.504 -26.243 -13.071 1 97.13 81 PRO B N 1
ATOM 2805 C CA . PRO B 1 81 ? -8.356 -27.109 -12.796 1 97.13 81 PRO B CA 1
ATOM 2806 C C . PRO B 1 81 ? -7.335 -26.458 -11.866 1 97.13 81 PRO B C 1
ATOM 2808 O O . PRO B 1 81 ? -7.274 -25.229 -11.774 1 97.13 81 PRO B O 1
ATOM 2811 N N . PHE B 1 82 ? -6.65 -27.359 -11.153 1 98.13 82 PHE B N 1
ATOM 2812 C CA . PHE B 1 82 ? -5.563 -26.946 -10.272 1 98.13 82 PHE B CA 1
ATOM 2813 C C . PHE B 1 82 ? -4.242 -27.558 -10.72 1 98.13 82 PHE B C 1
ATOM 2815 O O . PHE B 1 82 ? -4.126 -28.779 -10.839 1 98.13 82 PHE B O 1
ATOM 2822 N N . VAL B 1 83 ? -3.28 -26.692 -11.002 1 98.38 83 VAL B N 1
ATOM 2823 C CA . VAL B 1 83 ? -1.993 -27.119 -11.541 1 98.38 83 VAL B CA 1
ATOM 2824 C C . VAL B 1 83 ? -0.886 -26.818 -10.533 1 98.38 83 VAL B C 1
ATOM 2826 O O . VAL B 1 83 ? -0.844 -25.73 -9.954 1 98.38 83 VAL B O 1
ATOM 2829 N N . ALA B 1 84 ? 0.021 -27.747 -10.307 1 98.8 84 ALA B N 1
ATOM 2830 C CA . ALA B 1 84 ? 1.218 -27.53 -9.499 1 98.8 84 ALA B CA 1
ATOM 2831 C C . ALA B 1 84 ? 2.478 -27.585 -10.358 1 98.8 84 ALA B C 1
ATOM 2833 O O . ALA B 1 84 ? 2.715 -28.57 -11.061 1 98.8 84 ALA B O 1
ATOM 2834 N N . ILE B 1 85 ? 3.219 -26.523 -10.364 1 98.68 85 ILE B N 1
ATOM 2835 C CA . ILE B 1 85 ? 4.572 -26.515 -10.91 1 98.68 85 ILE B CA 1
ATOM 2836 C C . ILE B 1 85 ? 5.545 -27.092 -9.885 1 98.68 85 ILE B C 1
ATOM 2838 O O . ILE B 1 85 ? 5.715 -26.535 -8.798 1 98.68 85 ILE B O 1
ATOM 2842 N N . VAL B 1 86 ? 6.187 -28.144 -10.243 1 98.44 86 VAL B N 1
ATOM 2843 C CA . VAL B 1 86 ? 6.952 -28.947 -9.294 1 98.44 86 VAL B CA 1
ATOM 2844 C C . VAL B 1 86 ? 8.414 -29.008 -9.729 1 98.44 86 VAL B C 1
ATOM 2846 O O . VAL B 1 86 ? 8.715 -29.373 -10.869 1 98.44 86 VAL B O 1
ATOM 2849 N N . THR B 1 87 ? 9.297 -28.68 -8.821 1 98.33 87 THR B N 1
ATOM 2850 C CA . THR B 1 87 ? 10.714 -28.713 -9.168 1 98.33 87 THR B CA 1
ATOM 2851 C C . THR B 1 87 ? 11.253 -30.14 -9.102 1 98.33 87 THR B C 1
ATOM 2853 O O . THR B 1 87 ? 10.547 -31.057 -8.679 1 98.33 87 THR B O 1
ATOM 2856 N N . ASP B 1 88 ? 12.514 -30.303 -9.48 1 97.97 88 ASP B N 1
ATOM 2857 C CA . ASP B 1 88 ? 13.157 -31.613 -9.508 1 97.97 88 ASP B CA 1
ATOM 2858 C C . ASP B 1 88 ? 13.575 -32.05 -8.106 1 97.97 88 ASP B C 1
ATOM 2860 O O . ASP B 1 88 ? 14.115 -33.144 -7.925 1 97.97 88 ASP B O 1
ATOM 2864 N N . ARG B 1 89 ? 13.25 -31.255 -7.057 1 98.04 89 ARG B N 1
ATOM 2865 C CA . ARG B 1 89 ? 13.57 -31.592 -5.673 1 98.04 89 ARG B CA 1
ATOM 2866 C C . ARG B 1 89 ? 12.397 -32.294 -4.996 1 98.04 89 ARG B C 1
ATOM 2868 O O . ARG B 1 89 ? 12.523 -32.777 -3.869 1 98.04 89 ARG B O 1
ATOM 2875 N N . VAL B 1 90 ? 11.333 -32.354 -5.619 1 98.42 90 VAL B N 1
ATOM 2876 C CA . VAL B 1 90 ? 10.14 -32.976 -5.054 1 98.42 90 VAL B CA 1
ATOM 2877 C C . VAL B 1 90 ? 10.162 -34.479 -5.326 1 98.42 90 VAL B C 1
ATOM 2879 O O . VAL B 1 90 ? 10.435 -34.908 -6.45 1 98.42 90 VAL B O 1
ATOM 2882 N N . SER B 1 91 ? 9.829 -35.323 -4.386 1 98.56 91 SER B N 1
ATOM 2883 C CA . SER B 1 91 ? 9.919 -36.777 -4.466 1 98.56 91 SER B CA 1
ATOM 2884 C C . SER B 1 91 ? 8.791 -37.355 -5.314 1 98.56 91 SER B C 1
ATOM 2886 O O . SER B 1 91 ? 7.75 -36.719 -5.488 1 98.56 91 SER B O 1
ATOM 2888 N N . GLU B 1 92 ? 9.047 -38.571 -5.805 1 98.18 92 GLU B N 1
ATOM 2889 C CA . GLU B 1 92 ? 8.008 -39.286 -6.54 1 98.18 92 GLU B CA 1
ATOM 2890 C C . GLU B 1 92 ? 6.79 -39.549 -5.66 1 98.18 92 GLU B C 1
ATOM 2892 O O . GLU B 1 92 ? 5.656 -39.544 -6.144 1 98.18 92 GLU B O 1
ATOM 2897 N N . ARG B 1 93 ? 7.02 -39.753 -4.413 1 98.28 93 ARG B N 1
ATOM 2898 C CA . ARG B 1 93 ? 5.923 -39.968 -3.476 1 98.28 93 ARG B CA 1
ATOM 2899 C C . ARG B 1 93 ? 5.012 -38.746 -3.41 1 98.28 93 ARG B C 1
ATOM 2901 O O . ARG B 1 93 ? 3.788 -38.874 -3.465 1 98.28 93 ARG B O 1
ATOM 2908 N N . SER B 1 94 ? 5.596 -37.597 -3.228 1 98.66 94 SER B N 1
ATOM 2909 C CA . SER B 1 94 ? 4.824 -36.36 -3.171 1 98.66 94 SER B CA 1
ATOM 2910 C C . SER B 1 94 ? 4.065 -36.121 -4.472 1 98.66 94 SER B C 1
ATOM 2912 O O . SER B 1 94 ? 2.914 -35.682 -4.454 1 98.66 94 SER B O 1
ATOM 2914 N N . LYS B 1 95 ? 4.689 -36.402 -5.59 1 98.58 95 LYS B N 1
ATOM 2915 C CA . LYS B 1 95 ? 4.019 -36.26 -6.88 1 98.58 95 LYS B CA 1
ATOM 2916 C C . LYS B 1 95 ? 2.799 -37.172 -6.969 1 98.58 95 LYS B C 1
ATOM 2918 O O . LYS B 1 95 ? 1.754 -36.771 -7.485 1 98.58 95 LYS B O 1
ATOM 2923 N N . LYS B 1 96 ? 2.96 -38.361 -6.501 1 98.36 96 LYS B N 1
ATOM 2924 C CA . LYS B 1 96 ? 1.85 -39.309 -6.5 1 98.36 96 LYS B CA 1
ATOM 2925 C C . LYS B 1 96 ? 0.684 -38.789 -5.664 1 98.36 96 LYS B C 1
ATOM 2927 O O . LYS B 1 96 ? -0.475 -38.903 -6.068 1 98.36 96 LYS B O 1
ATOM 2932 N N . VAL B 1 97 ? 0.999 -38.273 -4.495 1 98.51 97 VAL B N 1
ATOM 2933 C CA . VAL B 1 97 ? -0.021 -37.717 -3.613 1 98.51 97 VAL B CA 1
ATOM 2934 C C . VAL B 1 97 ? -0.787 -36.614 -4.339 1 98.51 97 VAL B C 1
ATOM 2936 O O . VAL B 1 97 ? -2.019 -36.571 -4.294 1 98.51 97 VAL B O 1
ATOM 2939 N N . LEU B 1 98 ? -0.111 -35.71 -5.023 1 98.62 98 LEU B N 1
ATOM 2940 C CA . LEU B 1 98 ? -0.74 -34.618 -5.759 1 98.62 98 LEU B CA 1
ATOM 2941 C C . LEU B 1 98 ? -1.667 -35.157 -6.843 1 98.62 98 LEU B C 1
ATOM 2943 O O . LEU B 1 98 ? -2.78 -34.656 -7.02 1 98.62 98 LEU B O 1
ATOM 2947 N N . LYS B 1 99 ? -1.202 -36.155 -7.558 1 97.94 99 LYS B N 1
ATOM 2948 C CA . LYS B 1 99 ? -2.016 -36.747 -8.616 1 97.94 99 LYS B CA 1
ATOM 2949 C C . LYS B 1 99 ? -3.277 -37.39 -8.044 1 97.94 99 LYS B C 1
ATOM 2951 O O . LYS B 1 99 ? -4.351 -37.301 -8.642 1 97.94 99 LYS B O 1
ATOM 2956 N N . GLU B 1 100 ? -3.162 -37.989 -6.917 1 97.52 100 GLU B N 1
ATOM 2957 C CA . GLU B 1 100 ? -4.317 -38.585 -6.252 1 97.52 100 GLU B CA 1
ATOM 2958 C C . GLU B 1 100 ? -5.334 -37.521 -5.853 1 97.52 100 GLU B C 1
ATOM 2960 O O . GLU B 1 100 ? -6.54 -37.779 -5.842 1 97.52 100 GLU B O 1
ATOM 2965 N N . ASP B 1 101 ? -4.851 -36.368 -5.533 1 97.27 101 ASP B N 1
ATOM 2966 C CA . ASP B 1 101 ? -5.721 -35.244 -5.2 1 97.27 101 ASP B CA 1
ATOM 2967 C C . ASP B 1 101 ? -6.31 -34.614 -6.46 1 97.27 101 ASP B C 1
ATOM 2969 O O . ASP B 1 101 ? -6.964 -33.571 -6.392 1 97.27 101 ASP B O 1
ATOM 2973 N N . LYS B 1 102 ? -6.031 -35.121 -7.642 1 95.65 102 LYS B N 1
ATOM 2974 C CA . LYS B 1 102 ? -6.528 -34.667 -8.937 1 95.65 102 LYS B CA 1
ATOM 2975 C C . LYS B 1 102 ? -5.909 -33.327 -9.324 1 95.65 102 LYS B C 1
ATOM 2977 O O . LYS B 1 102 ? -6.577 -32.477 -9.917 1 95.65 102 LYS B O 1
ATOM 2982 N N . ILE B 1 103 ? -4.69 -33.18 -8.873 1 97.92 103 ILE B N 1
ATOM 2983 C CA . ILE B 1 103 ? -3.926 -31.996 -9.252 1 97.92 103 ILE B CA 1
ATOM 2984 C C . ILE B 1 103 ? -3.063 -32.307 -10.472 1 97.92 103 ILE B C 1
ATOM 2986 O O . ILE B 1 103 ? -2.366 -33.324 -10.504 1 97.92 103 ILE B O 1
ATOM 2990 N N . THR B 1 104 ? -3.202 -31.497 -11.496 1 97.99 104 THR B N 1
ATOM 2991 C CA . THR B 1 104 ? -2.283 -31.568 -12.626 1 97.99 104 THR B CA 1
ATOM 2992 C C . THR B 1 104 ? -0.882 -31.125 -12.213 1 97.99 104 THR B C 1
ATOM 2994 O O . THR B 1 104 ? -0.725 -30.14 -11.488 1 97.99 104 THR B O 1
ATOM 2997 N N . ILE B 1 105 ? 0.183 -31.836 -12.655 1 98.56 105 ILE B N 1
ATOM 2998 C CA . ILE B 1 105 ? 1.527 -31.436 -12.252 1 98.56 105 ILE B CA 1
ATOM 2999 C C . ILE B 1 105 ? 2.394 -31.221 -13.491 1 98.56 105 ILE B C 1
ATOM 3001 O O . ILE B 1 105 ? 2.324 -31.996 -14.447 1 98.56 105 ILE B O 1
ATOM 3005 N N . ILE B 1 106 ? 3.014 -30.17 -13.604 1 98.44 106 ILE B N 1
ATOM 3006 C CA . ILE B 1 106 ? 4.15 -29.936 -14.489 1 98.44 106 ILE B CA 1
ATOM 3007 C C . ILE B 1 106 ? 5.453 -30.088 -13.708 1 98.44 106 ILE B C 1
ATOM 3009 O O . ILE B 1 106 ? 5.724 -29.317 -12.784 1 98.44 106 ILE B O 1
ATOM 3013 N N . HIS B 1 107 ? 6.23 -31.093 -14.07 1 98.11 107 HIS B N 1
ATOM 3014 C CA . HIS B 1 107 ? 7.273 -31.498 -13.135 1 98.11 107 HIS B CA 1
ATOM 3015 C C . HIS B 1 107 ? 8.638 -31.537 -13.815 1 98.11 107 HIS B C 1
ATOM 3017 O O . HIS B 1 107 ? 8.739 -31.323 -15.025 1 98.11 107 HIS B O 1
ATOM 3023 N N . GLU B 1 108 ? 9.706 -31.589 -12.988 1 97.68 108 GLU B N 1
ATOM 3024 C CA . GLU B 1 108 ? 11.113 -31.617 -13.377 1 97.68 108 GLU B CA 1
ATOM 3025 C C . GLU B 1 108 ? 11.613 -30.221 -13.739 1 97.68 108 GLU B C 1
ATOM 3027 O O . GLU B 1 108 ? 12.466 -30.07 -14.616 1 97.68 108 GLU B O 1
ATOM 3032 N N . ILE B 1 109 ? 10.939 -29.205 -13.223 1 98.2 109 ILE B N 1
ATOM 3033 C CA . ILE B 1 109 ? 11.484 -27.857 -13.337 1 98.2 109 ILE B CA 1
ATOM 3034 C C . ILE B 1 109 ? 12.839 -27.787 -12.637 1 98.2 109 ILE B C 1
ATOM 3036 O O . ILE B 1 109 ? 12.944 -28.081 -11.444 1 98.2 109 ILE B O 1
ATOM 3040 N N . PRO B 1 110 ? 13.864 -27.361 -13.27 1 97.72 110 PRO B N 1
ATOM 3041 C CA . PRO B 1 110 ? 15.199 -27.417 -12.67 1 97.72 110 PRO B CA 1
ATOM 3042 C C . PRO B 1 110 ? 15.384 -26.4 -11.547 1 97.72 110 PRO B C 1
ATOM 3044 O O . PRO B 1 110 ? 15.333 -25.191 -11.788 1 97.72 110 PRO B O 1
ATOM 3047 N N . SER B 1 111 ? 15.675 -26.906 -10.357 1 95.62 111 SER B N 1
ATOM 3048 C CA . SER B 1 111 ? 15.96 -26.032 -9.224 1 95.62 111 SER B CA 1
ATOM 3049 C C . SER B 1 111 ? 17.266 -25.271 -9.427 1 95.62 111 SER B C 1
ATOM 3051 O O . SER B 1 111 ? 17.481 -24.222 -8.816 1 95.62 111 SER B O 1
ATOM 3053 N N . SER B 1 112 ? 18.144 -25.719 -10.278 1 96.05 112 SER B N 1
ATOM 3054 C CA . SER B 1 112 ? 19.441 -25.11 -10.551 1 96.05 112 SER B CA 1
ATOM 3055 C C . SER B 1 112 ? 19.285 -23.763 -11.249 1 96.05 112 SER B C 1
ATOM 3057 O O . SER B 1 112 ? 20.224 -22.966 -11.289 1 96.05 112 SER B O 1
ATOM 3059 N N . LYS B 1 113 ? 18.128 -23.544 -11.827 1 95.73 113 LYS B N 1
ATOM 3060 C CA . LYS B 1 113 ? 17.894 -22.286 -12.531 1 95.73 113 LYS B CA 1
ATOM 3061 C C . LYS B 1 113 ? 17.584 -21.158 -11.552 1 95.73 113 LYS B C 1
ATOM 3063 O O . LYS B 1 113 ? 17.435 -20.002 -11.955 1 95.73 113 LYS B O 1
ATOM 3068 N N . GLY B 1 114 ? 17.5 -21.522 -10.305 1 93.05 114 GLY B N 1
ATOM 3069 C CA . GLY B 1 114 ? 17.313 -20.496 -9.291 1 93.05 114 GLY B CA 1
ATOM 3070 C C . GLY B 1 114 ? 15.886 -20.412 -8.784 1 93.05 114 GLY B C 1
ATOM 3071 O O . GLY B 1 114 ? 14.986 -21.046 -9.338 1 93.05 114 GLY B O 1
ATOM 3072 N N . GLN B 1 115 ? 15.658 -19.604 -7.82 1 92.06 115 GLN B N 1
ATOM 3073 C CA . GLN B 1 115 ? 14.394 -19.564 -7.092 1 92.06 115 GLN B CA 1
ATOM 3074 C C . GLN B 1 115 ? 13.332 -18.797 -7.876 1 92.06 115 GLN B C 1
ATOM 3076 O O . GLN B 1 115 ? 12.134 -18.984 -7.654 1 92.06 115 GLN B O 1
ATOM 3081 N N . ILE B 1 116 ? 13.72 -17.981 -8.791 1 95.09 116 ILE B N 1
ATOM 3082 C CA . ILE B 1 116 ? 12.75 -17.128 -9.469 1 95.09 116 ILE B CA 1
ATOM 3083 C C . ILE B 1 116 ? 12.221 -17.836 -10.715 1 95.09 116 ILE B C 1
ATOM 3085 O O . ILE B 1 116 ? 11.172 -17.468 -11.248 1 95.09 116 ILE B O 1
ATOM 3089 N N . TYR B 1 117 ? 12.902 -18.87 -11.188 1 97.27 117 TYR B N 1
ATOM 3090 C CA . TYR B 1 117 ? 12.581 -19.508 -12.46 1 97.27 117 TYR B CA 1
ATOM 3091 C C . TYR B 1 117 ? 11.175 -20.097 -12.435 1 97.27 117 TYR B C 1
ATOM 3093 O O . TYR B 1 117 ? 10.398 -19.904 -13.373 1 97.27 117 TYR B O 1
ATOM 3101 N N . PRO B 1 118 ? 10.771 -20.782 -11.377 1 97.51 118 PRO B N 1
ATOM 3102 C CA . PRO B 1 118 ? 9.402 -21.302 -11.385 1 97.51 118 PRO B CA 1
ATOM 3103 C C . PRO B 1 118 ? 8.352 -20.2 -11.502 1 97.51 118 PRO B C 1
ATOM 3105 O O . PRO B 1 118 ? 7.279 -20.422 -12.069 1 97.51 118 PRO B O 1
ATOM 3108 N N . TYR B 1 119 ? 8.65 -19.053 -11.006 1 97.72 119 TYR B N 1
ATOM 3109 C CA . TYR B 1 119 ? 7.734 -17.928 -11.15 1 97.72 119 TYR B CA 1
ATOM 3110 C C . TYR B 1 119 ? 7.697 -17.435 -12.592 1 97.72 119 TYR B C 1
ATOM 3112 O O . TYR B 1 119 ? 6.623 -17.181 -13.141 1 97.72 119 TYR B O 1
ATOM 3120 N N . ILE B 1 120 ? 8.863 -17.302 -13.208 1 98.27 120 ILE B N 1
ATOM 3121 C CA . ILE B 1 120 ? 8.922 -16.893 -14.607 1 98.27 120 ILE B CA 1
ATOM 3122 C C . ILE B 1 120 ? 8.174 -17.904 -15.473 1 98.27 120 ILE B C 1
ATOM 3124 O O . ILE B 1 120 ? 7.487 -17.527 -16.425 1 98.27 120 ILE B O 1
ATOM 3128 N N . PHE B 1 121 ? 8.244 -19.125 -15.103 1 98.62 121 PHE B N 1
ATOM 3129 C CA . PHE B 1 121 ? 7.667 -20.227 -15.865 1 98.62 121 PHE B CA 1
ATOM 3130 C C . PHE B 1 121 ? 6.15 -20.103 -15.933 1 98.62 121 PHE B C 1
ATOM 3132 O O . PHE B 1 121 ? 5.512 -20.698 -16.803 1 98.62 121 PHE B O 1
ATOM 3139 N N . LEU B 1 122 ? 5.535 -19.393 -15.034 1 98.67 122 LEU B N 1
ATOM 3140 C CA . LEU B 1 122 ? 4.094 -19.171 -15.066 1 98.67 122 LEU B CA 1
ATOM 3141 C C . LEU B 1 122 ? 3.656 -18.633 -16.424 1 98.67 122 LEU B C 1
ATOM 3143 O O . LEU B 1 122 ? 2.573 -18.969 -16.91 1 98.67 122 LEU B O 1
ATOM 3147 N N . TRP B 1 123 ? 4.464 -17.828 -17.063 1 98.74 123 TRP B N 1
ATOM 3148 C CA . TRP B 1 123 ? 4.12 -17.249 -18.357 1 98.74 123 TRP B CA 1
ATOM 3149 C C . TRP B 1 123 ? 4.272 -18.278 -19.473 1 98.74 123 TRP B C 1
ATOM 3151 O O . TRP B 1 123 ? 3.675 -18.136 -20.543 1 98.74 123 TRP B O 1
ATOM 3161 N N . TYR B 1 124 ? 5.031 -19.308 -19.258 1 98.58 124 TYR B N 1
ATOM 3162 C CA . TYR B 1 124 ? 5.221 -20.364 -20.246 1 98.58 124 TYR B CA 1
ATOM 3163 C C . TYR B 1 124 ? 3.997 -21.27 -20.317 1 98.58 124 TYR B C 1
ATOM 3165 O O . TYR B 1 124 ? 3.861 -22.068 -21.247 1 98.58 124 TYR B O 1
ATOM 3173 N N . LEU B 1 125 ? 3.077 -21.133 -19.412 1 98.06 125 LEU B N 1
ATOM 3174 C CA . LEU B 1 125 ? 1.911 -22.005 -19.326 1 98.06 125 LEU B CA 1
ATOM 3175 C C . LEU B 1 125 ? 1.037 -21.868 -20.568 1 98.06 125 LEU B C 1
ATOM 3177 O O . LEU B 1 125 ? 0.2 -22.732 -20.842 1 98.06 125 LEU B O 1
ATOM 3181 N N . GLU B 1 126 ? 1.265 -20.787 -21.28 1 97.91 126 GLU B N 1
ATOM 3182 C CA . GLU B 1 126 ? 0.58 -20.648 -22.562 1 97.91 126 GLU B CA 1
ATOM 3183 C C . GLU B 1 126 ? 0.818 -21.867 -23.449 1 97.91 126 GLU B C 1
ATOM 3185 O O . GLU B 1 126 ? -0.084 -22.303 -24.168 1 97.91 126 GLU B O 1
ATOM 3190 N N . LYS B 1 127 ? 1.994 -22.424 -23.388 1 97.19 127 LYS B N 1
ATOM 3191 C CA . LYS B 1 127 ? 2.372 -23.56 -24.223 1 97.19 127 LYS B CA 1
ATOM 3192 C C . LYS B 1 127 ? 1.615 -24.82 -23.813 1 97.19 127 LYS B C 1
ATOM 3194 O O . LYS B 1 127 ? 1.55 -25.787 -24.574 1 97.19 127 LYS B O 1
ATOM 3199 N N . TYR B 1 128 ? 1.125 -24.776 -22.596 1 95.95 128 TYR B N 1
ATOM 3200 C CA . TYR B 1 128 ? 0.375 -25.931 -22.115 1 95.95 128 TYR B CA 1
ATOM 3201 C C . TYR B 1 128 ? -1.121 -25.741 -22.338 1 95.95 128 TYR B C 1
ATOM 3203 O O . TYR B 1 128 ? -1.931 -26.554 -21.885 1 95.95 128 TYR B O 1
ATOM 3211 N N . GLY B 1 129 ? -1.485 -24.596 -22.949 1 94.91 129 GLY B N 1
ATOM 3212 C CA . GLY B 1 129 ? -2.878 -24.353 -23.29 1 94.91 129 GLY B CA 1
ATOM 3213 C C . GLY B 1 129 ? -3.597 -23.479 -22.28 1 94.91 129 GLY B C 1
ATOM 3214 O O . GLY B 1 129 ? -4.816 -23.311 -22.353 1 94.91 129 GLY B O 1
ATOM 3215 N N . PHE B 1 130 ? -2.872 -22.938 -21.308 1 96.7 130 PHE B N 1
ATOM 3216 C CA . PHE B 1 130 ? -3.47 -22.047 -20.321 1 96.7 130 PHE B CA 1
ATOM 3217 C C . PHE B 1 130 ? -3.294 -20.59 -20.731 1 96.7 130 PHE B C 1
ATOM 3219 O O . PHE B 1 130 ? -2.18 -20.153 -21.025 1 96.7 130 PHE B O 1
ATOM 3226 N N . ASN B 1 131 ? -4.412 -19.848 -20.728 1 96.61 131 ASN B N 1
ATOM 3227 C CA . ASN B 1 131 ? -4.358 -18.457 -21.165 1 96.61 131 ASN B CA 1
ATOM 3228 C C . ASN B 1 131 ? -4.776 -17.502 -20.051 1 96.61 131 ASN B C 1
ATOM 3230 O O . ASN B 1 131 ? -4.645 -16.285 -20.189 1 96.61 131 ASN B O 1
ATOM 3234 N N . ASN B 1 132 ? -5.294 -18.049 -19.042 1 97.87 132 ASN B N 1
ATOM 3235 C CA . ASN B 1 132 ? -5.742 -17.312 -17.865 1 97.87 132 ASN B CA 1
ATOM 3236 C C . ASN B 1 132 ? -5.541 -18.121 -16.587 1 97.87 132 ASN B C 1
ATOM 3238 O O . ASN B 1 132 ? -6.253 -19.098 -16.348 1 97.87 132 ASN B O 1
ATOM 3242 N N . VAL B 1 133 ? -4.576 -17.665 -15.769 1 98.65 133 VAL B N 1
ATOM 3243 C CA . VAL B 1 133 ? -4.292 -18.487 -14.598 1 98.65 133 VAL B CA 1
ATOM 3244 C C . VAL B 1 133 ? -4.314 -17.621 -13.341 1 98.65 133 VAL B C 1
ATOM 3246 O O . VAL B 1 133 ? -4.065 -16.414 -13.406 1 98.65 133 VAL B O 1
ATOM 3249 N N . ILE B 1 134 ? -4.724 -18.187 -12.264 1 98.83 134 ILE B N 1
ATOM 3250 C CA . ILE B 1 134 ? -4.597 -17.59 -10.939 1 98.83 134 ILE B CA 1
ATOM 3251 C C . ILE B 1 134 ? -3.509 -18.314 -10.148 1 98.83 134 ILE B C 1
ATOM 3253 O O . ILE B 1 134 ? -3.649 -19.497 -9.827 1 98.83 134 ILE B O 1
ATOM 3257 N N . PHE B 1 135 ? -2.422 -17.618 -9.946 1 98.85 135 PHE B N 1
ATOM 3258 C CA . PHE B 1 135 ? -1.356 -18.152 -9.106 1 98.85 135 PHE B CA 1
ATOM 3259 C C . PHE B 1 135 ? -1.684 -17.963 -7.63 1 98.85 135 PHE B C 1
ATOM 3261 O O . PHE B 1 135 ? -2.14 -16.892 -7.222 1 98.85 135 PHE B O 1
ATOM 3268 N N . LEU B 1 136 ? -1.407 -18.991 -6.867 1 98.2 136 LEU B N 1
ATOM 3269 C CA . LEU B 1 136 ? -1.52 -18.973 -5.413 1 98.2 136 LEU B CA 1
ATOM 3270 C C . LEU B 1 136 ? -0.244 -19.496 -4.761 1 98.2 136 LEU B C 1
ATOM 3272 O O . LEU B 1 136 ? 0.17 -20.628 -5.02 1 98.2 136 LEU B O 1
ATOM 3276 N N . SER B 1 137 ? 0.351 -18.659 -3.935 1 96.21 137 SER B N 1
ATOM 3277 C CA . SER B 1 137 ? 1.504 -19.116 -3.166 1 96.21 137 SER B CA 1
ATOM 3278 C C . SER B 1 137 ? 1.096 -20.142 -2.114 1 96.21 137 SER B C 1
ATOM 3280 O O . SER B 1 137 ? -0.086 -20.269 -1.789 1 96.21 137 SER B O 1
ATOM 3282 N N . THR B 1 138 ? 2.083 -20.807 -1.57 1 95.43 138 THR B N 1
ATOM 3283 C CA . THR B 1 138 ? 1.795 -21.886 -0.632 1 95.43 138 THR B CA 1
ATOM 3284 C C . THR B 1 138 ? 1.486 -21.329 0.755 1 95.43 138 THR B C 1
ATOM 3286 O O . THR B 1 138 ? 1.121 -22.078 1.663 1 95.43 138 THR B O 1
ATOM 3289 N N . ASP B 1 139 ? 1.473 -20.07 0.877 1 92.98 139 ASP B N 1
ATOM 3290 C CA . ASP B 1 139 ? 1.233 -19.479 2.19 1 92.98 139 ASP B CA 1
ATOM 3291 C C . ASP B 1 139 ? -0.102 -18.74 2.224 1 92.98 139 ASP B C 1
ATOM 3293 O O . ASP B 1 139 ? -0.301 -17.844 3.047 1 92.98 139 ASP B O 1
ATOM 3297 N N . VAL B 1 140 ? -0.98 -19.102 1.325 1 96.18 140 VAL B N 1
ATOM 3298 C CA . VAL B 1 140 ? -2.266 -18.414 1.34 1 96.18 140 VAL B CA 1
ATOM 3299 C C . VAL B 1 140 ? -3.389 -19.422 1.571 1 96.18 140 VAL B C 1
ATOM 3301 O O . VAL B 1 140 ? -3.19 -20.629 1.418 1 96.18 140 VAL B O 1
ATOM 3304 N N . LEU B 1 141 ? -4.521 -18.962 2.016 1 96.97 141 LEU B N 1
ATOM 3305 C CA . LEU B 1 141 ? -5.774 -19.698 2.142 1 96.97 141 LEU B CA 1
ATOM 3306 C C . LEU B 1 141 ? -6.913 -18.955 1.453 1 96.97 141 LEU B C 1
ATOM 3308 O O . LEU B 1 141 ? -7.134 -17.77 1.713 1 96.97 141 LEU B O 1
ATOM 3312 N N . VAL B 1 142 ? -7.592 -19.665 0.563 1 98.09 142 VAL B N 1
ATOM 3313 C CA . VAL B 1 142 ? -8.72 -19.057 -0.135 1 98.09 142 VAL B CA 1
ATOM 3314 C C . VAL B 1 142 ? -9.993 -19.226 0.692 1 98.09 142 VAL B C 1
ATOM 3316 O O . VAL B 1 142 ? -10.401 -20.351 0.992 1 98.09 142 VAL B O 1
ATOM 3319 N N . LYS B 1 143 ? -10.617 -18.098 0.987 1 96.89 143 LYS B N 1
ATOM 3320 C CA . LYS B 1 143 ? -11.752 -18.123 1.906 1 96.89 143 LYS B CA 1
ATOM 3321 C C . LYS B 1 143 ? -13.07 -17.955 1.156 1 96.89 143 LYS B C 1
ATOM 3323 O O . LYS B 1 143 ? -14.124 -18.371 1.642 1 96.89 143 LYS B O 1
ATOM 3328 N N . ARG B 1 144 ? -13.005 -17.317 0.082 1 96.9 144 ARG B N 1
ATOM 3329 C CA . ARG B 1 144 ? -14.163 -17.105 -0.781 1 96.9 144 ARG B CA 1
ATOM 3330 C C . ARG B 1 144 ? -13.819 -17.393 -2.239 1 96.9 144 ARG B C 1
ATOM 3332 O O . ARG B 1 144 ? -12.644 -17.423 -2.611 1 96.9 144 ARG B O 1
ATOM 3339 N N . ASN B 1 145 ? -14.877 -17.619 -2.974 1 97.41 145 ASN B N 1
ATOM 3340 C CA . ASN B 1 145 ? -14.672 -17.884 -4.394 1 97.41 145 ASN B CA 1
ATOM 3341 C C . ASN B 1 145 ? -13.989 -16.71 -5.09 1 97.41 145 ASN B C 1
ATOM 3343 O O . ASN B 1 145 ? -14.417 -15.564 -4.947 1 97.41 145 ASN B O 1
ATOM 3347 N N . ILE B 1 146 ? -12.869 -16.994 -5.781 1 97.87 146 ILE B N 1
ATOM 3348 C CA . ILE B 1 146 ? -12.12 -15.926 -6.434 1 97.87 146 ILE B CA 1
ATOM 3349 C C . ILE B 1 146 ? -12.113 -16.149 -7.944 1 97.87 146 ILE B C 1
ATOM 3351 O O . ILE B 1 146 ? -11.223 -15.662 -8.646 1 97.87 146 ILE B O 1
ATOM 3355 N N . ASP B 1 147 ? -13.133 -16.852 -8.515 1 97.44 147 ASP B N 1
ATOM 3356 C CA . ASP B 1 147 ? -13.219 -17.144 -9.942 1 97.44 147 ASP B CA 1
ATOM 3357 C C . ASP B 1 147 ? -13.344 -15.86 -10.759 1 97.44 147 ASP B C 1
ATOM 3359 O O . ASP B 1 147 ? -12.997 -15.833 -11.941 1 97.44 147 ASP B O 1
ATOM 3363 N N . SER B 1 148 ? -13.837 -14.818 -10.111 1 96.86 148 SER B N 1
ATOM 3364 C CA . SER B 1 148 ? -13.993 -13.554 -10.822 1 96.86 148 SER B CA 1
ATOM 3365 C C . SER B 1 148 ? -12.647 -13.017 -11.298 1 96.86 148 SER B C 1
ATOM 3367 O O . SER B 1 148 ? -12.59 -12.192 -12.213 1 96.86 148 SER B O 1
ATOM 3369 N N . LEU B 1 149 ? -11.56 -13.466 -10.719 1 97.59 149 LEU B N 1
ATOM 3370 C CA . LEU B 1 149 ? -10.229 -13.042 -11.138 1 97.59 149 LEU B CA 1
ATOM 3371 C C . LEU B 1 149 ? -9.95 -13.469 -12.576 1 97.59 149 LEU B C 1
ATOM 3373 O O . LEU B 1 149 ? -9.131 -12.854 -13.262 1 97.59 149 LEU B O 1
ATOM 3377 N N . PHE B 1 150 ? -10.653 -14.495 -13.073 1 98.06 150 PHE B N 1
ATOM 3378 C CA . PHE B 1 150 ? -10.479 -14.924 -14.456 1 98.06 150 PHE B CA 1
ATOM 3379 C C . PHE B 1 150 ? -11.072 -13.901 -15.418 1 98.06 150 PHE B C 1
ATOM 3381 O O . PHE B 1 150 ? -10.793 -13.936 -16.619 1 98.06 150 PHE B O 1
ATOM 3388 N N . LYS B 1 151 ? -11.847 -12.984 -14.895 1 97.75 151 LYS B N 1
ATOM 3389 C CA . LYS B 1 151 ? -12.465 -11.961 -15.733 1 97.75 151 LYS B CA 1
ATOM 3390 C C . LYS B 1 151 ? -11.535 -10.765 -15.916 1 97.75 151 LYS B C 1
ATOM 3392 O O . LYS B 1 151 ? -11.818 -9.868 -16.713 1 97.75 151 LYS B O 1
ATOM 3397 N N . CYS B 1 152 ? -10.465 -10.711 -15.118 1 97.77 152 CYS B N 1
ATOM 3398 C CA . CYS B 1 152 ? -9.5 -9.63 -15.281 1 97.77 152 CYS B CA 1
ATOM 3399 C C . CYS B 1 152 ? -8.876 -9.662 -16.671 1 97.77 152 CYS B C 1
ATOM 3401 O O . CYS B 1 152 ? -8.385 -10.702 -17.112 1 97.77 152 CYS B O 1
ATOM 3403 N N . LYS B 1 153 ? -8.831 -8.569 -17.349 1 97.78 153 LYS B N 1
ATOM 3404 C CA . LYS B 1 153 ? -8.34 -8.497 -18.722 1 97.78 153 LYS B CA 1
ATOM 3405 C C . LYS B 1 153 ? -6.888 -8.029 -18.762 1 97.78 153 LYS B C 1
ATOM 3407 O O . LYS B 1 153 ? -6.277 -7.973 -19.831 1 97.78 153 LYS B O 1
ATOM 3412 N N . GLY B 1 154 ? -6.343 -7.669 -17.619 1 97.71 154 GLY B N 1
ATOM 3413 C CA . GLY B 1 154 ? -4.95 -7.257 -17.545 1 97.71 154 GLY B CA 1
ATOM 3414 C C . GLY B 1 154 ? -3.977 -8.398 -17.77 1 97.71 154 GLY B C 1
ATOM 3415 O O . GLY B 1 154 ? -4.345 -9.568 -17.649 1 97.71 154 GLY B O 1
ATOM 3416 N N . LYS B 1 155 ? -2.733 -8.03 -18.148 1 97.84 155 LYS B N 1
ATOM 3417 C CA . LYS B 1 155 ? -1.666 -9.023 -18.233 1 97.84 155 LYS B CA 1
ATOM 3418 C C . LYS B 1 155 ? -1.36 -9.62 -16.863 1 97.84 155 LYS B C 1
ATOM 3420 O O . LYS B 1 155 ? -1.011 -10.797 -16.756 1 97.84 155 LYS B O 1
ATOM 3425 N N . VAL B 1 156 ? -1.414 -8.739 -15.861 1 98.39 156 VAL B N 1
ATOM 3426 C CA . VAL B 1 156 ? -1.279 -9.12 -14.459 1 98.39 156 VAL B CA 1
ATOM 3427 C C . VAL B 1 156 ? -2.31 -8.371 -13.618 1 98.39 156 VAL B C 1
ATOM 3429 O O . VAL B 1 156 ? -2.468 -7.155 -13.756 1 98.39 156 VAL B O 1
ATOM 3432 N N . CYS B 1 157 ? -3.042 -9.076 -12.856 1 98.31 157 CYS B N 1
ATOM 3433 C CA . CYS B 1 157 ? -3.958 -8.52 -11.867 1 98.31 157 CYS B CA 1
ATOM 3434 C C . CYS B 1 157 ? -3.588 -8.98 -10.461 1 98.31 157 CYS B C 1
ATOM 3436 O O . CYS B 1 157 ? -3.324 -10.163 -10.24 1 98.31 157 CYS B O 1
ATOM 3438 N N . GLY B 1 158 ? -3.474 -8.103 -9.59 1 97.53 158 GLY B N 1
ATOM 3439 C CA . GLY B 1 158 ? -3.104 -8.403 -8.216 1 97.53 158 GLY B CA 1
ATOM 3440 C C . GLY B 1 158 ? -3.331 -7.239 -7.269 1 97.53 158 GLY B C 1
ATOM 3441 O O . GLY B 1 158 ? -4.074 -6.308 -7.589 1 97.53 158 GLY B O 1
ATOM 3442 N N . THR B 1 159 ? -2.839 -7.361 -6.09 1 96.66 159 THR B N 1
ATOM 3443 C CA . THR B 1 159 ? -2.974 -6.323 -5.075 1 96.66 159 THR B CA 1
ATOM 3444 C C . THR B 1 159 ? -1.612 -5.728 -4.726 1 96.66 159 THR B C 1
ATOM 3446 O O . THR B 1 159 ? -0.575 -6.322 -5.026 1 96.66 159 THR B O 1
ATOM 3449 N N . ASN B 1 160 ? -1.715 -4.567 -4.144 1 94.8 160 ASN B N 1
ATOM 3450 C CA . ASN B 1 160 ? -0.497 -4.036 -3.542 1 94.8 160 ASN B CA 1
ATOM 3451 C C . ASN B 1 160 ? -0.048 -4.876 -2.349 1 94.8 160 ASN B C 1
ATOM 3453 O O . ASN B 1 160 ? -0.877 -5.464 -1.652 1 94.8 160 ASN B O 1
ATOM 3457 N N . SER B 1 161 ? 1.238 -4.82 -2.163 1 90.97 161 SER B N 1
ATOM 3458 C CA . SER B 1 161 ? 1.845 -5.567 -1.066 1 90.97 161 SER B CA 1
ATOM 3459 C C . SER B 1 161 ? 1.656 -4.847 0.265 1 90.97 161 SER B C 1
ATOM 3461 O O . SER B 1 161 ? 1.6 -3.616 0.309 1 90.97 161 SER B O 1
ATOM 3463 N N . MET B 1 162 ? 1.641 -5.669 1.297 1 83.29 162 MET B N 1
ATOM 3464 C CA . MET B 1 162 ? 1.528 -5.112 2.642 1 83.29 162 MET B CA 1
ATOM 3465 C C . MET B 1 162 ? 2.891 -4.665 3.161 1 83.29 162 MET B C 1
ATOM 3467 O O . MET B 1 162 ? 2.973 -3.922 4.141 1 83.29 162 MET B O 1
ATOM 3471 N N . THR B 1 163 ? 3.922 -5.114 2.551 1 83.16 163 THR B N 1
ATOM 3472 C CA . THR B 1 163 ? 5.256 -4.781 3.036 1 83.16 163 THR B CA 1
ATOM 3473 C C . THR B 1 163 ? 5.828 -3.591 2.272 1 83.16 163 THR B C 1
ATOM 3475 O O . THR B 1 163 ? 6.578 -2.789 2.833 1 83.16 163 THR B O 1
ATOM 3478 N N . ILE B 1 164 ? 5.526 -3.531 1.032 1 88.11 164 ILE B N 1
ATOM 3479 C CA . ILE B 1 164 ? 5.823 -2.369 0.201 1 88.11 164 ILE B CA 1
ATOM 3480 C C . ILE B 1 164 ? 4.57 -1.95 -0.566 1 88.11 164 ILE B C 1
ATOM 3482 O O . ILE B 1 164 ? 4.295 -2.47 -1.65 1 88.11 164 ILE B O 1
ATOM 3486 N N . PRO B 1 165 ? 3.852 -1.038 -0.081 1 90.47 165 PRO B N 1
ATOM 3487 C CA . PRO B 1 165 ? 2.494 -0.748 -0.548 1 90.47 165 PRO B CA 1
ATOM 3488 C C . PRO B 1 165 ? 2.456 -0.296 -2.007 1 90.47 165 PRO B C 1
ATOM 3490 O O . PRO B 1 165 ? 1.387 -0.272 -2.621 1 90.47 165 PRO B O 1
ATOM 3493 N N . ASP B 1 166 ? 3.56 -0.052 -2.656 1 90.33 166 ASP B N 1
ATOM 3494 C CA . ASP B 1 166 ? 3.602 0.333 -4.064 1 90.33 166 ASP B CA 1
ATOM 3495 C C . ASP B 1 166 ? 3.933 -0.865 -4.951 1 90.33 166 ASP B C 1
ATOM 3497 O O . ASP B 1 166 ? 3.919 -0.757 -6.179 1 90.33 166 ASP B O 1
ATOM 3501 N N . ASP B 1 167 ? 4.165 -1.934 -4.287 1 92.63 167 ASP B N 1
ATOM 3502 C CA . ASP B 1 167 ? 4.599 -3.101 -5.049 1 92.63 167 ASP B CA 1
ATOM 3503 C C . ASP B 1 167 ? 3.466 -4.113 -5.198 1 92.63 167 ASP B C 1
ATOM 3505 O O . ASP B 1 167 ? 2.586 -4.198 -4.338 1 92.63 167 ASP B O 1
ATOM 3509 N N . LEU B 1 168 ? 3.62 -4.834 -6.271 1 95.84 168 LEU B N 1
ATOM 3510 C CA . LEU B 1 168 ? 2.773 -6.004 -6.47 1 95.84 168 LEU B CA 1
ATOM 3511 C C . LEU B 1 168 ? 3.042 -7.059 -5.403 1 95.84 168 LEU B C 1
ATOM 3513 O O . LEU B 1 168 ? 4.199 -7.359 -5.099 1 95.84 168 LEU B O 1
ATOM 3517 N N . ASP B 1 169 ? 1.932 -7.521 -4.854 1 93.21 169 ASP B N 1
ATOM 3518 C CA . ASP B 1 169 ? 2.03 -8.692 -3.989 1 93.21 169 ASP B CA 1
ATOM 3519 C C . ASP B 1 169 ? 2.044 -9.981 -4.808 1 93.21 169 ASP B C 1
ATOM 3521 O O . ASP B 1 169 ? 1.166 -10.199 -5.646 1 93.21 169 ASP B O 1
ATOM 3525 N N . THR B 1 170 ? 3.006 -10.838 -4.561 1 93.43 170 THR B N 1
ATOM 3526 C CA . THR B 1 170 ? 3.15 -12.023 -5.4 1 93.43 170 THR B CA 1
ATOM 3527 C C . THR B 1 170 ? 2.573 -13.252 -4.703 1 93.43 170 THR B C 1
ATOM 3529 O O . THR B 1 170 ? 2.86 -14.385 -5.094 1 93.43 170 THR B O 1
ATOM 3532 N N . PHE B 1 171 ? 1.735 -13.044 -3.68 1 93.44 171 PHE B N 1
ATOM 3533 C CA . PHE B 1 171 ? 1.151 -14.188 -2.99 1 93.44 171 PHE B CA 1
ATOM 3534 C C . PHE B 1 171 ? -0.013 -14.765 -3.787 1 93.44 171 PHE B C 1
ATOM 3536 O O . PHE B 1 171 ? -0.32 -15.953 -3.675 1 93.44 171 PHE B O 1
ATOM 3543 N N . PHE B 1 172 ? -0.652 -13.909 -4.449 1 95.9 172 PHE B N 1
ATOM 3544 C CA . PHE B 1 172 ? -1.558 -14.373 -5.493 1 95.9 172 PHE B CA 1
ATOM 3545 C C . PHE B 1 172 ? -1.606 -13.38 -6.648 1 95.9 172 PHE B C 1
ATOM 3547 O O . PHE B 1 172 ? -1.409 -12.179 -6.451 1 95.9 172 PHE B O 1
ATOM 3554 N N . MET B 1 173 ? -1.835 -13.871 -7.824 1 97.91 173 MET B N 1
ATOM 3555 C CA . MET B 1 173 ? -1.918 -13.07 -9.043 1 97.91 173 MET B CA 1
ATOM 3556 C C . MET B 1 173 ? -2.776 -13.766 -10.093 1 97.91 173 MET B C 1
ATOM 3558 O O . MET B 1 173 ? -2.718 -14.988 -10.239 1 97.91 173 MET B O 1
ATOM 3562 N N . ALA B 1 174 ? -3.544 -12.957 -10.767 1 98.4 174 ALA B N 1
ATOM 3563 C CA . ALA B 1 174 ? -4.085 -13.426 -12.04 1 98.4 174 ALA B CA 1
ATOM 3564 C C . ALA B 1 174 ? -3.18 -13.026 -13.202 1 98.4 174 ALA B C 1
ATOM 3566 O O . ALA B 1 174 ? -2.787 -11.863 -13.319 1 98.4 174 ALA B O 1
ATOM 3567 N N . ILE B 1 175 ? -2.851 -13.97 -13.989 1 98.53 175 ILE B N 1
ATOM 3568 C CA . ILE B 1 175 ? -1.851 -13.759 -15.03 1 98.53 175 ILE B CA 1
ATOM 3569 C C . ILE B 1 175 ? -2.39 -14.252 -16.371 1 98.53 175 ILE B C 1
ATOM 3571 O O . ILE B 1 175 ? -3.032 -15.303 -16.441 1 98.53 175 ILE B O 1
ATOM 3575 N N . LYS B 1 176 ? -2.086 -13.493 -17.377 1 98.3 176 LYS B N 1
ATOM 3576 C CA . LYS B 1 176 ? -2.214 -13.987 -18.745 1 98.3 176 LYS B CA 1
ATOM 3577 C C . LYS B 1 176 ? -0.876 -14.493 -19.274 1 98.3 176 LYS B C 1
ATOM 3579 O O . LYS B 1 176 ? -0.039 -13.704 -19.717 1 98.3 176 LYS B O 1
ATOM 3584 N N . PRO B 1 177 ? -0.77 -15.792 -19.289 1 98.18 177 PRO B N 1
ATOM 3585 C CA . PRO B 1 177 ? 0.49 -16.35 -19.785 1 98.18 177 PRO B CA 1
ATOM 3586 C C . PRO B 1 177 ? 0.799 -15.926 -21.219 1 98.18 177 PRO B C 1
ATOM 3588 O O . PRO B 1 177 ? -0.116 -15.767 -22.031 1 98.18 177 PRO B O 1
ATOM 3591 N N . SER B 1 178 ? 2.047 -15.74 -21.488 1 98.17 178 SER B N 1
ATOM 3592 C CA . SER B 1 178 ? 2.552 -15.306 -22.786 1 98.17 178 SER B CA 1
ATOM 3593 C C . SER B 1 178 ? 3.967 -15.82 -23.029 1 98.17 178 SER B C 1
ATOM 3595 O O . SER B 1 178 ? 4.899 -15.451 -22.312 1 98.17 178 SER B O 1
ATOM 3597 N N . ILE B 1 179 ? 4.111 -16.559 -24.081 1 97.99 179 ILE B N 1
ATOM 3598 C CA . ILE B 1 179 ? 5.429 -17.084 -24.421 1 97.99 179 ILE B CA 1
ATOM 3599 C C . ILE B 1 179 ? 6.384 -15.931 -24.718 1 97.99 179 ILE B C 1
ATOM 3601 O O . ILE B 1 179 ? 7.564 -15.986 -24.366 1 97.99 179 ILE B O 1
ATOM 3605 N N . ALA B 1 180 ? 5.852 -14.917 -25.346 1 98.25 180 ALA B N 1
ATOM 3606 C CA . ALA B 1 180 ? 6.672 -13.743 -25.635 1 98.25 180 ALA B CA 1
ATOM 3607 C C . ALA B 1 180 ? 7.198 -13.112 -24.349 1 98.25 180 ALA B C 1
ATOM 3609 O O . ALA B 1 180 ? 8.373 -12.747 -24.266 1 98.25 180 ALA B O 1
ATOM 3610 N N . THR B 1 181 ? 6.344 -13.007 -23.35 1 98.28 181 THR B N 1
ATOM 3611 C CA . THR B 1 181 ? 6.748 -12.446 -22.065 1 98.28 181 THR B CA 1
ATOM 3612 C C . THR B 1 181 ? 7.749 -13.361 -21.366 1 98.28 181 THR B C 1
ATOM 3614 O O . THR B 1 181 ? 8.74 -12.89 -20.803 1 98.28 181 THR B O 1
ATOM 3617 N N . PHE B 1 182 ? 7.514 -14.643 -21.46 1 98.36 182 PHE B N 1
ATOM 3618 C CA . PHE B 1 182 ? 8.439 -15.614 -20.887 1 98.36 182 PHE B CA 1
ATOM 3619 C C . PHE B 1 182 ? 9.834 -15.444 -21.475 1 98.36 182 PHE B C 1
ATOM 3621 O O . PHE B 1 182 ? 10.812 -15.309 -20.736 1 98.36 182 PHE B O 1
ATOM 3628 N N . ASP B 1 183 ? 9.872 -15.416 -22.733 1 98.58 183 ASP B N 1
ATOM 3629 C CA . ASP B 1 183 ? 11.154 -15.296 -23.421 1 98.58 183 ASP B CA 1
ATOM 3630 C C . ASP B 1 183 ? 11.852 -13.988 -23.057 1 98.58 183 ASP B C 1
ATOM 3632 O O . ASP B 1 183 ? 13.066 -13.964 -22.844 1 98.58 183 ASP B O 1
ATOM 3636 N N . ASP B 1 184 ? 11.115 -12.981 -23.006 1 98.61 184 ASP B N 1
ATOM 3637 C CA . ASP B 1 184 ? 11.686 -11.683 -22.657 1 98.61 184 ASP B CA 1
ATOM 3638 C C . ASP B 1 184 ? 12.229 -11.689 -21.23 1 98.61 184 ASP B C 1
ATOM 3640 O O . ASP B 1 184 ? 13.315 -11.166 -20.972 1 98.61 184 ASP B O 1
ATOM 3644 N N . MET B 1 185 ? 11.493 -12.287 -20.292 1 98.3 185 MET B N 1
ATOM 3645 C CA . MET B 1 185 ? 11.931 -12.374 -18.902 1 98.3 185 MET B CA 1
ATOM 3646 C C . MET B 1 185 ? 13.232 -13.161 -18.789 1 98.3 185 MET B C 1
ATOM 3648 O O . MET B 1 185 ? 14.146 -12.759 -18.067 1 98.3 185 MET B O 1
ATOM 3652 N N . ILE B 1 186 ? 13.277 -14.23 -19.512 1 97.94 186 ILE B N 1
ATOM 3653 C CA . ILE B 1 186 ? 14.479 -15.057 -19.483 1 97.94 186 ILE B CA 1
ATOM 3654 C C . ILE B 1 186 ? 15.659 -14.272 -20.052 1 97.94 186 ILE B C 1
ATOM 3656 O O . ILE B 1 186 ? 16.74 -14.249 -19.459 1 97.94 186 ILE B O 1
ATOM 3660 N N . ALA B 1 187 ? 15.437 -13.596 -21.088 1 98.31 187 ALA B N 1
ATOM 3661 C CA . ALA B 1 187 ? 16.5 -12.856 -21.763 1 98.31 187 ALA B CA 1
ATOM 3662 C C . ALA B 1 187 ? 17.004 -11.706 -20.896 1 98.31 187 ALA B C 1
ATOM 3664 O O . ALA B 1 187 ? 18.185 -11.355 -20.944 1 98.31 187 ALA B O 1
ATOM 3665 N N . ARG B 1 188 ? 16.158 -11.161 -20.072 1 97.69 188 ARG B N 1
ATOM 3666 C CA . ARG B 1 188 ? 16.512 -9.956 -19.329 1 97.69 188 ARG B CA 1
ATOM 3667 C C . ARG B 1 188 ? 16.682 -10.259 -17.844 1 97.69 188 ARG B C 1
ATOM 3669 O O . ARG B 1 188 ? 16.784 -9.342 -17.026 1 97.69 188 ARG B O 1
ATOM 3676 N N . GLU B 1 189 ? 16.679 -11.464 -17.471 1 97.08 189 GLU B N 1
ATOM 3677 C CA . GLU B 1 189 ? 16.652 -11.857 -16.065 1 97.08 189 GLU B CA 1
ATOM 3678 C C . GLU B 1 189 ? 17.771 -11.178 -15.281 1 97.08 189 GLU B C 1
ATOM 3680 O O . GLU B 1 189 ? 17.516 -10.519 -14.27 1 97.08 189 GLU B O 1
ATOM 3685 N N . GLU B 1 190 ? 18.986 -11.223 -15.715 1 95.62 190 GLU B N 1
ATOM 3686 C CA . GLU B 1 190 ? 20.136 -10.674 -15.003 1 95.62 190 GLU B CA 1
ATOM 3687 C C . GLU B 1 190 ? 20.061 -9.152 -14.923 1 95.62 190 GLU B C 1
ATOM 3689 O O . GLU B 1 190 ? 20.353 -8.565 -13.879 1 95.62 190 GLU B O 1
ATOM 3694 N N . GLU B 1 191 ? 19.704 -8.552 -15.99 1 96.94 191 GLU B N 1
ATOM 3695 C CA . GLU B 1 191 ? 19.562 -7.1 -16.022 1 96.94 191 GLU B CA 1
ATOM 3696 C C . GLU B 1 191 ? 18.52 -6.625 -15.014 1 96.94 191 GLU B C 1
ATOM 3698 O O . GLU B 1 191 ? 18.753 -5.663 -14.279 1 96.94 191 GLU B O 1
ATOM 3703 N N . VAL B 1 192 ? 17.415 -7.336 -14.933 1 95.98 192 VAL B N 1
ATOM 3704 C CA . VAL B 1 192 ? 16.314 -6.981 -14.043 1 95.98 192 VAL B CA 1
ATOM 3705 C C . VAL B 1 192 ? 16.733 -7.195 -12.591 1 95.98 192 VAL B C 1
ATOM 3707 O O . VAL B 1 192 ? 16.5 -6.336 -11.738 1 95.98 192 VAL B O 1
ATOM 3710 N N . LEU B 1 193 ? 17.404 -8.279 -12.348 1 93.47 193 LEU B N 1
ATOM 3711 C CA . LEU B 1 193 ? 17.807 -8.611 -10.986 1 93.47 193 LEU B CA 1
ATOM 3712 C C . LEU B 1 193 ? 18.853 -7.627 -10.473 1 93.47 193 LEU B C 1
ATOM 3714 O O . LEU B 1 193 ? 18.894 -7.325 -9.279 1 93.47 193 LEU B O 1
ATOM 3718 N N . LYS B 1 194 ? 19.646 -7.072 -11.331 1 92.78 194 LYS B N 1
ATOM 3719 C CA . LYS B 1 194 ? 20.639 -6.074 -10.944 1 92.78 194 LYS B CA 1
ATOM 3720 C C . LYS B 1 194 ? 19.969 -4.796 -10.446 1 92.78 194 LYS B C 1
ATOM 3722 O O . LYS B 1 194 ? 20.49 -4.122 -9.555 1 92.78 194 LYS B O 1
ATOM 3727 N N . LYS B 1 195 ? 18.845 -4.537 -10.925 1 89.75 195 LYS B N 1
ATOM 3728 C CA . LYS B 1 195 ? 18.129 -3.312 -10.581 1 89.75 195 LYS B CA 1
ATOM 3729 C C . LYS B 1 195 ? 17.16 -3.547 -9.426 1 89.75 195 LYS B C 1
ATOM 3731 O O . LYS B 1 195 ? 16.691 -2.596 -8.798 1 89.75 195 LYS B O 1
ATOM 3736 N N . ALA B 1 196 ? 16.852 -4.833 -9.176 1 88.23 196 ALA B N 1
ATOM 3737 C CA . ALA B 1 196 ? 15.872 -5.189 -8.153 1 88.23 196 ALA B CA 1
ATOM 3738 C C . ALA B 1 196 ? 16.451 -5.013 -6.753 1 88.23 196 ALA B C 1
ATOM 3740 O O . ALA B 1 196 ? 17.663 -5.127 -6.557 1 88.23 196 ALA B O 1
ATOM 3741 N N . TYR B 1 197 ? 15.603 -4.67 -5.83 1 82.12 197 TYR B N 1
ATOM 3742 C CA . TYR B 1 197 ? 16.032 -4.406 -4.461 1 82.12 197 TYR B CA 1
ATOM 3743 C C . TYR B 1 197 ? 16.378 -5.702 -3.738 1 82.12 197 TYR B C 1
ATOM 3745 O O . TYR B 1 197 ? 16.978 -5.678 -2.661 1 82.12 197 TYR B O 1
ATOM 3753 N N . ASP B 1 198 ? 15.94 -6.768 -4.303 1 83.94 198 ASP B N 1
ATOM 3754 C CA . ASP B 1 198 ? 16.208 -8.114 -3.805 1 83.94 198 ASP B CA 1
ATOM 3755 C C . ASP B 1 198 ? 16.196 -9.133 -4.941 1 83.94 198 ASP B C 1
ATOM 3757 O O . ASP B 1 198 ? 16.009 -8.771 -6.105 1 83.94 198 ASP B O 1
ATOM 3761 N N . ARG B 1 199 ? 16.434 -10.371 -4.581 1 86.93 199 ARG B N 1
ATOM 3762 C CA . ARG B 1 199 ? 16.528 -11.388 -5.622 1 86.93 199 ARG B CA 1
ATOM 3763 C C . ARG B 1 199 ? 15.362 -12.367 -5.54 1 86.93 199 ARG B C 1
ATOM 3765 O O . ARG B 1 199 ? 15.476 -13.516 -5.973 1 86.93 199 ARG B O 1
ATOM 3772 N N . ASN B 1 200 ? 14.295 -11.883 -4.951 1 89.37 200 ASN B N 1
ATOM 3773 C CA . ASN B 1 200 ? 13.114 -12.737 -4.897 1 89.37 200 ASN B CA 1
ATOM 3774 C C . ASN B 1 200 ? 12.127 -12.4 -6.01 1 89.37 200 ASN B C 1
ATOM 3776 O O . ASN B 1 200 ? 12.361 -11.48 -6.796 1 89.37 200 ASN B O 1
ATOM 3780 N N . ALA B 1 201 ? 11.08 -13.205 -6.129 1 92.34 201 ALA B N 1
ATOM 3781 C CA . ALA B 1 201 ? 10.116 -13.084 -7.219 1 92.34 201 ALA B CA 1
ATOM 3782 C C . ALA B 1 201 ? 9.413 -11.73 -7.183 1 92.34 201 ALA B C 1
ATOM 3784 O O . ALA B 1 201 ? 9.162 -11.125 -8.228 1 92.34 201 ALA B O 1
ATOM 3785 N N . GLN B 1 202 ? 9.074 -11.271 -6.03 1 91.97 202 GLN B N 1
ATOM 3786 C CA . GLN B 1 202 ? 8.379 -9.994 -5.903 1 91.97 202 GLN B CA 1
ATOM 3787 C C . GLN B 1 202 ? 9.232 -8.848 -6.439 1 91.97 202 GLN B C 1
ATOM 3789 O O . GLN B 1 202 ? 8.755 -8.03 -7.23 1 91.97 202 GLN B O 1
ATOM 3794 N N . ALA B 1 203 ? 10.48 -8.816 -5.966 1 90.48 203 ALA B N 1
ATOM 3795 C CA . ALA B 1 203 ? 11.388 -7.776 -6.444 1 90.48 203 ALA B CA 1
ATOM 3796 C C . ALA B 1 203 ? 11.589 -7.876 -7.954 1 90.48 203 ALA B C 1
ATOM 3798 O O . ALA B 1 203 ? 11.609 -6.859 -8.652 1 90.48 203 ALA B O 1
ATOM 3799 N N . PHE B 1 204 ? 11.716 -9.088 -8.454 1 95.05 204 PHE B N 1
ATOM 3800 C CA . PHE B 1 204 ? 11.902 -9.304 -9.884 1 95.05 204 PHE B CA 1
ATOM 3801 C C . PHE B 1 204 ? 10.703 -8.787 -10.67 1 95.05 204 PHE B C 1
ATOM 3803 O O . PHE B 1 204 ? 10.861 -7.996 -11.603 1 95.05 204 PHE B O 1
ATOM 3810 N N . LEU B 1 205 ? 9.524 -9.175 -10.312 1 96.75 205 LEU B N 1
ATOM 3811 C CA . LEU B 1 205 ? 8.327 -8.846 -11.078 1 96.75 205 LEU B CA 1
ATOM 3812 C C . LEU B 1 205 ? 8.038 -7.35 -11.019 1 96.75 205 LEU B C 1
ATOM 3814 O O . LEU B 1 205 ? 7.6 -6.758 -12.008 1 96.75 205 LEU B O 1
ATOM 3818 N N . ASN B 1 206 ? 8.263 -6.751 -9.885 1 93.91 206 ASN B N 1
ATOM 3819 C CA . ASN B 1 206 ? 8.018 -5.319 -9.758 1 93.91 206 ASN B CA 1
ATOM 3820 C C . ASN B 1 206 ? 9.014 -4.505 -10.579 1 93.91 206 ASN B C 1
ATOM 3822 O O . ASN B 1 206 ? 8.678 -3.433 -11.086 1 93.91 206 ASN B O 1
ATOM 3826 N N . THR B 1 207 ? 10.223 -5.025 -10.658 1 92.04 207 THR B N 1
ATOM 3827 C CA . THR B 1 207 ? 11.225 -4.367 -11.49 1 92.04 207 THR B CA 1
ATOM 3828 C C . THR B 1 207 ? 10.927 -4.586 -12.97 1 92.04 207 THR B C 1
ATOM 3830 O O . THR B 1 207 ? 11.047 -3.661 -13.776 1 92.04 207 THR B O 1
ATOM 3833 N N . TYR B 1 208 ? 10.459 -5.803 -13.258 1 96.95 208 TYR B N 1
ATOM 3834 C CA . TYR B 1 208 ? 10.144 -6.141 -14.641 1 96.95 208 TYR B CA 1
ATOM 3835 C C . TYR B 1 208 ? 8.924 -5.368 -15.128 1 96.95 208 TYR B C 1
ATOM 3837 O O . TYR B 1 208 ? 8.917 -4.847 -16.245 1 96.95 208 TYR B O 1
ATOM 3845 N N . TYR B 1 209 ? 7.994 -5.428 -14.104 1 94.09 209 TYR B N 1
ATOM 3846 C CA . TYR B 1 209 ? 6.766 -4.699 -14.402 1 94.09 209 TYR B CA 1
ATOM 3847 C C . TYR B 1 209 ? 6.759 -3.338 -13.717 1 94.09 209 TYR B C 1
ATOM 3849 O O . TYR B 1 209 ? 7.318 -3.181 -12.628 1 94.09 209 TYR B O 1
ATOM 3857 N N . ASN B 1 210 ? 6.664 -2.264 -14.227 1 90.19 210 ASN B N 1
ATOM 3858 C CA . ASN B 1 210 ? 6.427 -0.997 -13.543 1 90.19 210 ASN B CA 1
ATOM 3859 C C . ASN B 1 210 ? 5.049 -0.963 -12.889 1 90.19 210 ASN B C 1
ATOM 3861 O O . ASN B 1 210 ? 4.189 -0.173 -13.283 1 90.19 210 ASN B O 1
ATOM 3865 N N . TRP B 1 211 ? 4.892 -1.798 -11.766 1 95 211 TRP B N 1
ATOM 3866 C CA . TRP B 1 211 ? 3.617 -2.02 -11.093 1 95 211 TRP B CA 1
ATOM 3867 C C . TRP B 1 211 ? 3.063 -0.714 -10.532 1 95 211 TRP B C 1
ATOM 3869 O O . TRP B 1 211 ? 1.849 -0.564 -10.375 1 95 211 TRP B O 1
ATOM 3879 N N . ARG B 1 212 ? 3.806 0.234 -10.289 1 91.1 212 ARG B N 1
ATOM 3880 C CA . ARG B 1 212 ? 3.414 1.462 -9.603 1 91.1 212 ARG B CA 1
ATOM 3881 C C . ARG B 1 212 ? 2.431 2.269 -10.444 1 91.1 212 ARG B C 1
ATOM 3883 O O . ARG B 1 212 ? 1.731 3.14 -9.924 1 91.1 212 ARG B O 1
ATOM 3890 N N . ILE B 1 213 ? 2.359 1.911 -11.726 1 91.97 213 ILE B N 1
ATOM 3891 C CA . ILE B 1 213 ? 1.458 2.653 -12.6 1 91.97 213 ILE B CA 1
ATOM 3892 C C . ILE B 1 213 ? 0.212 1.818 -12.886 1 91.97 213 ILE B C 1
ATOM 3894 O O . ILE B 1 213 ? -0.567 2.14 -13.786 1 91.97 213 ILE B O 1
ATOM 3898 N N . ALA B 1 214 ? 0.017 0.696 -12.19 1 95.77 214 ALA B N 1
ATOM 3899 C CA . ALA B 1 214 ? -1.136 -0.18 -12.378 1 95.77 214 ALA B CA 1
ATOM 3900 C C . ALA B 1 214 ? -2.443 0.582 -12.177 1 95.77 214 ALA B C 1
ATOM 3902 O O . ALA B 1 214 ? -2.544 1.429 -11.286 1 95.77 214 ALA B O 1
ATOM 3903 N N . GLU B 1 215 ? -3.396 0.235 -12.972 1 94.57 215 GLU B N 1
ATOM 3904 C CA . GLU B 1 215 ? -4.709 0.865 -12.878 1 94.57 215 GLU B CA 1
ATOM 3905 C C . GLU B 1 215 ? -5.592 0.153 -11.857 1 94.57 215 GLU B C 1
ATOM 3907 O O . GLU B 1 215 ? -5.614 -1.078 -11.8 1 94.57 215 GLU B O 1
ATOM 3912 N N . TYR B 1 216 ? -6.315 0.939 -11.11 1 95.18 216 TYR B N 1
ATOM 3913 C CA . TYR B 1 216 ? -7.177 0.384 -10.073 1 95.18 216 TYR B CA 1
ATOM 3914 C C . TYR B 1 216 ? -8.484 -0.128 -10.667 1 95.18 216 TYR B C 1
ATOM 3916 O O . TYR B 1 216 ? -9.066 0.511 -11.547 1 95.18 216 TYR B O 1
ATOM 3924 N N . ALA B 1 217 ? -8.91 -1.296 -10.239 1 96.67 217 ALA B N 1
ATOM 3925 C CA . ALA B 1 217 ? -10.235 -1.839 -10.531 1 96.67 217 ALA B CA 1
ATOM 3926 C C . ALA B 1 217 ? -10.93 -2.304 -9.254 1 96.67 217 ALA B C 1
ATOM 3928 O O . ALA B 1 217 ? -10.39 -3.127 -8.511 1 96.67 217 ALA B O 1
ATOM 3929 N N . ASP B 1 218 ? -12.122 -1.811 -8.995 1 95.03 218 ASP B N 1
ATOM 3930 C CA . ASP B 1 218 ? -12.848 -2.234 -7.802 1 95.03 218 ASP B CA 1
ATOM 3931 C C . ASP B 1 218 ? -13.576 -3.555 -8.041 1 95.03 218 ASP B C 1
ATOM 3933 O O . ASP B 1 218 ? -13.446 -4.156 -9.109 1 95.03 218 ASP B O 1
ATOM 3937 N N . ASP B 1 219 ? -14.308 -3.988 -7.069 1 95.45 219 ASP B N 1
ATOM 3938 C CA . ASP B 1 219 ? -14.976 -5.284 -7.131 1 95.45 219 ASP B CA 1
ATOM 3939 C C . ASP B 1 219 ? -15.963 -5.338 -8.294 1 95.45 219 ASP B C 1
ATOM 3941 O O . ASP B 1 219 ? -16.03 -6.338 -9.013 1 95.45 219 ASP B O 1
ATOM 3945 N N . THR B 1 220 ? -16.675 -4.284 -8.463 1 96.4 220 THR B N 1
ATOM 3946 C CA . THR B 1 220 ? -17.686 -4.241 -9.513 1 96.4 220 THR B CA 1
ATOM 3947 C C . THR B 1 220 ? -17.036 -4.306 -10.892 1 96.4 220 THR B C 1
ATOM 3949 O O . THR B 1 220 ? -17.486 -5.055 -11.762 1 96.4 220 THR B O 1
ATOM 3952 N N . MET B 1 221 ? -16.009 -3.531 -11.065 1 96.59 221 MET B N 1
ATOM 3953 C CA . MET B 1 221 ? -15.277 -3.531 -12.329 1 96.59 221 MET B CA 1
ATOM 3954 C C . MET B 1 221 ? -14.756 -4.926 -12.656 1 96.59 221 MET B C 1
ATOM 3956 O O . MET B 1 221 ? -14.865 -5.383 -13.795 1 96.59 221 MET B O 1
ATOM 3960 N N . LEU B 1 222 ? -14.212 -5.592 -11.619 1 96.59 222 LEU B N 1
ATOM 3961 C CA . LEU B 1 222 ? -13.678 -6.934 -11.821 1 96.59 222 LEU B CA 1
ATOM 3962 C C . LEU B 1 222 ? -14.792 -7.917 -12.164 1 96.59 222 LEU B C 1
ATOM 3964 O O . LEU B 1 222 ? -14.677 -8.682 -13.124 1 96.59 222 LEU B O 1
ATOM 3968 N N . GLU B 1 223 ? -15.826 -7.9 -11.426 1 94.56 223 GLU B N 1
ATOM 3969 C CA . GLU B 1 223 ? -16.942 -8.82 -11.621 1 94.56 223 GLU B CA 1
ATOM 3970 C C . GLU B 1 223 ? -17.566 -8.646 -13.003 1 94.56 223 GLU B C 1
ATOM 3972 O O . GLU B 1 223 ? -18.033 -9.615 -13.606 1 94.56 223 GLU B O 1
ATOM 3977 N N . GLU B 1 224 ? -17.488 -7.448 -13.49 1 96.28 224 GLU B N 1
ATOM 3978 C CA . GLU B 1 224 ? -18.098 -7.156 -14.784 1 96.28 224 GLU B CA 1
ATOM 3979 C C . GLU B 1 224 ? -17.099 -7.348 -15.921 1 96.28 224 GLU B C 1
ATOM 3981 O O . GLU B 1 224 ? -17.464 -7.268 -17.096 1 96.28 224 GLU B O 1
ATOM 3986 N N . GLY B 1 225 ? -15.977 -7.587 -15.592 1 95.29 225 GLY B N 1
ATOM 3987 C CA . GLY B 1 225 ? -14.94 -7.722 -16.604 1 95.29 225 GLY B CA 1
ATOM 3988 C C . GLY B 1 225 ? -14.546 -6.399 -17.234 1 95.29 225 GLY B C 1
ATOM 3989 O O . GLY B 1 225 ? -14.092 -6.363 -18.38 1 95.29 225 GLY B O 1
ATOM 3990 N N . ASN B 1 226 ? -14.794 -5.306 -16.508 1 96.21 226 ASN B N 1
ATOM 3991 C CA . ASN B 1 226 ? -14.469 -3.964 -16.979 1 96.21 226 ASN B CA 1
ATOM 3992 C C . ASN B 1 226 ? -13.121 -3.492 -16.441 1 96.21 226 ASN B C 1
ATOM 3994 O O . ASN B 1 226 ? -13.051 -2.495 -15.72 1 96.21 226 ASN B O 1
ATOM 3998 N N . THR B 1 227 ? -12.123 -4.216 -16.743 1 97.28 227 THR B N 1
ATOM 3999 C CA . THR B 1 227 ? -10.762 -3.876 -16.341 1 97.28 227 THR B CA 1
ATOM 4000 C C . THR B 1 227 ? -9.904 -3.552 -17.56 1 97.28 227 THR B C 1
ATOM 4002 O O . THR B 1 227 ? -10.254 -3.912 -18.686 1 97.28 227 THR B O 1
ATOM 4005 N N . LYS B 1 228 ? -8.922 -2.812 -17.374 1 94.97 228 LYS B N 1
ATOM 4006 C CA . LYS B 1 228 ? -8.016 -2.441 -18.457 1 94.97 228 LYS B CA 1
ATOM 4007 C C . LYS B 1 228 ? -7.407 -3.678 -19.112 1 94.97 228 LYS B C 1
ATOM 4009 O O . LYS B 1 228 ? -6.89 -4.561 -18.423 1 94.97 228 LYS B O 1
ATOM 4014 N N . ALA B 1 229 ? -7.453 -3.686 -20.437 1 96.21 229 ALA B N 1
ATOM 4015 C CA . ALA B 1 229 ? -6.871 -4.797 -21.185 1 96.21 229 ALA B CA 1
ATOM 4016 C C . ALA B 1 229 ? -5.369 -4.604 -21.374 1 96.21 229 ALA B C 1
ATOM 4018 O O . ALA B 1 229 ? -4.906 -3.487 -21.618 1 96.21 229 ALA B O 1
ATOM 4019 N N . ASP B 1 230 ? -4.672 -5.684 -21.236 1 94.38 230 ASP B N 1
ATOM 4020 C CA . ASP B 1 230 ? -3.252 -5.782 -21.559 1 94.38 230 ASP B CA 1
ATOM 4021 C C . ASP B 1 230 ? -2.422 -4.854 -20.675 1 94.38 230 ASP B C 1
ATOM 4023 O O . ASP B 1 230 ? -1.328 -4.437 -21.059 1 94.38 230 ASP B O 1
ATOM 4027 N N . GLY B 1 231 ? -2.941 -4.442 -19.622 1 96.16 231 GLY B N 1
ATOM 4028 C CA . GLY B 1 231 ? -2.225 -3.621 -18.658 1 96.16 231 GLY B CA 1
ATOM 4029 C C . GLY B 1 231 ? -2.025 -4.308 -17.321 1 96.16 231 GLY B C 1
ATOM 4030 O O . GLY B 1 231 ? -2.099 -5.535 -17.23 1 96.16 231 GLY B O 1
ATOM 4031 N N . LEU B 1 232 ? -1.549 -3.564 -16.347 1 97.87 232 LEU B N 1
ATOM 4032 C CA . LEU B 1 232 ? -1.487 -3.985 -14.952 1 97.87 232 LEU B CA 1
ATOM 4033 C C . LEU B 1 232 ? -2.708 -3.494 -14.181 1 97.87 232 LEU B C 1
ATOM 4035 O O . LEU B 1 232 ? -3.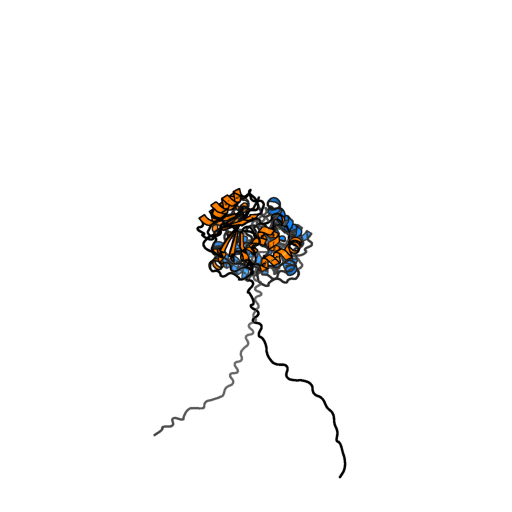078 -2.322 -14.277 1 97.87 232 LEU B O 1
ATOM 4039 N N . VAL B 1 233 ? -3.342 -4.4 -13.527 1 97.93 233 VAL B N 1
ATOM 4040 C CA . VAL B 1 233 ? -4.588 -4.062 -12.847 1 97.93 233 VAL B CA 1
ATOM 4041 C C . VAL B 1 233 ? -4.447 -4.322 -11.349 1 97.93 233 VAL B C 1
ATOM 4043 O O . VAL B 1 233 ? -4.206 -5.457 -10.93 1 97.93 233 VAL B O 1
ATOM 4046 N N . ARG B 1 234 ? -4.63 -3.299 -10.614 1 97.16 234 ARG B N 1
ATOM 4047 C CA . ARG B 1 234 ? -4.569 -3.376 -9.157 1 97.16 234 ARG B CA 1
ATOM 4048 C C . ARG B 1 234 ? -5.96 -3.563 -8.56 1 97.16 234 ARG B C 1
ATOM 4050 O O . ARG B 1 234 ? -6.856 -2.751 -8.798 1 97.16 234 ARG B O 1
ATOM 4057 N N . LEU B 1 235 ? -6.049 -4.602 -7.791 1 96.78 235 LEU B N 1
ATOM 4058 C CA . LEU B 1 235 ? -7.304 -4.93 -7.122 1 96.78 235 LEU B CA 1
ATOM 4059 C C . LEU B 1 235 ? -7.337 -4.348 -5.713 1 96.78 235 LEU B C 1
ATOM 4061 O O . LEU B 1 235 ? -6.3 -3.958 -5.173 1 96.78 235 LEU B O 1
ATOM 4065 N N . PRO B 1 236 ? -8.541 -4.348 -5.146 1 94.01 236 PRO B N 1
ATOM 4066 C CA . PRO B 1 236 ? -8.613 -3.856 -3.768 1 94.01 236 PRO B CA 1
ATOM 4067 C C . PRO B 1 236 ? -7.817 -4.718 -2.791 1 94.01 236 PRO B C 1
ATOM 4069 O O . PRO B 1 236 ? -7.843 -5.948 -2.885 1 94.01 236 PRO B O 1
ATOM 4072 N N . VAL B 1 237 ? -7.232 -4.056 -1.853 1 92.53 237 VAL B N 1
ATOM 4073 C CA . VAL B 1 237 ? -6.3 -4.725 -0.951 1 92.53 237 VAL B CA 1
ATOM 4074 C C . VAL B 1 237 ? -7.06 -5.696 -0.05 1 92.53 237 VAL B C 1
ATOM 4076 O O . VAL B 1 237 ? -6.474 -6.633 0.497 1 92.53 237 VAL B O 1
ATOM 4079 N N . HIS B 1 238 ? -8.368 -5.507 0.067 1 92.65 238 HIS B N 1
ATOM 4080 C CA . HIS B 1 238 ? -9.096 -6.378 0.982 1 92.65 238 HIS B CA 1
ATOM 4081 C C . HIS B 1 238 ? -9.186 -7.799 0.435 1 92.65 238 HIS B C 1
ATOM 4083 O O . HIS B 1 238 ? -9.535 -8.729 1.166 1 92.65 238 HIS B O 1
ATOM 4089 N N . TRP B 1 239 ? -8.821 -7.993 -0.794 1 95.02 239 TRP B N 1
ATOM 4090 C CA . TRP B 1 239 ? -8.726 -9.351 -1.32 1 95.02 239 TRP B CA 1
ATOM 4091 C C . TRP B 1 239 ? -7.614 -10.127 -0.622 1 95.02 239 TRP B C 1
ATOM 4093 O O . TRP B 1 239 ? -7.596 -11.36 -0.651 1 95.02 239 TRP B O 1
ATOM 4103 N N . ASN B 1 240 ? -6.706 -9.388 -0.093 1 91.59 240 ASN B N 1
ATOM 4104 C CA . ASN B 1 240 ? -5.485 -9.954 0.472 1 91.59 240 ASN B CA 1
ATOM 4105 C C . ASN B 1 240 ? -5.412 -9.735 1.98 1 91.59 240 ASN B C 1
ATOM 4107 O O . ASN B 1 240 ? -4.77 -8.791 2.444 1 91.59 240 ASN B O 1
ATOM 4111 N N . GLY B 1 241 ? -5.984 -10.676 2.701 1 90.42 241 GLY B N 1
ATOM 4112 C CA . GLY B 1 241 ? -5.875 -10.581 4.148 1 90.42 241 GLY B CA 1
ATOM 4113 C C . GLY B 1 241 ? -4.498 -10.945 4.669 1 90.42 241 GLY B C 1
ATOM 4114 O O . GLY B 1 241 ? -4.165 -12.126 4.787 1 90.42 241 GLY B O 1
ATOM 4115 N N . PHE B 1 242 ? -3.732 -9.921 5.015 1 87.8 242 PHE B N 1
ATOM 4116 C CA . PHE B 1 242 ? -2.397 -10.119 5.566 1 87.8 242 PHE B CA 1
ATOM 4117 C C . PHE B 1 242 ? -2.467 -10.443 7.053 1 87.8 242 PHE B C 1
ATOM 4119 O O . PHE B 1 242 ? -2.714 -9.558 7.875 1 87.8 242 PHE B O 1
ATOM 4126 N N . GLU B 1 243 ? -2.197 -11.659 7.408 1 86.72 243 GLU B N 1
ATOM 4127 C CA . GLU B 1 243 ? -2.462 -12.209 8.734 1 86.72 243 GLU B CA 1
ATOM 4128 C C . GLU B 1 243 ? -1.742 -11.41 9.817 1 86.72 243 GLU B C 1
ATOM 4130 O O . GLU B 1 243 ? -2.294 -11.176 10.894 1 86.72 243 GLU B O 1
ATOM 4135 N N . PRO B 1 244 ? -0.537 -10.98 9.617 1 80.38 244 PRO B N 1
ATOM 4136 C CA . PRO B 1 244 ? 0.134 -10.231 10.682 1 80.38 244 PRO B CA 1
ATOM 4137 C C . PRO B 1 244 ? -0.653 -8.998 11.122 1 80.38 244 PRO B C 1
ATOM 4139 O O . PRO B 1 244 ? -0.503 -8.539 12.258 1 80.38 244 PRO B O 1
ATOM 4142 N N . LEU B 1 245 ? -1.501 -8.453 10.29 1 80.06 245 LEU B N 1
ATOM 4143 C CA . LEU B 1 245 ? -2.302 -7.29 10.658 1 80.06 245 LEU B CA 1
ATOM 4144 C C . LEU B 1 245 ? -3.288 -7.638 11.769 1 80.06 245 LEU B C 1
ATOM 4146 O O . LEU B 1 245 ? -3.665 -6.774 12.563 1 80.06 245 LEU B O 1
ATOM 4150 N N . TYR B 1 246 ? -3.654 -8.866 11.836 1 81.97 246 TYR B N 1
ATOM 4151 C CA . TYR B 1 246 ? -4.544 -9.311 12.903 1 81.97 246 TYR B CA 1
ATOM 4152 C C . TYR B 1 246 ? -3.935 -9.033 14.272 1 81.97 246 TYR B C 1
ATOM 4154 O O . TYR B 1 246 ? -4.643 -8.655 15.208 1 81.97 246 TYR B O 1
ATOM 4162 N N . TYR B 1 247 ? -2.658 -9.092 14.337 1 78.53 247 TYR B N 1
ATOM 4163 C CA . TYR B 1 247 ? -1.979 -8.999 15.625 1 78.53 247 TYR B CA 1
ATOM 4164 C C . TYR B 1 247 ? -1.389 -7.609 15.831 1 78.53 247 TYR B C 1
ATOM 4166 O O . TYR B 1 247 ? -1.179 -7.179 16.967 1 78.53 247 TYR B O 1
ATOM 4174 N N . THR B 1 248 ? -1.064 -6.925 14.712 1 73.01 248 THR B N 1
ATOM 4175 C CA . THR B 1 248 ? -0.299 -5.691 14.849 1 73.01 248 THR B CA 1
ATOM 4176 C C . THR B 1 248 ? -1.21 -4.473 14.725 1 73.01 248 THR B C 1
ATOM 4178 O O . THR B 1 248 ? -0.921 -3.414 15.286 1 73.01 248 THR B O 1
ATOM 4181 N N . TYR B 1 249 ? -2.283 -4.657 13.949 1 77.24 249 TYR B N 1
ATOM 4182 C CA . TYR B 1 249 ? -3.203 -3.543 13.749 1 77.24 249 TYR B CA 1
ATOM 4183 C C . TYR B 1 249 ? -4.597 -4.045 13.39 1 77.24 249 TYR B C 1
ATOM 4185 O O . TYR B 1 249 ? -4.994 -4.011 12.223 1 77.24 249 TYR B O 1
ATOM 4193 N N . ARG B 1 250 ? -5.389 -4.242 14.316 1 82.37 250 ARG B N 1
ATOM 4194 C CA . ARG B 1 250 ? -6.678 -4.919 14.216 1 82.37 250 ARG B CA 1
ATOM 4195 C C . ARG B 1 250 ? -7.651 -4.118 13.357 1 82.37 250 ARG B C 1
ATOM 4197 O O . ARG B 1 250 ? -8.413 -4.691 12.575 1 82.37 250 ARG B O 1
ATOM 4204 N N . PRO B 1 251 ? -7.639 -2.846 13.392 1 79.18 251 PRO B N 1
ATOM 4205 C CA . PRO B 1 251 ? -8.596 -2.085 12.586 1 79.18 251 PRO B CA 1
ATOM 4206 C C . PRO B 1 251 ? -8.434 -2.333 11.088 1 79.18 251 PRO B C 1
ATOM 4208 O O . PRO B 1 251 ? -9.428 -2.415 10.361 1 79.18 251 PRO B O 1
ATOM 4211 N N . SER B 1 252 ? -7.23 -2.489 10.691 1 82.51 252 SER B N 1
ATOM 4212 C CA . SER B 1 252 ? -6.994 -2.784 9.281 1 82.51 252 SER B CA 1
ATOM 4213 C C . SER B 1 252 ? -7.484 -4.182 8.919 1 82.51 252 SER B C 1
ATOM 4215 O O . SER B 1 252 ? -8.062 -4.386 7.85 1 82.51 252 SER B O 1
ATOM 4217 N N . TRP B 1 253 ? -7.232 -5.06 9.792 1 87.23 253 TRP B N 1
ATOM 4218 C CA . TRP B 1 253 ? -7.72 -6.417 9.575 1 87.23 253 TRP B CA 1
ATOM 4219 C C . TRP B 1 253 ? -9.242 -6.44 9.483 1 87.23 253 TRP B C 1
ATOM 4221 O O . TRP B 1 253 ? -9.806 -7.031 8.559 1 87.23 253 TRP B O 1
ATOM 4231 N N . ASP B 1 254 ? -9.851 -5.796 10.416 1 88.19 254 ASP B N 1
ATOM 4232 C CA . ASP B 1 254 ? -11.31 -5.749 10.441 1 88.19 254 ASP B CA 1
ATOM 4233 C C . ASP B 1 254 ? -11.859 -5.085 9.181 1 88.19 254 ASP B C 1
ATOM 4235 O O . ASP B 1 254 ? -12.89 -5.505 8.65 1 88.19 254 ASP B O 1
ATOM 4239 N N . TYR B 1 255 ? -11.157 -4.163 8.78 1 85.47 255 TYR B N 1
ATOM 4240 C CA . TYR B 1 255 ? -11.53 -3.519 7.526 1 85.47 255 TYR B CA 1
ATOM 4241 C C . TYR B 1 255 ? -11.536 -4.521 6.378 1 85.47 255 TYR B C 1
ATOM 4243 O O . TYR B 1 255 ? -12.499 -4.591 5.611 1 85.47 255 TYR B O 1
ATOM 4251 N N . MET B 1 256 ? -10.532 -5.24 6.265 1 90.17 256 MET B N 1
ATOM 4252 C CA . MET B 1 256 ? -10.425 -6.212 5.18 1 90.17 256 MET B CA 1
ATOM 4253 C C . MET B 1 256 ? -11.543 -7.245 5.262 1 90.17 256 MET B C 1
ATOM 4255 O O . MET B 1 256 ? -12.149 -7.593 4.247 1 90.17 256 MET B O 1
ATOM 4259 N N . VAL B 1 257 ? -11.789 -7.674 6.458 1 93.07 257 VAL B N 1
ATOM 4260 C CA . VAL B 1 257 ? -12.844 -8.659 6.677 1 93.07 257 VAL B CA 1
ATOM 4261 C C . VAL B 1 257 ? -14.194 -8.068 6.276 1 93.07 257 VAL B C 1
ATOM 4263 O O . VAL B 1 257 ? -14.957 -8.694 5.536 1 93.07 257 VAL B O 1
ATOM 4266 N N . ASN B 1 258 ? -14.447 -6.886 6.707 1 91.75 258 ASN B N 1
ATOM 4267 C CA . ASN B 1 258 ? -15.731 -6.237 6.468 1 91.75 258 ASN B CA 1
ATOM 4268 C C . ASN B 1 258 ? -15.944 -5.942 4.986 1 91.75 258 ASN B C 1
ATOM 4270 O O . ASN B 1 258 ? -17.081 -5.91 4.512 1 91.75 258 ASN B O 1
ATOM 4274 N N . GLN B 1 259 ? -14.842 -5.82 4.31 1 91.45 259 GLN B N 1
ATOM 4275 C CA . GLN B 1 259 ? -14.94 -5.507 2.889 1 91.45 259 GLN B CA 1
ATOM 4276 C C . GLN B 1 259 ? -14.986 -6.779 2.047 1 91.45 259 GLN B C 1
ATOM 4278 O O . GLN B 1 259 ? -15.041 -6.715 0.818 1 91.45 259 GLN B O 1
ATOM 4283 N N . GLY B 1 260 ? -14.941 -7.95 2.669 1 93.5 260 GLY B N 1
ATOM 4284 C CA . GLY B 1 260 ? -15.083 -9.198 1.936 1 93.5 260 GLY B CA 1
ATOM 4285 C C . GLY B 1 260 ? -13.754 -9.848 1.601 1 93.5 260 GLY B C 1
ATOM 4286 O O . GLY B 1 260 ? -13.573 -10.374 0.501 1 93.5 260 GLY B O 1
ATOM 4287 N N . MET B 1 261 ? -12.873 -9.873 2.465 1 95.54 261 MET B N 1
ATOM 4288 C CA . MET B 1 261 ? -11.579 -10.536 2.325 1 95.54 261 MET B CA 1
ATOM 4289 C C . MET B 1 261 ? -11.734 -11.893 1.647 1 95.54 261 MET B C 1
ATOM 4291 O O . MET B 1 261 ? -12.625 -12.668 1.997 1 95.54 261 MET B O 1
ATOM 4295 N N . ARG B 1 262 ? -10.869 -12.154 0.709 1 96.59 262 ARG B N 1
ATOM 4296 C CA . ARG B 1 262 ? -10.988 -13.363 -0.1 1 96.59 262 ARG B CA 1
ATOM 4297 C C . ARG B 1 262 ? -9.874 -14.352 0.227 1 96.59 262 ARG B C 1
ATOM 4299 O O . ARG B 1 262 ? -10.073 -15.566 0.151 1 96.59 262 ARG B O 1
ATOM 4306 N N . ILE B 1 263 ? -8.748 -13.848 0.475 1 96.71 263 ILE B N 1
ATOM 4307 C CA . ILE B 1 263 ? -7.556 -14.662 0.692 1 96.71 263 ILE B CA 1
ATOM 4308 C C . ILE B 1 263 ? -6.882 -14.251 1.999 1 96.71 263 ILE B C 1
ATOM 4310 O O . ILE B 1 263 ? -6.823 -13.063 2.328 1 96.71 263 ILE B O 1
ATOM 4314 N N . ILE B 1 264 ? -6.494 -15.231 2.737 1 95.22 264 ILE B N 1
ATOM 4315 C CA . ILE B 1 264 ? -5.624 -14.957 3.876 1 95.22 264 ILE B CA 1
ATOM 4316 C C . ILE B 1 264 ? -4.179 -15.292 3.513 1 95.22 264 ILE B C 1
ATOM 4318 O O . ILE B 1 264 ? -3.894 -16.385 3.018 1 95.22 264 ILE B O 1
ATOM 4322 N N . ASN B 1 265 ? -3.386 -14.33 3.642 1 92.46 265 ASN B N 1
ATOM 4323 C CA . ASN B 1 265 ? -1.95 -14.424 3.402 1 92.46 265 ASN B CA 1
ATOM 4324 C C . ASN B 1 265 ? -1.171 -14.565 4.707 1 92.46 265 ASN B C 1
ATOM 4326 O O . ASN B 1 265 ? -1.123 -13.632 5.51 1 92.46 265 ASN B O 1
ATOM 4330 N N . TYR B 1 266 ? -0.52 -15.69 4.926 1 86.79 266 TYR B N 1
ATOM 4331 C CA . TYR B 1 266 ? 0.187 -16.006 6.163 1 86.79 266 TYR B CA 1
ATOM 4332 C C . TYR B 1 266 ? 1.675 -15.705 6.033 1 86.79 266 TYR B C 1
ATOM 4334 O O . TYR B 1 266 ? 2.466 -16.065 6.908 1 86.79 266 TYR B O 1
ATOM 4342 N N . ASN B 1 267 ? 1.995 -14.946 4.956 1 66.37 267 ASN B N 1
ATOM 4343 C CA . ASN B 1 267 ? 3.417 -14.749 4.692 1 66.37 267 ASN B CA 1
ATOM 4344 C C . ASN B 1 267 ? 4.09 -13.957 5.81 1 66.37 267 ASN B C 1
ATOM 4346 O O . ASN B 1 267 ? 3.699 -12.823 6.096 1 66.37 267 ASN B O 1
ATOM 4350 N N . PHE B 1 268 ? 4.398 -14.189 7.055 1 57.11 268 PHE B N 1
ATOM 4351 C CA . PHE B 1 268 ? 5.382 -13.515 7.893 1 57.11 268 PHE B CA 1
ATOM 4352 C C . PHE B 1 268 ? 6.725 -14.234 7.835 1 57.11 268 PHE B C 1
ATOM 4354 O O . PHE B 1 268 ? 7.761 -13.652 8.162 1 57.11 268 PHE B O 1
ATOM 4361 N N . LEU B 1 269 ? 6.615 -15.641 7.888 1 40.85 269 LEU B N 1
ATOM 4362 C CA . LEU B 1 269 ? 7.727 -16.422 8.419 1 40.85 269 LEU B CA 1
ATOM 4363 C C . LEU B 1 269 ? 8.759 -16.708 7.333 1 40.85 269 LEU B C 1
ATOM 4365 O O . LEU B 1 269 ? 8.401 -16.935 6.175 1 40.85 269 LEU B O 1
#

pLDDT: mean 85.51, std 23.54, range [17.62, 98.85]

Sequence (538 aa):
MIIPRTSSILYTILLCLALVVVVLNSGFVRANTQSSLLYPIDNLPTEKSSEAFVTILDDDSHLAAVRVIHKSVRETKSTHPFVAIVTDRVSERSKKVLKEDKITIIHEIPSSKGQIYPYIFLWYLEKYGFNNVIFLSTDVLVKRNIDSLFKCKGKVCGTNSMTIPDDLDTFFMAIKPSIATFDDMIAREEEVLKKAYDRNAQAFLNTYYNWRIAEYADDTMLEEGNTKADGLVRLPVHWNGFEPLYYTYRPSWDYMVNQGMRIINYNFLMIIPRTSSILYTILLCLALVVVVLNSGFVRANTQSSLLYPIDNLPTEKSSEAFVTILDDDSHLAAVRVIHKSVRETKSTHPFVAIVTDRVSERSKKVLKEDKITIIHEIPSSKGQIYPYIFLWYLEKYGFNNVIFLSTDVLVKRNIDSLFKCKGKVCGTNSMTIPDDLDTFFMAIKPSIATFDDMIAREEEVLKKAYDRNAQAFLNTYYNWRIAEYADDTMLEEGNTKADGLVRLPVHWNGFEPLYYTYRPSWDYMVNQGMRIINYNFL

Organism: Naegleria gruberi (NCBI:txid5762)

Nearest PDB structures (foldseek):
  3usq-assembly1_A  TM=8.321E-01  e=6.030E-17  Oryctolagus cuniculus
  3v91-assembly1_A  TM=8.250E-01  e=4.681E-17  Oryctolagus cuniculus
  1zdg-assembly1_A-2  TM=8.378E-01  e=1.374E-16  Oryctolagus cuniculus
  6eql-assembly1_A  TM=8.036E-01  e=5.193E-16  Homo sapiens
  6eql-assembly1_B  TM=7.984E-01  e=1.843E-15  Homo sapiens

Secondary structure (DSSP, 8-state):
-------------------------------------SS-EES--SS--SEEEEEEE-SGGGHHHHHHHHHHHHHTT--S-EEEEEETTS-HHHHHHHHHTT-EEEEEE-GGG-TTHHHHGGGGGGGGT-SEEEEE-TTEEE-S--GGGGG--SSEEE-B-SSSTTSB--SEEEE---HHHHHHHHHHHHHHHHHSSSSSHHHHHHHHHTGGGPEE--HHHHHHT-S-TTSEEEPPGGGEEETHHHHH-HHHHHHHHHTT--EEE-TT-/-------------------------------------SS-EES--SS--SEEEEEEE-SGGGHHHHHHHHHHHHHTT--S-EEEEEETTS-HHHHHHHHHTT-EEEEEE-GGG-TTHHHHGGGGGGGGT-SEEEEE-TTEEE-S--GGGGG--SSEEE-B-SSSTTSB--SEEEE---HHHHHHHHHHHHHHHHHSSSSSHHHHHHHHTTGGGPEE--HHHHHHT-S-TTSEEEPPGGGEEETHHHHH-HHHHHHHHHTT--EEE-TT-

InterPro domains:
  IPR029044 Nucleotide-diphospho-sugar transferases [G3DSA:3.90.550.10] (49-268)
  IPR029044 Nucleotide-diphospho-sugar transferases [SSF53448] (50-267)
  IPR050587 GNT1/Glycosyltransferase 8 [PTHR11183] (43-252)

Foldseek 3Di:
DCPPPVDDDDPDDDDDPPVVPPPPPPPPPPPCCLPDDPFDKPLDDPDDDLEEEEEEDEEDVLLVLLLQQVVLQVVLVDDGAYEYEYAPRYDPVSVVVCSVSSHMYGYHRYCVVDQQLSVLCVLVCVSVNHFKYKYAYSQKGFNHHPCLLSLAQEQKEAAADPVGRQFGDVRIIIHGRDPVSSVVCVVCVVVQCVVFPHNHNRSSVCSVQVSNPADEDEPVCSNVSNHDHHHYYHYDCLLEQEVVCVVVPVVVNVVSVVVPHGMYGPPPD/DDDDPDDDDDDDDDDDPDDPPPPPPPPPPPPPCLPDDPFDKPLDDPDDDLEEEEEEDEEDVLLVLLLQQVVLQVVLVDDGAYEYEYAPRYDPVSVVVCSVSSHMYGYHRHCVVDQQLSVLCVLVCVSVNHFKYKYAYSQKGFNHHPCLLSLAQEQKEAAADPVGRLFGDVRIIIHGRDPVSSVVCVVCVVVQCVVFPHNHNRSSVCSVAVSNVADEDEPVCSNVSVHDHHHYYHYDCLLEQEPVCVVVPVVVNVVSVVVPHGMYGPPPD

=== Feature glossary ===
Legend for the data blocks above and below:

— What the protein is —

Sequence gives the chain of amino acids in standard one-letter code (A=alanine, C=cysteine, …, Y=tyrosine), read N→C. It is the only feature that is directly encoded by the gene; all structural features are derived from the folded form of this sequence.

The annotation block draws on four external resources. InterPro: which protein families and domains the sequence belongs to. GO: standardized terms for what the protein does, what process it participates in, and where in the cell it acts. CATH: which structural fold it has in the CATH hierarchy. Organism: the species of origin.

— Where its atoms are —

Atomic coordinates in PDBx/mmCIF format — the same representation the Protein Data Bank distributes. Each line of the _atom_site loop places one ba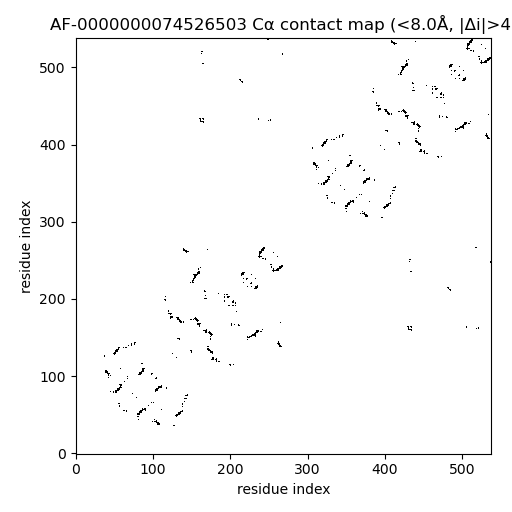ckbone atom in Cartesian space (units: ångströms, origin: arbitrary).

Six rendered views show the 3D structure from the faces of a cube — i.e. along ±x, ±y, ±z. Rendering representation is drawn randomly per protein from cartoon (secondary-structure ribbons), sticks (backbone bonds), or molecular surface; coloring is either N→C rainbow (blue at the N-terminus through red at the C-terminus) or one color per chain.

— Local backbone conformation —

DSSP 8-state secondary structure assigns each residue one of H (α-helix), G (3₁₀-helix), I (π-helix), E (extended β-strand), B (isolated β-bridge), T (hydrogen-bonded turn), S (bend), or '-' (coil). The assignment is computed from backbone hydrogen-bond geometry via the Kabsch–Sander algorithm.

P-SEA three-state annotation labels each residue as helix, strand, or coil based purely on the geometry of the Cα trace. It serves as a fallback when the full backbone (and thus DSSP) is unavailable.

φ (phi) and ψ (psi) are the two rotatable backbone dihedrals per residue: φ is the C(i-1)–N–Cα–C torsion, ψ is the N–Cα–C–N(i+1) torsion, both in degrees on (−180°, 180°]. α-helical residues cluster near (−60°, −45°); β-strand residues near (−120°, +130°). A Ramachandran plot is simply a scatter of (φ, ψ) for every residue.

— Global shape and packing —

Radius of gyration (Rg) is the root-mean-square distance of Cα atoms from their centroid — a single number for overall size and compactness. A globular domain of N residues has Rg ≈ 2.2·N^0.38 Å; an extended or disordered chain has a much larger Rg. The Cα contact count is the number of residue pairs whose Cα atoms are within 8 Å and are more than four positions apart in sequence — a standard proxy for tertiary packing density. The bounding box is the smallest axis-aligned box enclosing all Cα atoms.

Accessible surface area quantifies burial. A residue with SASA near zero is packed into the hydrophobic core; one with SASA >100 Å² sits on the surface. Computed here via the Shrake–Rupley numerical algorithm with a 1.4 Å probe.

The contact map is a binary N×N matrix image: pixel (i, j) is dark where Cα_i and Cα_j are within 8 Å and |i−j|>4. Because the |i−j|>4 filter removes local helical contacts, off-diagonal stripes parallel to the main diagonal indicate parallel β-sheets; stripes perpendicular to it indicate antiparallel β-sheets. The Ramachandran plot scatters every residue's (φ, ψ) pair against the sterically allowed regions. The PAE heatmap renders the predicted-aligned-error matrix.

— Structural neighborhood —

A 3Di character summarizes, for each residue, the relative orientation of the Cα frame of its nearest spatial neighbor. Because it encodes fold topology rather than chemistry, 3Di alignments detect remote structural similarity that sequence alignment misses.

Structural nearest neighbors (via Foldseek easy-search vs the PDB). Reported per hit: target PDB id, E-value, and alignment TM-score. A TM-score above ~0.5 is the conventional threshold for 'same fold'.

— Confidence and disorder —

For AlphaFold models, the B-factor field carries pLDDT — the model's own estimate of local accuracy on a 0–100 scale. Regions with pLDDT<50 should be treated as essentially unmodeled; they often correspond to intrinsically disordered segments.

B-factor (Debye–Waller factor) reflects atomic displacement in the crystal lattice. It is an experimental observable (units Å²), not a prediction; low values mean the atom is pinned down, high values mean it moves or is heterogeneous across the crystal.

Predicted Aligned Error (PAE) is an AlphaFold confidence matrix: entry (i, j) is the expected error in the position of residue j, in ångströms, when the prediction is superimposed on the true structure at residue i. Low PAE within a block of residues means that block is internally rigid and well-predicted; high PAE between two blocks means their relative placement is uncertain even if each block individually is confident.